Protein AF-D4LE01-F1 (afdb_monomer_lite)

Organism: Ruminococcus champanellensis (strain DSM 18848 / JCM 17042 / KCTC 15320 / 18P13) (NCBI:txid213810)

Foldseek 3Di:
DQFLVCLVCLCLVVLQLLLQLLLVLLLLLLLLLQVLADDPDPVSSVVSLVVSLVVSLVVLVVSCVVCLVVNLVSLLVSLVVLLQVLQVVQVVLLVLVVHDGDGCVRDPVLVVLSVVLSVVLSVQLVVLSNQLSVQLSVLSVVLNVQLNVCCVVVVDPSLRSSLSSSLSSLVRNQWGQDPVRDIDGSSLSSSQSSSLSSQVSSQVSQVVRCVVSVFFKKFKADAALDDLLQLVRHLFIEGDVRDPPGHYCVNQPPPDQNGPSHGSDSMDIHTDDPPRDDRPDDPVRSVCRQQDWFDAPNDTHRRNVLVVVLLVLLVQLQSLLSSLSSLVSSLVSHPDPVSNVVSLVVNQVSLVSNVVSVVVSVSSCVRRVPDDDVSSNDRHVSDPVSNVSSVVSPVVVVVCVCCLPQPPQVNLCVVQVHRDDLAPLLSLVVSLLVQQLCLLVVFDPVDDLQSSLVSLLVSLVSSLSNSLSNHNPVVVSVVCCVVPPRDDPVVQLVVQCVPVVDDSSVSSVCSNVCSSDDDPVVNVVSPD

Radius of gyration: 32.36 Å; chains: 1; bounding box: 97×42×77 Å

Secondary structure (DSSP, 8-state):
---TTHHHHTTHHHHHHHHHHHHHHHHHHHHHHHHH---SSHHHHHHHHHHHHHHHHHHHHHHHHHHHHHHHHHHHHHHHHHHHHHHHHHHHHHHHTT-----GGG-HHHHHHHHHHHHHHHHHHHHHHHHHHHHHHHHHHHHHHHHHHHHHTTSS-HHHHHHHHHHHHHHHTTEEEPTTS-EEEHHHHHHHHHHHHHHHHHHHHHHHHHHHTT--EEEEP--TT--HHHHTTTT-EEETT--TTSB-TTTTTTTSSSSTT-TT----EEEE-TTTPPPS--HHHHHHHHS-EEEETTEEEEHHHHHHHHHHHHHHHHHHHHHHHHHHHHHHH---HHHHHHHHHHHHHHHHHHHHHHHHHHHHHHHH-PPP-GGGT--TT--HHHHHHHHHHHHHHHHHHTTS----HHHHHHHHTS---TT-HHHHHHHHHHHHHHHHHHS-TTS-HHHHHHHHHHHHHHHHHHHHHH-S-HHHHHHHHHHS----HHHHHHHHHHHHT--HHHHHHHHHHHHTPPPHHHHHHTT-

InterPro domains:
  IPR009319 Lactococcus phage , Structural protein [PF06152] (2-364)

Sequence (528 aa):
MLTPDYLLHCTDSLTELLDAYDNAVVSDIARRIVKTGYVTETAKHQLRQAQQMGLLYEDIIREIAQRANATDSMVRTLFENAGVETVETDNRLYTAAGLQTTDLRASPAMLQMLQAGYENTLGTMHNLTLTTANTAQQAYISACDLAMLQVQSGAMSYQQAIRAAIQSAASDGTRVLYPSGRTDRIEVAVRRAVLTGVAKTCRTIGEYNAASCGCDLMELSAHAGARPSHARWQGQLVSLSGKRGYLSKDDIGYGSGDGFGGYNCRHDWYPFFPGISQRNYTPEKLTQLETMTVNYNGQEIPYYDATQEQRRLERRVRDCKLRLSATDAARQETTDPKLRAQLDEDFAKQSKALRDARDKLADFQNGTGLLPDTSRTQVYGFGRSIAQKAVTARKRVDKSGKGGIIVNKEKLSKYIGKPIVETDNQHIREWYYANVGDIPNQIDRSKSREEQARQAYTLRNQYKHQARAAMSDEETAKMLEETRPVIPFDELLESKMRRKGLSKEEAMEDIIQTASKTNADVNKEFGL

Structure (mmCIF, N/CA/C/O backbone):
data_AF-D4LE01-F1
#
_entry.id   AF-D4LE01-F1
#
loop_
_atom_site.group_PDB
_atom_site.id
_atom_site.type_symbol
_atom_site.label_atom_id
_atom_site.label_alt_id
_atom_site.label_comp_id
_atom_site.label_asym_id
_atom_site.label_entity_id
_atom_site.label_seq_id
_atom_site.pdbx_PDB_ins_code
_atom_site.Cartn_x
_atom_site.Cartn_y
_atom_site.Cartn_z
_atom_site.occupancy
_atom_site.B_iso_or_equiv
_atom_site.auth_seq_id
_atom_site.auth_comp_id
_atom_site.auth_asym_id
_atom_site.auth_atom_id
_atom_site.pdbx_PDB_model_num
ATOM 1 N N . MET A 1 1 ? -19.056 -1.888 20.583 1.00 81.44 1 MET A N 1
ATOM 2 C CA . MET A 1 1 ? -18.113 -1.194 19.673 1.00 81.44 1 MET A CA 1
ATOM 3 C C . MET A 1 1 ? -17.179 -2.140 18.951 1.00 81.44 1 MET A C 1
ATOM 5 O O . MET A 1 1 ? -16.779 -3.157 19.510 1.00 81.44 1 MET A O 1
ATOM 9 N N . LEU A 1 2 ? -16.742 -1.725 17.764 1.00 88.44 2 LEU A N 1
ATOM 10 C CA . LEU A 1 2 ? -15.611 -2.341 17.084 1.00 88.44 2 LEU A CA 1
ATOM 11 C C . LEU A 1 2 ? -14.311 -1.917 17.767 1.00 88.44 2 LEU A C 1
ATOM 13 O O . LEU A 1 2 ? -14.083 -0.737 18.035 1.00 88.44 2 LEU A O 1
ATOM 17 N N . THR A 1 3 ? -13.433 -2.875 18.046 1.00 90.62 3 THR A N 1
ATOM 18 C CA . THR A 1 3 ? -12.142 -2.554 18.658 1.00 90.62 3 THR A CA 1
ATOM 19 C C . THR A 1 3 ? -11.193 -1.912 17.634 1.00 90.62 3 THR A C 1
ATOM 21 O O . THR A 1 3 ? -11.276 -2.195 16.432 1.00 90.62 3 THR A O 1
ATOM 24 N N . PRO A 1 4 ? -10.221 -1.093 18.080 1.00 90.81 4 PRO A N 1
ATOM 25 C CA . PRO A 1 4 ? -9.184 -0.569 17.189 1.00 90.81 4 PRO A CA 1
ATOM 26 C C . PRO A 1 4 ? -8.351 -1.643 16.477 1.00 90.81 4 PRO A C 1
ATOM 28 O O . PRO A 1 4 ? -7.730 -1.352 15.451 1.00 90.81 4 PRO A O 1
ATOM 31 N N . ASP A 1 5 ? -8.306 -2.851 17.043 1.00 88.94 5 ASP A N 1
ATOM 32 C CA . ASP A 1 5 ? -7.653 -4.031 16.476 1.00 88.94 5 ASP A CA 1
ATOM 33 C C . ASP A 1 5 ? -8.511 -4.676 15.378 1.00 88.94 5 ASP A C 1
ATOM 35 O O . ASP A 1 5 ? -8.033 -4.876 14.263 1.00 88.94 5 ASP A O 1
ATOM 39 N N . TYR A 1 6 ? -9.816 -4.849 15.623 1.00 89.44 6 TYR A N 1
ATOM 40 C CA . TYR A 1 6 ? -10.764 -5.288 14.597 1.00 89.44 6 TYR A CA 1
ATOM 41 C C . TYR A 1 6 ? -10.682 -4.390 13.359 1.00 89.44 6 TYR A C 1
ATOM 43 O O . TYR A 1 6 ? -10.473 -4.869 12.247 1.00 89.44 6 TYR A O 1
ATOM 51 N N . LEU A 1 7 ? -10.765 -3.068 13.546 1.00 88.06 7 LEU A N 1
ATOM 52 C CA . LEU A 1 7 ? -10.695 -2.104 12.443 1.00 88.06 7 LEU A CA 1
ATOM 53 C C . LEU A 1 7 ? -9.343 -2.111 11.717 1.00 88.06 7 LEU A C 1
ATOM 55 O O . LEU A 1 7 ? -9.278 -1.717 10.556 1.00 88.06 7 LEU A O 1
ATOM 59 N N . LEU A 1 8 ? -8.259 -2.543 12.365 1.00 84.81 8 LEU A N 1
ATOM 60 C CA . LEU A 1 8 ? -6.951 -2.664 11.722 1.00 84.81 8 LEU A CA 1
ATOM 61 C C . LEU A 1 8 ? -6.932 -3.801 10.688 1.00 84.81 8 LEU A C 1
ATOM 63 O O . LEU A 1 8 ? -6.352 -3.620 9.611 1.00 84.81 8 LEU A O 1
ATOM 67 N N . HIS A 1 9 ? -7.590 -4.916 11.015 1.00 85.06 9 HIS A N 1
ATOM 68 C CA . HIS A 1 9 ? -7.497 -6.197 10.307 1.00 85.06 9 HIS A CA 1
ATOM 69 C C . HIS A 1 9 ? -8.729 -6.562 9.471 1.00 85.06 9 HIS A C 1
ATOM 71 O O . HIS A 1 9 ? -8.679 -7.462 8.634 1.00 85.06 9 HIS A O 1
ATOM 77 N N . CYS A 1 10 ? -9.839 -5.839 9.622 1.00 82.50 10 CYS A N 1
ATOM 78 C CA . CYS A 1 10 ? -11.112 -6.182 8.985 1.00 82.50 10 CYS A CA 1
ATOM 79 C C . CYS A 1 10 ? -11.093 -6.169 7.442 1.00 82.50 10 CYS A C 1
ATOM 81 O O . CYS A 1 10 ? -11.991 -6.702 6.799 1.00 82.50 10 CYS A O 1
ATOM 83 N N . THR A 1 11 ? -10.061 -5.581 6.831 1.00 82.56 11 THR A N 1
ATOM 84 C CA . THR A 1 11 ? -9.897 -5.476 5.371 1.00 82.56 11 THR A CA 1
ATOM 85 C C . THR A 1 11 ? -8.762 -6.342 4.819 1.00 82.56 11 THR A C 1
ATOM 87 O O . THR A 1 11 ? -8.475 -6.285 3.621 1.00 82.56 11 THR A O 1
ATOM 90 N N . ASP A 1 12 ? -8.118 -7.164 5.650 1.00 81.81 12 ASP A N 1
ATOM 91 C CA . ASP A 1 12 ? -6.924 -7.915 5.251 1.00 81.81 12 ASP A CA 1
ATOM 92 C C . ASP A 1 12 ? -7.233 -8.912 4.123 1.00 81.81 12 ASP A C 1
ATOM 94 O O . ASP A 1 12 ? -6.512 -8.948 3.128 1.00 81.81 12 ASP A O 1
ATOM 98 N N . SER A 1 13 ? -8.367 -9.619 4.182 1.00 74.62 13 SER A N 1
ATOM 99 C CA . SER A 1 13 ? -8.778 -10.552 3.120 1.00 74.62 13 SER A CA 1
ATOM 100 C C . SER A 1 13 ? -9.028 -9.860 1.773 1.00 74.62 13 SER A C 1
ATOM 102 O O . SER A 1 13 ? -8.745 -10.429 0.722 1.00 74.62 13 SER A O 1
ATOM 104 N N . LEU A 1 14 ? -9.528 -8.618 1.775 1.00 77.06 14 LEU A N 1
ATOM 105 C CA . LEU A 1 14 ? -9.763 -7.848 0.546 1.00 77.06 14 LEU A CA 1
ATOM 106 C C . LEU A 1 14 ? -8.444 -7.446 -0.134 1.00 77.06 14 LEU A C 1
ATOM 108 O O . LEU A 1 14 ? -8.383 -7.324 -1.360 1.00 77.06 14 LEU A O 1
ATOM 112 N N . THR A 1 15 ? -7.384 -7.271 0.659 1.00 74.00 15 THR A N 1
ATOM 113 C CA . THR A 1 15 ? -6.059 -6.857 0.179 1.00 74.00 15 THR A CA 1
ATOM 114 C C . THR A 1 15 ? -5.516 -7.848 -0.849 1.00 74.00 15 THR A C 1
ATOM 116 O O . THR A 1 15 ? -5.007 -7.435 -1.883 1.00 74.00 15 THR A O 1
ATOM 119 N N . GLU A 1 16 ? -5.722 -9.151 -0.657 1.00 74.50 16 GLU A N 1
ATOM 120 C CA . GLU A 1 16 ? -5.216 -10.174 -1.580 1.00 74.50 16 GLU A CA 1
ATOM 121 C C . GLU A 1 16 ? -5.757 -10.030 -3.013 1.00 74.50 16 GLU A C 1
ATOM 123 O O . GLU A 1 16 ? -5.003 -10.158 -3.982 1.00 74.50 16 GLU A O 1
ATOM 128 N N . LEU A 1 17 ? -7.053 -9.737 -3.162 1.00 74.44 17 LEU A N 1
ATOM 129 C CA . LEU A 1 17 ? -7.694 -9.577 -4.471 1.00 74.44 17 LEU A CA 1
ATOM 130 C C . LEU A 1 17 ? -7.289 -8.266 -5.151 1.00 74.44 17 LEU A C 1
ATOM 132 O O . LEU A 1 17 ? -7.079 -8.244 -6.366 1.00 74.44 17 LEU A O 1
ATOM 136 N N . LEU A 1 18 ? -7.147 -7.189 -4.376 1.00 76.81 18 LEU A N 1
ATOM 137 C CA . LEU A 1 18 ? -6.701 -5.889 -4.883 1.00 76.81 18 LEU A CA 1
ATOM 138 C C . LEU A 1 18 ? -5.233 -5.930 -5.316 1.00 76.81 18 LEU A C 1
ATOM 140 O O . LEU A 1 18 ? -4.876 -5.360 -6.344 1.00 76.81 18 LEU A O 1
ATOM 144 N N . ASP A 1 19 ? -4.398 -6.664 -4.585 1.00 77.19 19 ASP A N 1
ATOM 145 C CA . ASP A 1 19 ? -2.995 -6.895 -4.924 1.00 77.19 19 ASP A CA 1
ATOM 146 C C . ASP A 1 19 ? -2.839 -7.684 -6.222 1.00 77.19 19 ASP A C 1
ATOM 148 O O . ASP A 1 19 ? -1.936 -7.413 -7.016 1.00 77.19 19 ASP A O 1
ATOM 152 N N . ALA A 1 20 ? -3.712 -8.672 -6.432 1.00 78.50 20 ALA A N 1
ATOM 153 C CA . ALA A 1 20 ? -3.747 -9.468 -7.654 1.00 78.50 20 ALA A CA 1
ATOM 154 C C . ALA A 1 20 ? -4.068 -8.596 -8.860 1.00 78.50 20 ALA A C 1
ATOM 156 O O . ALA A 1 20 ? -3.389 -8.691 -9.883 1.00 78.50 20 ALA A O 1
ATOM 157 N N . TYR A 1 21 ? -5.067 -7.732 -8.704 1.00 81.06 21 TYR A N 1
ATOM 158 C CA . TYR A 1 21 ? -5.447 -6.757 -9.709 1.00 81.06 21 TYR A CA 1
ATOM 159 C C . TYR A 1 21 ? -4.303 -5.770 -10.005 1.00 81.06 21 TYR A C 1
ATOM 161 O O . TYR A 1 21 ? -3.889 -5.658 -11.156 1.00 81.06 21 TYR A O 1
ATOM 169 N N . ASP A 1 22 ? -3.718 -5.136 -8.981 1.00 82.12 22 ASP A N 1
ATOM 170 C CA . ASP A 1 22 ? -2.593 -4.190 -9.112 1.00 82.12 22 ASP A CA 1
ATOM 171 C C . ASP A 1 22 ? -1.420 -4.806 -9.899 1.00 82.12 22 ASP A C 1
ATOM 173 O O . ASP A 1 22 ? -0.952 -4.263 -10.905 1.00 82.12 22 ASP A O 1
ATOM 177 N N . ASN A 1 23 ? -0.996 -6.011 -9.508 1.00 86.00 23 ASN A N 1
ATOM 178 C CA . ASN A 1 23 ? 0.089 -6.713 -10.182 1.00 86.00 23 ASN A CA 1
ATOM 179 C C . ASN A 1 23 ? -0.268 -7.122 -11.624 1.00 86.00 23 ASN A C 1
ATOM 181 O O . ASN A 1 23 ? 0.594 -7.035 -12.499 1.00 86.00 23 ASN A O 1
ATOM 185 N N . ALA A 1 24 ? -1.507 -7.552 -11.891 1.00 84.50 24 ALA A N 1
ATOM 186 C CA . ALA A 1 24 ? -1.952 -7.920 -13.236 1.00 84.50 24 ALA A CA 1
ATOM 187 C C . ALA A 1 24 ? -1.908 -6.721 -14.194 1.00 84.50 24 ALA A C 1
ATOM 189 O O . ALA A 1 24 ? -1.332 -6.834 -15.278 1.00 84.50 24 ALA A O 1
ATOM 190 N N . VAL A 1 25 ? -2.426 -5.564 -13.768 1.00 84.75 25 VAL A N 1
ATOM 191 C CA . VAL A 1 25 ? -2.414 -4.326 -14.562 1.00 84.75 25 VAL A CA 1
ATOM 192 C C . VAL A 1 25 ? -0.983 -3.874 -14.847 1.00 84.75 25 VAL A C 1
ATOM 194 O O . VAL A 1 25 ? -0.619 -3.657 -16.002 1.00 84.75 25 VAL A O 1
ATOM 197 N N . VAL A 1 26 ? -0.129 -3.797 -13.822 1.00 87.25 26 VAL A N 1
ATOM 198 C CA . VAL A 1 26 ? 1.275 -3.382 -13.982 1.00 87.25 26 VAL A CA 1
ATOM 199 C C . VAL A 1 26 ? 2.049 -4.326 -14.910 1.00 87.25 26 VAL A C 1
ATOM 201 O O . VAL A 1 26 ? 2.797 -3.869 -15.781 1.00 87.25 26 VAL A O 1
ATOM 204 N N . SER A 1 27 ? 1.877 -5.642 -14.758 1.00 88.31 27 SER A N 1
ATOM 205 C CA . SER A 1 27 ? 2.507 -6.624 -15.643 1.00 88.31 27 SER A CA 1
ATOM 206 C C . SER A 1 27 ? 1.989 -6.525 -17.079 1.00 88.31 27 SER A C 1
ATOM 208 O O . SER A 1 27 ? 2.779 -6.687 -18.011 1.00 88.31 27 SER A O 1
ATOM 210 N N . ASP A 1 28 ? 0.702 -6.239 -17.285 1.00 85.56 28 ASP A N 1
ATOM 211 C CA . ASP A 1 28 ? 0.134 -6.083 -18.623 1.00 85.56 28 ASP A CA 1
ATOM 212 C C . ASP A 1 28 ? 0.651 -4.830 -19.333 1.00 85.56 28 ASP A C 1
ATOM 214 O O . ASP A 1 28 ? 1.111 -4.922 -20.473 1.00 85.56 28 ASP A O 1
ATOM 218 N N . ILE A 1 29 ? 0.708 -3.691 -18.633 1.00 83.75 29 ILE A N 1
ATOM 219 C CA . ILE A 1 29 ? 1.322 -2.461 -19.152 1.00 83.75 29 ILE A CA 1
ATOM 220 C C . ILE A 1 29 ? 2.769 -2.735 -19.583 1.00 83.75 29 ILE A C 1
ATOM 222 O O . ILE A 1 29 ? 3.162 -2.376 -20.694 1.00 83.75 29 ILE A O 1
ATOM 226 N N . ALA A 1 30 ? 3.558 -3.426 -18.752 1.00 86.06 30 ALA A N 1
ATOM 227 C CA . ALA A 1 30 ? 4.948 -3.748 -19.069 1.00 86.06 30 ALA A CA 1
ATOM 228 C C . ALA A 1 30 ? 5.084 -4.624 -20.329 1.00 86.06 30 ALA A C 1
ATOM 230 O O . ALA A 1 30 ? 5.935 -4.345 -21.176 1.00 86.06 30 ALA A O 1
ATOM 231 N N . ARG A 1 31 ? 4.229 -5.647 -20.498 1.00 87.62 31 ARG A N 1
ATOM 232 C CA . ARG A 1 31 ? 4.195 -6.459 -21.731 1.00 87.62 31 ARG A CA 1
ATOM 233 C C . ARG A 1 31 ? 3.843 -5.611 -22.946 1.00 87.62 31 ARG A C 1
ATOM 235 O O . ARG A 1 31 ? 4.484 -5.729 -23.986 1.00 87.62 31 ARG A O 1
ATOM 242 N N . ARG A 1 32 ? 2.846 -4.735 -22.832 1.00 83.31 32 ARG A N 1
ATOM 243 C CA . ARG A 1 32 ? 2.391 -3.907 -23.956 1.00 83.31 32 ARG A CA 1
ATOM 244 C C . ARG A 1 32 ? 3.418 -2.876 -24.381 1.00 83.31 32 ARG A C 1
ATOM 246 O O . ARG A 1 32 ? 3.595 -2.705 -25.578 1.00 83.31 32 ARG A O 1
ATOM 253 N N . ILE A 1 33 ? 4.147 -2.265 -23.447 1.00 83.25 33 ILE A N 1
ATOM 254 C CA . ILE A 1 33 ? 5.277 -1.381 -23.779 1.00 83.25 33 ILE A CA 1
ATOM 255 C C . ILE A 1 33 ? 6.289 -2.128 -24.663 1.00 83.25 33 ILE A C 1
ATOM 257 O O . ILE A 1 33 ? 6.725 -1.603 -25.687 1.00 83.25 33 ILE A O 1
ATOM 261 N N . VAL A 1 34 ? 6.610 -3.381 -24.321 1.00 84.12 34 VAL A N 1
ATOM 262 C CA . VAL A 1 34 ? 7.506 -4.224 -25.130 1.00 84.12 34 VAL A CA 1
ATOM 263 C C . VAL A 1 34 ? 6.888 -4.579 -26.490 1.00 84.12 34 VAL A C 1
ATOM 265 O O . VAL A 1 34 ? 7.576 -4.471 -27.503 1.00 84.12 34 VAL A O 1
ATOM 268 N N . LYS A 1 35 ? 5.601 -4.956 -26.540 1.00 83.88 35 LYS A N 1
ATOM 269 C CA . LYS A 1 35 ? 4.889 -5.300 -27.789 1.00 83.88 35 LYS A CA 1
ATOM 270 C C . LYS A 1 35 ? 4.762 -4.129 -28.758 1.00 83.88 35 LYS A C 1
ATOM 272 O O . LYS A 1 35 ? 4.885 -4.320 -29.967 1.00 83.88 35 LYS A O 1
ATOM 277 N N . THR A 1 36 ? 4.481 -2.935 -28.246 1.00 77.25 36 THR A N 1
ATOM 278 C CA . THR A 1 36 ? 4.369 -1.716 -29.055 1.00 77.25 36 THR A CA 1
ATOM 279 C C . THR A 1 36 ? 5.689 -1.435 -29.752 1.00 77.25 36 THR A C 1
ATOM 281 O O . THR A 1 36 ? 5.702 -1.162 -30.958 1.00 77.25 36 THR A O 1
ATOM 284 N N . GLY A 1 37 ? 6.789 -1.597 -29.011 1.00 66.62 37 GLY A N 1
ATOM 285 C CA . GLY A 1 37 ? 8.142 -1.406 -29.506 1.00 66.62 37 GLY A CA 1
ATOM 286 C C . GLY A 1 37 ? 8.342 -0.032 -30.148 1.00 66.62 37 GLY A C 1
ATOM 287 O O . GLY A 1 37 ? 7.571 0.900 -29.925 1.00 66.62 37 GLY A O 1
ATOM 288 N N . TYR A 1 38 ? 9.377 0.103 -30.974 1.00 61.91 38 TYR A N 1
ATOM 289 C CA . TYR A 1 38 ? 9.611 1.311 -31.765 1.00 61.91 38 TYR A CA 1
ATOM 290 C C . TYR A 1 38 ? 9.401 1.003 -33.239 1.00 61.91 38 TYR A C 1
ATOM 292 O O . TYR A 1 38 ? 9.992 0.072 -33.790 1.00 61.91 38 TYR A O 1
ATOM 300 N N . VAL A 1 39 ? 8.536 1.790 -33.874 1.00 57.09 39 VAL A N 1
ATOM 301 C CA . VAL A 1 39 ? 8.308 1.753 -35.317 1.00 57.09 39 VAL A CA 1
ATOM 302 C C . VAL A 1 39 ? 8.788 3.085 -35.863 1.00 57.09 39 VAL A C 1
ATOM 304 O O . VAL A 1 39 ? 8.392 4.129 -35.357 1.00 57.09 39 VAL A O 1
ATOM 307 N N . THR A 1 40 ? 9.647 3.053 -36.880 1.00 49.94 40 THR A N 1
ATOM 308 C CA . THR A 1 40 ? 10.266 4.249 -37.474 1.00 49.94 40 THR A CA 1
ATOM 309 C C . THR A 1 40 ? 9.257 5.231 -38.065 1.00 49.94 40 THR A C 1
ATOM 311 O O . THR A 1 40 ? 9.551 6.418 -38.152 1.00 49.94 40 THR A O 1
ATOM 314 N N . GLU A 1 41 ? 8.057 4.772 -38.426 1.00 60.06 41 GLU A N 1
ATOM 315 C CA . GLU A 1 41 ? 6.967 5.654 -38.835 1.00 60.06 41 GLU A CA 1
ATOM 316 C C . GLU A 1 41 ? 6.061 5.994 -37.652 1.00 60.06 41 GLU A C 1
ATOM 318 O O . GLU A 1 41 ? 5.301 5.146 -37.173 1.00 60.06 41 GLU A O 1
ATOM 323 N N . THR A 1 42 ? 6.104 7.260 -37.230 1.00 64.06 42 THR A N 1
ATOM 324 C CA . THR A 1 42 ? 5.318 7.823 -36.121 1.00 64.06 42 THR A CA 1
ATOM 325 C C . THR A 1 42 ? 3.838 7.441 -36.185 1.00 64.06 42 THR A C 1
ATOM 327 O O . THR A 1 42 ? 3.277 7.035 -35.174 1.00 64.06 42 THR A O 1
ATOM 330 N N . ALA A 1 43 ? 3.224 7.451 -37.374 1.00 56.78 43 ALA A N 1
ATOM 331 C CA . ALA A 1 43 ? 1.823 7.063 -37.555 1.00 56.78 43 ALA A CA 1
ATOM 332 C C . ALA A 1 43 ? 1.559 5.573 -37.256 1.00 56.78 43 ALA A C 1
ATOM 334 O O . ALA A 1 43 ? 0.564 5.228 -36.623 1.00 56.78 43 ALA A O 1
ATOM 335 N N . LYS A 1 44 ? 2.466 4.667 -37.653 1.00 67.69 44 LYS A N 1
ATOM 336 C CA . LYS A 1 44 ? 2.359 3.234 -37.323 1.00 67.69 44 LYS A CA 1
ATOM 337 C C . LYS A 1 44 ? 2.596 2.986 -35.835 1.00 67.69 44 LYS A C 1
ATOM 339 O O . LYS A 1 44 ? 1.961 2.101 -35.264 1.00 67.69 44 LYS A O 1
ATOM 344 N N . HIS A 1 45 ? 3.489 3.754 -35.212 1.00 68.69 45 HIS A N 1
ATOM 345 C CA . HIS A 1 45 ? 3.708 3.702 -33.769 1.00 68.69 45 HIS A CA 1
ATOM 346 C C . HIS A 1 45 ? 2.461 4.164 -33.000 1.00 68.69 45 HIS A C 1
ATOM 348 O O . HIS A 1 45 ? 1.973 3.422 -32.153 1.00 68.69 45 HIS A O 1
ATOM 354 N N . GLN A 1 46 ? 1.878 5.307 -33.375 1.00 67.25 46 GLN A N 1
ATOM 355 C CA . GLN A 1 46 ? 0.635 5.832 -32.797 1.00 67.25 46 GLN A CA 1
ATOM 356 C C . GLN A 1 46 ? -0.548 4.868 -32.982 1.00 67.25 46 GLN A C 1
ATOM 358 O O . GLN A 1 46 ? -1.294 4.623 -32.038 1.00 67.25 46 GLN A O 1
ATOM 363 N N . LEU A 1 47 ? -0.689 4.239 -34.157 1.00 74.88 47 LEU A N 1
ATOM 364 C CA . LEU A 1 47 ? -1.723 3.223 -34.398 1.00 74.88 47 LEU A CA 1
ATOM 365 C C . LEU A 1 47 ? -1.556 1.992 -33.493 1.00 74.88 47 LEU A C 1
ATOM 367 O O . LEU A 1 47 ? -2.533 1.517 -32.915 1.00 74.88 47 LEU A O 1
ATOM 371 N N . ARG A 1 48 ? -0.327 1.482 -33.330 1.00 76.25 48 ARG A N 1
ATOM 372 C CA . ARG A 1 48 ? -0.056 0.360 -32.413 1.00 76.25 48 ARG A CA 1
ATOM 373 C C . ARG A 1 48 ? -0.292 0.748 -30.959 1.00 76.25 48 ARG A C 1
ATOM 375 O O . ARG A 1 48 ? -0.880 -0.037 -30.220 1.00 76.25 48 ARG A O 1
ATOM 382 N N . GLN A 1 49 ? 0.132 1.943 -30.559 1.00 79.62 49 GLN A N 1
ATOM 383 C CA . GLN A 1 49 ? -0.100 2.478 -29.222 1.00 79.62 49 GLN A CA 1
ATOM 384 C C . GLN A 1 49 ? -1.603 2.558 -28.927 1.00 79.62 49 GLN A C 1
ATOM 386 O O . GLN A 1 49 ? -2.032 2.029 -27.904 1.00 79.62 49 GLN A O 1
ATOM 391 N N . ALA A 1 50 ? -2.401 3.108 -29.847 1.00 74.88 50 ALA A N 1
ATOM 392 C CA . ALA A 1 50 ? -3.856 3.192 -29.727 1.00 74.88 50 ALA A CA 1
ATOM 393 C C . ALA A 1 50 ? -4.521 1.806 -29.652 1.00 74.88 50 ALA A C 1
ATOM 395 O O . ALA A 1 50 ? -5.388 1.580 -28.808 1.00 74.88 50 ALA A O 1
ATOM 396 N N . GLN A 1 51 ? -4.077 0.847 -30.471 1.00 80.06 51 GLN A N 1
ATOM 397 C CA . GLN A 1 51 ? -4.580 -0.528 -30.421 1.00 80.06 51 GLN A CA 1
ATOM 398 C C . GLN A 1 51 ? -4.278 -1.194 -29.070 1.00 80.06 51 GLN A C 1
ATOM 400 O O . GLN A 1 51 ? -5.162 -1.792 -28.459 1.00 80.06 51 GLN A O 1
ATOM 405 N N . GLN A 1 52 ? -3.039 -1.087 -28.580 1.00 83.19 52 GLN A N 1
ATOM 406 C CA . GLN A 1 52 ? -2.658 -1.657 -27.285 1.00 83.19 52 GLN A CA 1
ATOM 407 C C . GLN A 1 52 ? -3.358 -0.962 -26.114 1.00 83.19 52 GLN A C 1
ATOM 409 O O . GLN A 1 52 ? -3.701 -1.632 -25.147 1.00 83.19 52 GLN A O 1
ATOM 414 N N . MET A 1 53 ? -3.607 0.344 -26.213 1.00 80.81 53 MET A N 1
ATOM 415 C CA . MET A 1 53 ? -4.365 1.123 -25.232 1.00 80.81 53 MET A CA 1
ATOM 416 C C . MET A 1 53 ? -5.825 0.655 -25.126 1.00 80.81 53 MET A C 1
ATOM 418 O O . MET A 1 53 ? -6.333 0.509 -24.013 1.00 80.81 53 MET A O 1
ATOM 422 N N . GLY A 1 54 ? -6.498 0.410 -26.256 1.00 73.62 54 GLY A N 1
ATOM 423 C CA . GLY A 1 54 ? -7.868 -0.116 -26.266 1.00 73.62 54 GLY A CA 1
ATOM 424 C C . GLY A 1 54 ? -7.949 -1.499 -25.619 1.00 73.62 54 GLY A C 1
ATOM 425 O O . GLY A 1 54 ? -8.731 -1.710 -24.696 1.00 73.62 54 GLY A O 1
ATOM 426 N N . LEU A 1 55 ? -7.049 -2.403 -26.019 1.00 83.38 55 LEU A N 1
ATOM 427 C CA . LEU A 1 55 ? -6.961 -3.748 -25.446 1.00 83.38 55 LEU A CA 1
ATOM 428 C C . LEU A 1 55 ? -6.613 -3.734 -23.947 1.00 83.38 55 LEU A C 1
ATOM 430 O O . LEU A 1 55 ? -7.180 -4.514 -23.191 1.00 83.38 55 LEU A O 1
ATOM 434 N N . LEU A 1 56 ? -5.706 -2.849 -23.507 1.00 82.38 56 LEU A N 1
ATOM 435 C CA . LEU A 1 56 ? -5.362 -2.683 -22.090 1.00 82.38 56 LEU A CA 1
ATOM 436 C C . LEU A 1 56 ? -6.603 -2.333 -21.267 1.00 82.38 56 LEU A C 1
ATOM 438 O O . LEU A 1 56 ? -6.819 -2.909 -20.210 1.00 82.38 56 LEU A O 1
ATOM 442 N N . TYR A 1 57 ? -7.430 -1.413 -21.753 1.00 80.69 57 TYR A N 1
ATOM 443 C CA . TYR A 1 57 ? -8.646 -1.021 -21.050 1.00 80.69 57 TYR A CA 1
ATOM 444 C C . TYR A 1 57 ? -9.679 -2.135 -21.003 1.00 80.69 57 TYR A C 1
ATOM 446 O O . TYR A 1 57 ? -10.196 -2.421 -19.929 1.00 80.69 57 TYR A O 1
ATOM 454 N N . GLU A 1 58 ? -9.935 -2.813 -22.121 1.00 80.69 58 GLU A N 1
ATOM 455 C CA . GLU A 1 58 ? -10.848 -3.961 -22.144 1.00 80.69 58 GLU A CA 1
ATOM 456 C C . GLU A 1 58 ? -10.399 -5.075 -21.188 1.00 80.69 58 GLU A C 1
ATOM 458 O O . GLU A 1 58 ? -11.223 -5.639 -20.463 1.00 80.69 58 GLU A O 1
ATOM 463 N N . ASP A 1 59 ? -9.098 -5.371 -21.145 1.00 84.19 59 ASP A N 1
ATOM 464 C CA . ASP A 1 59 ? -8.544 -6.389 -20.254 1.00 84.19 59 ASP A CA 1
ATOM 465 C C . ASP A 1 59 ? -8.588 -5.945 -18.780 1.00 84.19 59 ASP A C 1
ATOM 467 O O . ASP A 1 59 ? -8.932 -6.755 -17.920 1.00 84.19 59 ASP A O 1
ATOM 471 N N . ILE A 1 60 ? -8.352 -4.661 -18.475 1.00 80.75 60 ILE A N 1
ATOM 472 C CA . ILE A 1 60 ? -8.538 -4.110 -17.123 1.00 80.75 60 ILE A CA 1
ATOM 473 C C . ILE A 1 60 ? -10.002 -4.227 -16.683 1.00 80.75 60 ILE A C 1
ATOM 475 O O . ILE A 1 60 ? -10.273 -4.706 -15.582 1.00 80.75 60 ILE A O 1
ATOM 479 N N . ILE A 1 61 ? -10.955 -3.830 -17.532 1.00 80.62 61 ILE A N 1
ATOM 480 C CA . ILE A 1 61 ? -12.389 -3.949 -17.233 1.00 80.62 61 ILE A CA 1
ATOM 481 C C . ILE A 1 61 ? -12.769 -5.415 -17.001 1.00 80.62 61 ILE A C 1
ATOM 483 O O . ILE A 1 61 ? -13.533 -5.714 -16.082 1.00 80.62 61 ILE A O 1
ATOM 487 N N . ARG A 1 62 ? -12.199 -6.348 -17.774 1.00 83.00 62 ARG A N 1
ATOM 488 C CA . ARG A 1 62 ? -12.407 -7.786 -17.573 1.00 83.00 62 ARG A CA 1
ATOM 489 C C . ARG A 1 62 ? -11.839 -8.270 -16.237 1.00 83.00 62 ARG A C 1
ATOM 491 O O . ARG A 1 62 ? -12.526 -9.020 -15.548 1.00 83.00 62 ARG A O 1
ATOM 498 N N . GLU A 1 63 ? -10.638 -7.843 -15.850 1.00 81.88 63 GLU A N 1
ATOM 499 C CA . GLU A 1 63 ? -10.042 -8.175 -14.545 1.00 81.88 63 GLU A CA 1
ATOM 500 C C . GLU A 1 63 ? -10.872 -7.628 -13.376 1.00 81.88 63 GLU A C 1
ATOM 502 O O . GLU A 1 63 ? -11.082 -8.339 -12.391 1.00 81.88 63 GLU A O 1
ATOM 507 N N . ILE A 1 64 ? -11.401 -6.402 -13.493 1.00 78.12 64 ILE A N 1
ATOM 508 C CA . ILE A 1 64 ? -12.337 -5.837 -12.508 1.00 78.12 64 ILE A CA 1
ATOM 509 C C . ILE A 1 64 ? -13.588 -6.719 -12.432 1.00 78.12 64 ILE A C 1
ATOM 511 O O . ILE A 1 64 ? -13.954 -7.175 -11.350 1.00 78.12 64 ILE A O 1
ATOM 515 N N . ALA A 1 65 ? -14.219 -7.019 -13.571 1.00 80.12 65 ALA A N 1
ATOM 516 C CA . ALA A 1 65 ? -15.458 -7.795 -13.625 1.00 80.12 65 ALA A CA 1
ATOM 517 C C . ALA A 1 65 ? -15.299 -9.222 -13.070 1.00 80.12 65 ALA A C 1
ATOM 519 O O . ALA A 1 65 ? -16.175 -9.711 -12.360 1.00 80.12 65 ALA A O 1
ATOM 520 N N . GLN A 1 66 ? -14.170 -9.887 -13.342 1.00 82.06 66 GLN A N 1
ATOM 521 C CA . GLN A 1 66 ? -13.875 -11.229 -12.823 1.00 82.06 66 GLN A CA 1
ATOM 522 C C . GLN A 1 66 ? -13.759 -11.270 -11.295 1.00 82.06 66 GLN A C 1
ATOM 524 O O . GLN A 1 66 ? -13.998 -12.315 -10.690 1.00 82.06 66 GLN A O 1
ATOM 529 N N . ARG A 1 67 ? -13.378 -10.152 -10.669 1.00 80.06 67 ARG A N 1
ATOM 530 C CA . ARG A 1 67 ? -13.137 -10.059 -9.221 1.00 80.06 67 ARG A CA 1
ATOM 531 C C . ARG A 1 67 ? -14.280 -9.392 -8.465 1.00 80.06 67 ARG A C 1
ATOM 533 O O . ARG A 1 67 ? -14.425 -9.674 -7.279 1.00 80.06 67 ARG A O 1
ATOM 540 N N . ALA A 1 68 ? -15.109 -8.604 -9.153 1.00 77.19 68 ALA A N 1
ATOM 541 C CA . ALA A 1 68 ? -16.201 -7.819 -8.581 1.00 77.19 68 ALA A CA 1
ATOM 542 C C . ALA A 1 68 ? -17.129 -8.649 -7.681 1.00 77.19 68 ALA A C 1
ATOM 544 O O . ALA A 1 68 ? -17.318 -8.308 -6.521 1.00 77.19 68 ALA A O 1
ATOM 545 N N . ASN A 1 69 ? -17.627 -9.799 -8.149 1.00 81.25 69 ASN A N 1
ATOM 546 C CA . ASN A 1 69 ? -18.544 -10.624 -7.347 1.00 81.25 69 ASN A CA 1
ATOM 547 C C . ASN A 1 69 ? -17.916 -11.110 -6.030 1.00 81.25 69 ASN A C 1
ATOM 549 O O . ASN A 1 69 ? -18.571 -11.117 -4.987 1.00 81.25 69 ASN A O 1
ATOM 553 N N . ALA A 1 70 ? -16.642 -11.514 -6.070 1.00 82.19 70 ALA A N 1
ATOM 554 C CA . ALA A 1 70 ? -15.931 -11.956 -4.876 1.00 82.19 70 ALA A CA 1
ATOM 555 C C . ALA A 1 70 ? -15.692 -10.779 -3.920 1.00 82.19 70 ALA A C 1
ATOM 557 O O . ALA A 1 70 ? -15.973 -10.898 -2.728 1.00 82.19 70 ALA A O 1
ATOM 558 N N . THR A 1 71 ? -15.242 -9.630 -4.436 1.00 81.00 71 THR A N 1
ATOM 559 C CA . THR A 1 71 ? -15.016 -8.432 -3.617 1.00 81.00 71 THR A CA 1
ATOM 560 C C . THR A 1 71 ? -16.309 -7.907 -3.002 1.00 81.00 71 THR A C 1
ATOM 562 O O . THR A 1 71 ? -16.322 -7.592 -1.815 1.00 81.00 71 THR A O 1
ATOM 565 N N . ASP A 1 72 ? -17.408 -7.890 -3.753 1.00 86.25 72 ASP A N 1
ATOM 566 C CA . ASP A 1 72 ? -18.708 -7.408 -3.286 1.00 86.25 72 ASP A CA 1
ATOM 567 C C . ASP A 1 72 ? -19.246 -8.309 -2.164 1.00 86.25 72 ASP A C 1
ATOM 569 O O . ASP A 1 72 ? -19.653 -7.820 -1.109 1.00 86.25 72 ASP A O 1
ATOM 573 N N . SER A 1 73 ? -19.143 -9.634 -2.328 1.00 87.12 73 SER A N 1
ATOM 574 C CA . SER A 1 73 ? -19.515 -10.603 -1.289 1.00 87.12 73 SER A CA 1
ATOM 575 C C . SER A 1 73 ? -18.671 -10.457 -0.018 1.00 87.12 73 SER A C 1
ATOM 577 O O . SER A 1 73 ? -19.194 -10.593 1.092 1.00 87.12 73 SER A O 1
ATOM 579 N N . MET A 1 74 ? -17.370 -10.187 -0.151 1.00 85.06 74 MET A N 1
ATOM 580 C CA . MET A 1 74 ? -16.477 -9.976 0.993 1.00 85.06 74 MET A CA 1
ATOM 581 C C . MET A 1 74 ? -16.814 -8.685 1.735 1.00 85.06 74 MET A C 1
ATOM 583 O O . MET A 1 74 ? -16.889 -8.693 2.962 1.00 85.06 74 MET A O 1
ATOM 587 N N . VAL A 1 75 ? -17.077 -7.595 1.006 1.00 86.12 75 VAL A N 1
ATOM 588 C CA . VAL A 1 75 ? -17.517 -6.326 1.598 1.00 86.12 75 VAL A CA 1
ATOM 589 C C . VAL A 1 75 ? -18.864 -6.512 2.296 1.00 86.12 75 VAL A C 1
ATOM 591 O O . VAL A 1 75 ? -19.010 -6.086 3.436 1.00 86.12 75 VAL A O 1
ATOM 594 N N . ARG A 1 76 ? -19.823 -7.220 1.690 1.00 88.00 76 ARG A N 1
ATOM 595 C CA . ARG A 1 76 ? -21.117 -7.520 2.322 1.00 88.00 76 ARG A CA 1
ATOM 596 C C . ARG A 1 76 ? -20.951 -8.267 3.644 1.00 88.00 76 ARG A C 1
ATOM 598 O O . ARG A 1 76 ? -21.475 -7.833 4.664 1.00 88.00 76 ARG A O 1
ATOM 605 N N . THR A 1 77 ? -20.167 -9.343 3.630 1.00 88.25 77 THR A N 1
ATOM 606 C CA . THR A 1 77 ? -19.879 -10.156 4.825 1.00 88.25 77 THR A CA 1
ATOM 607 C C . THR A 1 77 ? -19.210 -9.322 5.916 1.00 88.25 77 THR A C 1
ATOM 609 O O . THR A 1 77 ? -19.532 -9.449 7.095 1.00 88.25 77 THR A O 1
ATOM 612 N N . LEU A 1 78 ? -18.294 -8.434 5.528 1.00 88.81 78 LEU A N 1
ATOM 613 C CA . LEU A 1 78 ? -17.626 -7.529 6.451 1.00 88.81 78 LEU A CA 1
ATOM 614 C C . LEU A 1 78 ? -18.614 -6.565 7.125 1.00 88.81 78 LEU A C 1
ATOM 616 O O . LEU A 1 78 ? -18.557 -6.397 8.340 1.00 88.81 78 LEU A O 1
ATOM 620 N N . PHE A 1 79 ? -19.531 -5.964 6.363 1.00 90.69 79 PHE A N 1
ATOM 621 C CA . PHE A 1 79 ? -20.579 -5.104 6.917 1.00 90.69 79 PHE A CA 1
ATOM 622 C C . PHE A 1 79 ? -21.490 -5.873 7.876 1.00 90.69 79 PHE A C 1
ATOM 624 O O . PHE A 1 79 ? -21.723 -5.408 8.988 1.00 90.69 79 PHE A O 1
ATOM 631 N N . GLU A 1 80 ? -21.966 -7.052 7.476 1.00 90.12 80 GLU A N 1
ATOM 632 C CA . GLU A 1 80 ? -22.830 -7.894 8.309 1.00 90.12 80 GLU A CA 1
ATOM 633 C C . GLU A 1 80 ? -22.153 -8.266 9.634 1.00 90.12 80 GLU A C 1
ATOM 635 O O . GLU A 1 80 ? -22.728 -8.041 10.697 1.00 90.12 80 GLU A O 1
ATOM 640 N N . ASN A 1 81 ? -20.912 -8.758 9.588 1.00 89.56 81 ASN A N 1
ATOM 641 C CA . ASN A 1 81 ? -20.167 -9.147 10.786 1.00 89.56 81 ASN A CA 1
ATOM 642 C C . ASN A 1 81 ? -19.890 -7.953 11.706 1.00 89.56 81 ASN A C 1
ATOM 644 O O . ASN A 1 81 ? -20.072 -8.056 12.916 1.00 89.56 81 ASN A O 1
ATOM 648 N N . ALA A 1 82 ? -19.468 -6.818 11.142 1.00 89.62 82 ALA A N 1
ATOM 649 C CA . ALA A 1 82 ? -19.194 -5.614 11.916 1.00 89.62 82 ALA A CA 1
ATOM 650 C C . ALA A 1 82 ? -20.472 -5.049 12.557 1.00 89.62 82 ALA A C 1
ATOM 652 O O . ALA A 1 82 ? -20.466 -4.677 13.728 1.00 89.62 82 ALA A O 1
ATOM 653 N N . GLY A 1 83 ? -21.583 -5.035 11.815 1.00 89.62 83 GLY A N 1
ATOM 654 C CA . GLY A 1 83 ? -22.878 -4.591 12.323 1.00 89.62 83 GLY A CA 1
ATOM 655 C C . GLY A 1 83 ? -23.376 -5.460 13.477 1.00 89.62 83 GLY A C 1
ATOM 656 O O . GLY A 1 83 ? -23.831 -4.921 14.485 1.00 89.62 83 GLY A O 1
ATOM 657 N N . VAL A 1 84 ? -23.256 -6.789 13.355 1.00 91.38 84 VAL A N 1
ATOM 658 C CA . VAL A 1 84 ? -23.625 -7.732 14.425 1.00 91.38 84 VAL A CA 1
ATOM 659 C C . VAL A 1 84 ? -22.766 -7.491 15.665 1.00 91.38 84 VAL A C 1
ATOM 661 O O . VAL A 1 84 ? -23.316 -7.279 16.741 1.00 91.38 84 VAL A O 1
ATOM 664 N N . GLU A 1 85 ? -21.441 -7.428 15.513 1.00 90.44 85 GLU A N 1
ATOM 665 C CA . GLU A 1 85 ? -20.508 -7.198 16.626 1.00 90.44 85 GLU A CA 1
ATOM 666 C C . GLU A 1 85 ? -20.809 -5.886 17.371 1.00 90.44 85 GLU A C 1
ATOM 668 O O . GLU A 1 85 ? -20.829 -5.848 18.607 1.00 90.44 85 GLU A O 1
ATOM 673 N N . THR A 1 86 ? -21.080 -4.802 16.635 1.00 90.31 86 THR A N 1
ATOM 674 C CA . THR A 1 86 ? -21.449 -3.510 17.225 1.00 90.31 86 THR A CA 1
ATOM 675 C C . THR A 1 86 ? -22.728 -3.619 18.044 1.00 90.31 86 THR A C 1
ATOM 677 O O . THR A 1 86 ? -22.716 -3.257 19.222 1.00 90.31 86 THR A O 1
ATOM 680 N N . VAL A 1 87 ? -23.808 -4.141 17.455 1.00 92.19 87 VAL A N 1
ATOM 681 C CA . VAL A 1 87 ? -25.115 -4.222 18.122 1.00 92.19 87 VAL A CA 1
ATOM 682 C C . VAL A 1 87 ? -25.070 -5.162 19.322 1.00 92.19 87 VAL A C 1
ATOM 684 O O . VAL A 1 87 ? -25.569 -4.802 20.384 1.00 92.19 87 VAL A O 1
ATOM 687 N N . GLU A 1 88 ? -24.440 -6.332 19.205 1.00 91.56 88 GLU A N 1
ATOM 688 C CA . GLU A 1 88 ? -24.307 -7.272 20.322 1.00 91.56 88 GLU A CA 1
ATOM 689 C C . GLU A 1 88 ? -23.526 -6.668 21.489 1.00 91.56 88 GLU A C 1
ATOM 691 O O . GLU A 1 88 ? -23.929 -6.807 22.646 1.00 91.56 88 GLU A O 1
ATOM 696 N N . THR A 1 89 ? -22.422 -5.975 21.202 1.00 88.25 89 THR A N 1
ATOM 697 C CA . THR A 1 89 ? -21.605 -5.347 22.244 1.00 88.25 89 THR A CA 1
ATOM 698 C C . THR A 1 89 ? -22.369 -4.243 22.965 1.00 88.25 89 THR A C 1
ATOM 700 O O . THR A 1 89 ? -22.340 -4.182 24.195 1.00 88.25 89 THR A O 1
ATOM 703 N N . ASP A 1 90 ? -23.070 -3.389 22.222 1.00 90.75 90 ASP A N 1
ATOM 704 C CA . ASP A 1 90 ? -23.825 -2.276 22.796 1.00 90.75 90 ASP A CA 1
ATOM 705 C C . ASP A 1 90 ? -25.043 -2.798 23.587 1.00 90.75 90 ASP A C 1
ATOM 707 O O . ASP A 1 90 ? -25.294 -2.366 24.716 1.00 90.75 90 ASP A O 1
ATOM 711 N N . ASN A 1 91 ? -25.733 -3.818 23.063 1.00 91.12 91 ASN A N 1
ATOM 712 C CA . ASN A 1 91 ? -26.874 -4.460 23.717 1.00 91.12 91 ASN A CA 1
ATOM 713 C C . ASN A 1 91 ? -26.517 -5.091 25.066 1.00 91.12 91 ASN A C 1
ATOM 715 O O . ASN A 1 91 ? -27.334 -5.030 25.982 1.00 91.12 91 ASN A O 1
ATOM 719 N N . ARG A 1 92 ? -25.303 -5.629 25.251 1.00 89.50 92 ARG A N 1
ATOM 720 C CA . ARG A 1 92 ? -24.866 -6.133 26.571 1.00 89.50 92 ARG A CA 1
ATOM 721 C C . ARG A 1 92 ? -24.942 -5.048 27.650 1.00 89.50 92 ARG A C 1
ATOM 723 O O . ARG A 1 92 ? -25.373 -5.335 28.765 1.00 89.50 92 ARG A O 1
ATOM 730 N N . LEU A 1 93 ? -24.568 -3.810 27.320 1.00 88.38 93 LEU A N 1
ATOM 731 C CA . LEU A 1 93 ? -24.619 -2.680 28.254 1.00 88.38 93 LEU A CA 1
ATOM 732 C C . LEU A 1 93 ? -26.047 -2.186 28.478 1.00 88.38 93 LEU A C 1
ATOM 734 O O . LEU A 1 93 ? -26.432 -1.941 29.619 1.00 88.38 93 LEU A O 1
ATOM 738 N N . TYR A 1 94 ? -26.854 -2.094 27.421 1.00 92.00 94 TYR A N 1
ATOM 739 C CA . TYR A 1 94 ? -28.262 -1.714 27.547 1.00 92.00 94 TYR A CA 1
ATOM 740 C C . TYR A 1 94 ? -29.060 -2.719 28.385 1.00 92.00 94 TYR A C 1
ATOM 742 O O . TYR A 1 94 ? -29.809 -2.318 29.274 1.00 92.00 94 TYR A O 1
ATOM 750 N N . THR A 1 95 ? -28.852 -4.021 28.180 1.00 90.69 95 THR A N 1
ATOM 751 C CA . THR A 1 95 ? -29.490 -5.066 28.989 1.00 90.69 95 THR A CA 1
ATOM 752 C C . THR A 1 95 ? -29.027 -5.010 30.445 1.00 90.69 95 THR A C 1
ATOM 754 O O . THR A 1 95 ? -29.860 -5.115 31.343 1.00 90.69 95 THR A O 1
ATOM 757 N N . ALA A 1 96 ? -27.735 -4.776 30.708 1.00 87.56 96 ALA A N 1
ATOM 758 C CA . ALA A 1 96 ? -27.234 -4.566 32.071 1.00 87.56 96 ALA A CA 1
ATOM 759 C C . ALA A 1 96 ? -27.841 -3.317 32.740 1.00 87.56 96 ALA A C 1
ATOM 761 O O . ALA A 1 96 ? -28.012 -3.292 33.957 1.00 87.56 96 ALA A O 1
ATOM 762 N N . ALA A 1 97 ? -28.219 -2.311 31.947 1.00 87.75 97 ALA A N 1
ATOM 763 C CA . ALA A 1 97 ? -28.953 -1.133 32.398 1.00 87.75 97 ALA A CA 1
ATOM 764 C C . ALA A 1 97 ? -30.474 -1.346 32.540 1.00 87.75 97 ALA A C 1
ATOM 766 O O . ALA A 1 97 ? -31.195 -0.402 32.860 1.00 87.75 97 ALA A O 1
ATOM 767 N N . GLY A 1 98 ? -30.975 -2.568 32.323 1.00 88.50 98 GLY A N 1
ATOM 768 C CA . GLY A 1 98 ? -32.398 -2.906 32.422 1.00 88.50 98 GLY A CA 1
ATOM 769 C C . GLY A 1 98 ? -33.246 -2.414 31.244 1.00 88.50 98 GLY A C 1
ATOM 770 O O . GLY A 1 98 ? -34.470 -2.362 31.353 1.00 88.50 98 GLY A O 1
ATOM 771 N N . LEU A 1 99 ? -32.616 -2.040 30.127 1.00 91.19 99 LEU A N 1
ATOM 772 C CA . LEU A 1 99 ? -33.287 -1.511 28.943 1.00 91.19 99 LEU A CA 1
ATOM 773 C C . LEU A 1 99 ? -33.637 -2.624 27.950 1.00 91.19 99 LEU A C 1
ATOM 775 O O . LEU A 1 99 ? -32.957 -3.649 27.856 1.00 91.19 99 LEU A O 1
ATOM 779 N N . GLN A 1 100 ? -34.708 -2.399 27.188 1.00 87.81 100 GLN A N 1
ATOM 780 C CA . GLN A 1 100 ? -35.109 -3.279 26.094 1.00 87.81 100 GLN A CA 1
ATOM 781 C C . GLN A 1 100 ? -34.170 -3.084 24.906 1.00 87.81 100 GLN A C 1
ATOM 783 O O . GLN A 1 100 ? -33.982 -1.965 24.432 1.00 87.81 100 GLN A O 1
ATOM 788 N N . THR A 1 101 ? -33.595 -4.179 24.423 1.00 89.12 101 THR A N 1
ATOM 789 C CA . THR A 1 101 ? -32.651 -4.182 23.306 1.00 89.12 101 THR A CA 1
ATOM 790 C C . THR A 1 101 ? -33.280 -4.792 22.067 1.00 89.12 101 THR A C 1
ATOM 792 O O . THR A 1 101 ? -34.201 -5.602 22.145 1.00 89.12 101 THR A O 1
ATOM 795 N N . THR A 1 102 ? -32.798 -4.382 20.896 1.00 87.94 102 THR A N 1
ATOM 796 C CA . THR A 1 102 ? -33.224 -4.948 19.613 1.00 87.94 102 THR A CA 1
ATOM 797 C C . THR A 1 102 ? -31.999 -5.489 18.891 1.00 87.94 102 THR A C 1
ATOM 799 O O . THR A 1 102 ? -30.973 -4.814 18.809 1.00 87.94 102 THR A O 1
ATOM 802 N N . ASP A 1 103 ? -32.093 -6.718 18.390 1.00 90.62 103 ASP A N 1
ATOM 803 C CA . ASP A 1 103 ? -31.056 -7.302 17.540 1.00 90.62 103 ASP A CA 1
ATOM 804 C C . ASP A 1 103 ? -31.053 -6.616 16.162 1.00 90.62 103 ASP A C 1
ATOM 806 O O . ASP A 1 103 ? -32.101 -6.215 15.647 1.00 90.62 103 ASP A O 1
ATOM 810 N N . LEU A 1 104 ? -29.881 -6.531 15.535 1.00 88.69 104 LEU A N 1
ATOM 811 C CA . LEU A 1 104 ? -29.672 -5.983 14.200 1.00 88.69 104 LEU A CA 1
ATOM 812 C C . LEU A 1 104 ? -30.660 -6.590 13.199 1.00 88.69 104 LEU A C 1
ATOM 814 O O . LEU A 1 104 ? -31.310 -5.868 12.448 1.00 88.69 104 LEU A O 1
ATOM 818 N N . ARG A 1 105 ? -30.809 -7.921 13.217 1.00 88.25 105 ARG A N 1
ATOM 819 C CA . ARG A 1 105 ? -31.683 -8.654 12.285 1.00 88.25 105 ARG A CA 1
ATOM 820 C C . ARG A 1 105 ? -33.173 -8.425 12.535 1.00 88.25 105 ARG A C 1
ATOM 822 O O . ARG A 1 105 ? -33.977 -8.689 11.646 1.00 88.25 105 ARG A O 1
ATOM 829 N N . ALA A 1 106 ? -33.536 -7.948 13.722 1.00 89.88 106 ALA A N 1
ATOM 830 C CA . ALA A 1 106 ? -34.915 -7.681 14.115 1.00 89.88 106 ALA A CA 1
ATOM 831 C C . ALA A 1 106 ? -35.327 -6.213 13.903 1.00 89.88 106 ALA A C 1
ATOM 833 O O . ALA A 1 106 ? -36.509 -5.899 14.029 1.00 89.88 106 ALA A O 1
ATOM 834 N N . SER A 1 107 ? -34.389 -5.317 13.568 1.00 93.75 107 SER A N 1
ATOM 835 C CA . SER A 1 107 ? -34.660 -3.894 13.343 1.00 93.75 107 SER A CA 1
ATOM 836 C C . SER A 1 107 ? -34.608 -3.524 11.855 1.00 93.75 107 SER A C 1
ATOM 838 O O . SER A 1 107 ? -33.517 -3.405 11.288 1.00 93.75 107 SER A O 1
ATOM 840 N N . PRO A 1 108 ? -35.761 -3.245 11.211 1.00 93.69 108 PRO A N 1
ATOM 841 C CA . PRO A 1 108 ? -35.788 -2.771 9.827 1.00 93.69 108 PRO A CA 1
ATOM 842 C C . PRO A 1 108 ? -34.966 -1.493 9.611 1.00 93.69 108 PRO A C 1
ATOM 844 O O . PRO A 1 108 ? -34.317 -1.348 8.579 1.00 93.69 108 PRO A O 1
ATOM 847 N N . ALA A 1 109 ? -34.945 -0.591 10.599 1.00 92.81 109 ALA A N 1
ATOM 848 C CA . ALA A 1 109 ? -34.182 0.652 10.528 1.00 92.81 109 ALA A CA 1
ATOM 849 C C . ALA A 1 109 ? -32.667 0.396 10.501 1.00 92.81 109 ALA A C 1
ATOM 851 O O . ALA A 1 109 ? -31.965 0.957 9.661 1.00 92.81 109 ALA A O 1
ATOM 852 N N . MET A 1 110 ? -32.156 -0.487 11.369 1.00 93.31 110 MET A N 1
ATOM 853 C CA . MET A 1 110 ? -30.724 -0.809 11.385 1.00 93.31 110 MET A CA 1
ATOM 854 C C . MET A 1 110 ? -30.299 -1.578 10.132 1.00 93.31 110 MET A C 1
ATOM 856 O O . MET A 1 110 ? -29.236 -1.298 9.582 1.00 93.31 110 MET A O 1
ATOM 860 N N . LEU A 1 111 ? -31.138 -2.496 9.636 1.00 93.44 111 LEU A N 1
ATOM 861 C CA . LEU A 1 111 ? -30.893 -3.185 8.366 1.00 93.44 111 LEU A CA 1
ATOM 862 C C . LEU A 1 111 ? -30.839 -2.203 7.192 1.00 93.44 111 LEU A C 1
ATOM 864 O O . LEU A 1 111 ? -29.965 -2.325 6.337 1.00 93.44 111 LEU A O 1
ATOM 868 N N . GLN A 1 112 ? -31.717 -1.197 7.171 1.00 93.75 112 GLN A N 1
ATOM 869 C CA . GLN A 1 112 ? -31.689 -0.154 6.148 1.00 93.75 112 GLN A CA 1
ATOM 870 C C . GLN A 1 112 ? -30.409 0.691 6.225 1.00 93.75 112 GLN A C 1
ATOM 872 O O . GLN A 1 112 ? -29.808 0.980 5.191 1.00 93.75 112 GLN A O 1
ATOM 877 N N . MET A 1 113 ? -29.957 1.059 7.429 1.00 93.31 113 MET A N 1
ATOM 878 C CA . MET A 1 113 ? -28.687 1.774 7.622 1.00 93.31 113 MET A CA 1
ATOM 879 C C . MET A 1 113 ? -27.490 0.937 7.164 1.00 93.31 113 MET A C 1
ATOM 881 O O . MET A 1 113 ? -26.608 1.453 6.476 1.00 93.31 113 MET A O 1
ATOM 885 N N . LEU A 1 114 ? -27.479 -0.355 7.504 1.00 90.81 114 LEU A N 1
ATOM 886 C CA . LEU A 1 114 ? -26.443 -1.294 7.089 1.00 90.81 114 LEU A CA 1
ATOM 887 C C . LEU A 1 114 ? -26.386 -1.418 5.562 1.00 90.81 114 LEU A C 1
ATOM 889 O O . LEU A 1 114 ? -25.313 -1.288 4.972 1.00 90.81 114 LEU A O 1
ATOM 893 N N . GLN A 1 115 ? -27.548 -1.605 4.933 1.00 91.88 115 GLN A N 1
ATOM 894 C CA . GLN A 1 115 ? -27.687 -1.718 3.485 1.00 91.88 115 GLN A CA 1
ATOM 895 C C . GLN A 1 115 ? -27.226 -0.439 2.777 1.00 91.88 115 GLN A C 1
ATOM 897 O O . GLN A 1 115 ? -26.425 -0.508 1.848 1.00 91.88 115 GLN A O 1
ATOM 902 N N . ALA A 1 116 ? -27.649 0.734 3.256 1.00 91.69 116 ALA A N 1
ATOM 903 C CA . ALA A 1 116 ? -27.217 2.014 2.700 1.00 91.69 116 ALA A CA 1
ATOM 904 C C . ALA A 1 116 ? -25.699 2.223 2.846 1.00 91.69 116 ALA A C 1
ATOM 906 O O . ALA A 1 116 ? -25.040 2.722 1.933 1.00 91.69 116 ALA A O 1
ATOM 907 N N . GLY A 1 117 ? -25.115 1.843 3.985 1.00 87.94 117 GLY A N 1
ATOM 908 C CA . GLY A 1 117 ? -23.670 1.902 4.206 1.00 87.94 117 GLY A CA 1
ATOM 909 C C . GLY A 1 117 ? -22.886 1.020 3.231 1.00 87.94 117 GLY A C 1
ATOM 910 O O . GLY A 1 117 ? -21.886 1.456 2.646 1.00 87.94 117 GLY A O 1
ATOM 911 N N . TYR A 1 118 ? -23.377 -0.203 3.037 1.00 87.44 118 TYR A N 1
ATOM 912 C CA . TYR A 1 118 ? -22.840 -1.182 2.101 1.00 87.44 118 TYR A CA 1
ATOM 913 C C . TYR A 1 118 ? -22.889 -0.669 0.654 1.00 87.44 118 TYR A C 1
ATOM 915 O O . TYR A 1 118 ? -21.847 -0.592 0.001 1.00 87.44 118 TYR A O 1
ATOM 923 N N . GLU A 1 119 ? -24.055 -0.228 0.178 1.00 89.06 119 GLU A N 1
ATOM 924 C CA . GLU A 1 119 ? -24.249 0.280 -1.189 1.00 89.06 119 GLU A CA 1
ATOM 925 C C . GLU A 1 119 ? -23.359 1.493 -1.492 1.00 89.06 119 GLU A C 1
ATOM 927 O O . GLU A 1 119 ? -22.701 1.543 -2.533 1.00 89.06 119 GLU A O 1
ATOM 932 N N . ASN A 1 120 ? -23.257 2.441 -0.555 1.00 88.81 120 ASN A N 1
ATOM 933 C CA . ASN A 1 120 ? -22.391 3.613 -0.707 1.00 88.81 120 ASN A CA 1
ATOM 934 C C . ASN A 1 120 ? -20.907 3.232 -0.819 1.00 88.81 120 ASN A C 1
ATOM 936 O O . ASN A 1 120 ? -20.137 3.843 -1.572 1.00 88.81 120 ASN A O 1
ATOM 940 N N . THR A 1 121 ? -20.491 2.216 -0.065 1.00 87.12 121 THR A N 1
ATOM 941 C CA . THR A 1 121 ? -19.104 1.747 -0.047 1.00 87.12 121 THR A CA 1
ATOM 942 C C . THR A 1 121 ? -18.765 0.973 -1.312 1.00 87.12 121 THR A C 1
ATOM 944 O O . THR A 1 121 ? -17.696 1.204 -1.881 1.00 87.12 121 THR A O 1
ATOM 947 N N . LEU A 1 122 ? -19.679 0.133 -1.807 1.00 84.75 122 LEU A N 1
ATOM 948 C CA . LEU A 1 122 ? -19.526 -0.518 -3.107 1.00 84.75 122 LEU A CA 1
ATOM 949 C C . LEU A 1 122 ? -19.460 0.492 -4.245 1.00 84.75 122 LEU A C 1
ATOM 951 O O . LEU A 1 122 ? -18.522 0.438 -5.035 1.00 84.75 122 LEU A O 1
ATOM 955 N N . GLY A 1 123 ? -20.372 1.467 -4.283 1.00 85.00 123 GLY A N 1
ATOM 956 C CA . GLY A 1 123 ? -20.336 2.524 -5.294 1.00 85.00 123 GLY A CA 1
ATOM 957 C C . GLY A 1 123 ? -19.004 3.281 -5.284 1.00 85.00 123 GLY A C 1
ATOM 958 O O . GLY A 1 123 ? -18.403 3.517 -6.331 1.00 85.00 123 GLY A O 1
ATOM 959 N N . THR A 1 124 ? -18.477 3.591 -4.095 1.00 86.62 124 THR A N 1
ATOM 960 C CA . THR A 1 124 ? -17.154 4.218 -3.954 1.00 86.62 124 THR A CA 1
ATOM 961 C C . THR A 1 124 ? -16.035 3.306 -4.460 1.00 86.62 124 THR A C 1
ATOM 963 O O . THR A 1 124 ? -15.176 3.758 -5.215 1.00 86.62 124 THR A O 1
ATOM 966 N N . MET A 1 125 ? -16.032 2.029 -4.076 1.00 84.12 125 MET A N 1
ATOM 967 C CA . MET A 1 125 ? -15.038 1.048 -4.517 1.00 84.12 125 MET A CA 1
ATOM 968 C C . MET A 1 125 ? -15.047 0.881 -6.038 1.00 84.12 125 MET A C 1
ATOM 970 O O . MET A 1 125 ? -13.993 0.992 -6.664 1.00 84.12 125 MET A O 1
ATOM 974 N N . HIS A 1 126 ? -16.220 0.671 -6.640 1.00 82.75 126 HIS A N 1
ATOM 975 C CA . HIS A 1 126 ? -16.370 0.523 -8.086 1.00 82.75 126 HIS A CA 1
ATOM 976 C C . HIS A 1 126 ? -15.875 1.777 -8.811 1.00 82.75 126 HIS A C 1
ATOM 978 O O . HIS A 1 126 ? -15.060 1.658 -9.723 1.00 82.75 126 HIS A O 1
ATOM 984 N N . ASN A 1 127 ? -16.225 2.977 -8.337 1.00 84.06 127 ASN A N 1
ATOM 985 C CA . ASN A 1 127 ? -15.706 4.232 -8.891 1.00 84.06 127 ASN A CA 1
ATOM 986 C C . ASN A 1 127 ? -14.169 4.309 -8.835 1.00 84.06 127 ASN A C 1
ATOM 988 O O . ASN A 1 127 ? -13.527 4.640 -9.833 1.00 84.06 127 ASN A O 1
ATOM 992 N N . LEU A 1 128 ? -13.553 3.955 -7.703 1.00 81.44 128 LEU A N 1
ATOM 993 C CA . LEU A 1 128 ? -12.091 3.923 -7.568 1.00 81.44 128 LEU A CA 1
ATOM 994 C C . LEU A 1 128 ? -11.456 2.930 -8.558 1.00 81.44 128 LEU A C 1
ATOM 996 O O . LEU A 1 128 ? -10.489 3.267 -9.243 1.00 81.44 128 LEU A O 1
ATOM 1000 N N . THR A 1 129 ? -12.026 1.733 -8.702 1.00 76.06 129 THR A N 1
ATOM 1001 C CA . THR A 1 129 ? -11.513 0.731 -9.651 1.00 76.06 129 THR A CA 1
ATOM 1002 C C . THR A 1 129 ? -11.695 1.156 -11.111 1.00 76.06 129 THR A C 1
ATOM 1004 O O . THR A 1 129 ? -10.762 1.021 -11.898 1.00 76.06 129 THR A O 1
ATOM 1007 N N . LEU A 1 130 ? -12.825 1.774 -11.468 1.00 75.00 130 LEU A N 1
ATOM 1008 C CA . LEU A 1 130 ? -13.091 2.265 -12.824 1.00 75.00 130 LEU A CA 1
ATOM 1009 C C . LEU A 1 130 ? -12.171 3.429 -13.206 1.00 75.00 130 LEU A C 1
ATOM 1011 O O . LEU A 1 130 ? -11.649 3.465 -14.319 1.00 75.00 130 LEU A O 1
ATOM 1015 N N . THR A 1 131 ? -11.896 4.351 -12.277 1.00 76.69 131 THR A N 1
ATOM 1016 C CA . THR A 1 131 ? -10.914 5.422 -12.527 1.00 76.69 131 THR A CA 1
ATOM 1017 C C . THR A 1 131 ? -9.503 4.877 -12.748 1.00 76.69 131 THR A C 1
ATOM 1019 O O . THR A 1 131 ? -8.736 5.488 -13.491 1.00 76.69 131 THR A O 1
ATOM 1022 N N . THR A 1 132 ? -9.184 3.699 -12.198 1.00 74.31 132 THR A N 1
ATOM 1023 C CA . THR A 1 132 ? -7.885 3.041 -12.402 1.00 74.31 132 THR A CA 1
ATOM 1024 C C . THR A 1 132 ? -7.676 2.619 -13.855 1.00 74.31 132 THR A C 1
ATOM 1026 O O . THR A 1 132 ? -6.561 2.712 -14.352 1.00 74.31 132 THR A O 1
ATOM 1029 N N . ALA A 1 133 ? -8.726 2.201 -14.570 1.00 75.81 133 ALA A N 1
ATOM 1030 C CA . ALA A 1 133 ? -8.607 1.845 -15.986 1.00 75.81 133 ALA A CA 1
ATOM 1031 C C . ALA A 1 133 ? -8.148 3.045 -16.835 1.00 75.81 133 ALA A C 1
ATOM 1033 O O . ALA A 1 133 ? -7.242 2.921 -17.661 1.00 75.81 133 ALA A O 1
ATOM 1034 N N . ASN A 1 134 ? -8.713 4.225 -16.563 1.00 76.69 134 ASN A N 1
ATOM 1035 C CA . ASN A 1 134 ? -8.339 5.467 -17.240 1.00 76.69 134 ASN A CA 1
ATOM 1036 C C . ASN A 1 134 ? -6.919 5.920 -16.863 1.00 76.69 134 ASN A C 1
ATOM 1038 O O . ASN A 1 134 ? -6.139 6.302 -17.736 1.00 76.69 134 ASN A O 1
ATOM 1042 N N . THR A 1 135 ? -6.548 5.865 -15.578 1.00 77.38 135 THR A N 1
ATOM 1043 C CA . THR A 1 135 ? -5.198 6.269 -15.149 1.00 77.38 135 THR A CA 1
ATOM 1044 C C . THR A 1 135 ? -4.122 5.301 -15.638 1.00 77.38 135 THR A C 1
ATOM 1046 O O . THR A 1 135 ? -3.047 5.751 -16.029 1.00 77.38 135 THR A O 1
ATOM 1049 N N . ALA A 1 136 ? -4.415 4.001 -15.711 1.00 78.81 136 ALA A N 1
ATOM 1050 C CA . ALA A 1 136 ? -3.535 2.984 -16.283 1.00 78.81 136 ALA A CA 1
ATOM 1051 C C . ALA A 1 136 ? -3.287 3.209 -17.783 1.00 78.81 136 ALA A C 1
ATOM 1053 O O . ALA A 1 136 ? -2.138 3.160 -18.230 1.00 78.81 136 ALA A O 1
ATOM 1054 N N . GLN A 1 137 ? -4.338 3.513 -18.557 1.00 77.06 137 GLN A N 1
ATOM 1055 C CA . GLN A 1 137 ? -4.193 3.914 -19.960 1.00 77.06 137 GLN A CA 1
ATOM 1056 C C . GLN A 1 137 ? -3.316 5.159 -20.097 1.00 77.06 137 GLN A C 1
ATOM 1058 O O . GLN A 1 137 ? -2.386 5.161 -20.902 1.00 77.06 137 GLN A O 1
ATOM 1063 N N . GLN A 1 138 ? -3.567 6.193 -19.289 1.00 77.69 138 GLN A N 1
ATOM 1064 C CA . GLN A 1 138 ? -2.779 7.422 -19.336 1.00 77.69 138 GLN A CA 1
ATOM 1065 C C . GLN A 1 138 ? -1.313 7.174 -18.967 1.00 77.69 138 GLN A C 1
ATOM 1067 O O . GLN A 1 138 ? -0.423 7.710 -19.620 1.00 77.69 138 GLN A O 1
ATOM 1072 N N . ALA A 1 139 ? -1.044 6.340 -17.961 1.00 77.81 139 ALA A N 1
ATOM 1073 C CA . ALA A 1 139 ? 0.314 5.957 -17.589 1.00 77.81 139 ALA A CA 1
ATOM 1074 C C . ALA A 1 139 ? 1.023 5.219 -18.735 1.00 77.81 139 ALA A C 1
ATOM 1076 O O . ALA A 1 139 ? 2.184 5.505 -19.024 1.00 77.81 139 ALA A O 1
ATOM 1077 N N . TYR A 1 140 ? 0.321 4.316 -19.425 1.00 78.75 140 TYR A N 1
ATOM 1078 C CA . TYR A 1 140 ? 0.838 3.629 -20.607 1.00 78.75 140 TYR A CA 1
ATOM 1079 C C . TYR A 1 140 ? 1.140 4.599 -21.763 1.00 78.75 140 TYR A C 1
ATOM 1081 O O . TYR A 1 140 ? 2.229 4.527 -22.337 1.00 78.75 140 TYR A O 1
ATOM 1089 N N . ILE A 1 141 ? 0.222 5.524 -22.073 1.00 76.06 141 ILE A N 1
ATOM 1090 C CA . ILE A 1 141 ? 0.411 6.553 -23.109 1.00 76.06 141 ILE A CA 1
ATOM 1091 C C . ILE A 1 141 ? 1.632 7.405 -22.773 1.00 76.06 141 ILE A C 1
ATOM 1093 O O . ILE A 1 141 ? 2.579 7.435 -23.552 1.00 76.06 141 ILE A O 1
ATOM 1097 N N . SER A 1 142 ? 1.655 8.010 -21.582 1.00 75.38 142 SER A N 1
ATOM 1098 C CA . SER A 1 142 ? 2.738 8.891 -21.145 1.00 75.38 142 SER A CA 1
ATOM 1099 C C . SER A 1 142 ? 4.096 8.186 -21.159 1.00 75.38 142 SER A C 1
ATOM 1101 O O . SER A 1 142 ? 5.096 8.783 -21.554 1.00 75.38 142 SER A O 1
ATOM 1103 N N . ALA A 1 143 ? 4.149 6.910 -20.762 1.00 76.69 143 ALA A N 1
ATOM 1104 C CA . ALA A 1 143 ? 5.378 6.123 -20.794 1.00 76.69 143 ALA A CA 1
ATOM 1105 C C . ALA A 1 143 ? 5.861 5.858 -22.231 1.00 76.69 143 ALA A C 1
ATOM 1107 O O . ALA A 1 143 ? 7.059 5.955 -22.501 1.00 76.69 143 ALA A O 1
ATOM 1108 N N . CYS A 1 144 ? 4.946 5.554 -23.154 1.00 74.56 144 CYS A N 1
ATOM 1109 C CA . CYS A 1 144 ? 5.270 5.343 -24.566 1.00 74.56 144 CYS A CA 1
ATOM 1110 C C . CYS A 1 144 ? 5.677 6.648 -25.267 1.00 74.56 144 CYS A C 1
ATOM 1112 O O . CYS A 1 144 ? 6.686 6.656 -25.967 1.00 74.56 144 CYS A O 1
ATOM 1114 N N . ASP A 1 145 ? 4.961 7.750 -25.032 1.00 71.50 145 ASP A N 1
ATOM 1115 C CA . ASP A 1 145 ? 5.258 9.064 -25.616 1.00 71.50 145 ASP A CA 1
ATOM 1116 C C . ASP A 1 145 ? 6.616 9.584 -25.144 1.00 71.50 145 ASP A C 1
ATOM 1118 O O . ASP A 1 145 ? 7.432 10.046 -25.945 1.00 71.50 145 ASP A O 1
ATOM 1122 N N . LEU A 1 146 ? 6.903 9.450 -23.844 1.00 72.44 146 LEU A N 1
ATOM 1123 C CA . LEU A 1 146 ? 8.201 9.814 -23.288 1.00 72.44 146 LEU A CA 1
ATOM 1124 C C . LEU A 1 146 ? 9.320 8.958 -23.887 1.00 72.44 146 LEU A C 1
ATOM 1126 O O . LEU A 1 146 ? 10.359 9.496 -24.271 1.00 72.44 146 LEU A O 1
ATOM 1130 N N . ALA A 1 147 ? 9.110 7.644 -24.000 1.00 69.81 147 ALA A N 1
ATOM 1131 C CA . ALA A 1 147 ? 10.084 6.757 -24.622 1.00 69.81 147 ALA A CA 1
ATOM 1132 C C . ALA A 1 147 ? 10.323 7.127 -26.094 1.00 69.81 147 ALA A C 1
ATOM 1134 O O . ALA A 1 147 ? 11.471 7.193 -26.533 1.00 69.81 147 ALA A O 1
ATOM 1135 N N . MET A 1 148 ? 9.262 7.426 -26.845 1.00 67.94 148 MET A N 1
ATOM 1136 C CA . MET A 1 148 ? 9.348 7.869 -28.234 1.00 67.94 148 MET A CA 1
ATOM 1137 C C . MET A 1 148 ? 10.154 9.162 -28.359 1.00 67.94 148 MET A C 1
ATOM 1139 O O . MET A 1 148 ? 11.084 9.219 -29.163 1.00 67.94 148 MET A O 1
ATOM 1143 N N . LEU A 1 149 ? 9.860 10.166 -27.530 1.00 68.00 149 LEU A N 1
ATOM 1144 C CA . LEU A 1 149 ? 10.580 11.439 -27.517 1.00 68.00 149 LEU A CA 1
ATOM 1145 C C . LEU A 1 149 ? 12.068 11.251 -27.188 1.00 68.00 149 LEU A C 1
ATOM 1147 O O . LEU A 1 149 ? 12.933 11.852 -27.828 1.00 68.00 149 LEU A O 1
ATOM 1151 N N . GLN A 1 150 ? 12.389 10.401 -26.212 1.00 70.81 150 GLN A N 1
ATOM 1152 C CA . GLN A 1 150 ? 13.769 10.117 -25.807 1.00 70.81 150 GLN A CA 1
ATOM 1153 C C . GLN A 1 150 ? 14.570 9.420 -26.910 1.00 70.81 150 GLN A C 1
ATOM 1155 O O . GLN A 1 150 ? 15.752 9.716 -27.084 1.00 70.81 150 GLN A O 1
ATOM 1160 N N . VAL A 1 151 ? 13.932 8.530 -27.674 1.00 70.31 151 VAL A N 1
ATOM 1161 C CA . VAL A 1 151 ? 14.566 7.868 -28.822 1.00 70.31 151 VAL A CA 1
ATOM 1162 C C . VAL A 1 151 ? 14.725 8.838 -29.990 1.00 70.31 151 VAL A C 1
ATOM 1164 O O . VAL A 1 151 ? 15.809 8.926 -30.561 1.00 70.31 151 VAL A O 1
ATOM 1167 N N . GLN A 1 152 ? 13.681 9.600 -30.331 1.00 66.12 152 GLN A N 1
ATOM 1168 C CA . GLN A 1 152 ? 13.708 10.545 -31.454 1.00 66.12 152 GLN A CA 1
ATOM 1169 C C . GLN A 1 152 ? 14.710 11.682 -31.259 1.00 66.12 152 GLN A C 1
ATOM 1171 O O . GLN A 1 152 ? 15.384 12.076 -32.206 1.00 66.12 152 GLN A O 1
ATOM 1176 N N . SER A 1 153 ? 14.834 12.193 -30.035 1.00 66.81 153 SER A N 1
ATOM 1177 C CA . SER A 1 153 ? 15.821 13.223 -29.692 1.00 66.81 153 SER A CA 1
ATOM 1178 C C . SER A 1 153 ? 17.256 12.692 -29.606 1.00 66.81 153 SER A C 1
ATOM 1180 O O . SER A 1 153 ? 18.185 13.479 -29.440 1.00 66.81 153 SER A O 1
ATOM 1182 N N . GLY A 1 154 ? 17.456 11.371 -29.678 1.00 59.28 154 GLY A N 1
ATOM 1183 C CA . GLY A 1 154 ? 18.754 10.730 -29.463 1.00 59.28 154 GLY A CA 1
ATOM 1184 C C . GLY A 1 154 ? 19.224 10.740 -28.004 1.00 59.28 154 GLY A C 1
ATOM 1185 O O . GLY A 1 154 ? 20.342 10.311 -27.729 1.00 59.28 154 GLY A O 1
ATOM 1186 N N . ALA A 1 155 ? 18.388 11.198 -27.063 1.00 55.66 155 ALA A N 1
ATOM 1187 C CA . ALA A 1 155 ? 18.709 11.256 -25.637 1.00 55.66 155 ALA A CA 1
ATOM 1188 C C . ALA A 1 155 ? 18.873 9.862 -25.009 1.00 55.66 155 ALA A C 1
ATOM 1190 O O . ALA A 1 155 ? 19.630 9.694 -24.052 1.00 55.66 155 ALA A O 1
ATOM 1191 N N . MET A 1 156 ? 18.167 8.856 -25.533 1.00 67.00 156 MET A N 1
ATOM 1192 C CA . MET A 1 156 ? 18.299 7.462 -25.118 1.00 67.00 156 MET A CA 1
ATOM 1193 C C . MET A 1 156 ? 18.276 6.522 -26.318 1.00 67.00 156 MET A C 1
ATOM 1195 O O . MET A 1 156 ? 17.597 6.758 -27.315 1.00 67.00 156 MET A O 1
ATOM 1199 N N . SER A 1 157 ? 18.967 5.389 -26.189 1.00 72.25 157 SER A N 1
ATOM 1200 C CA . SER A 1 157 ? 18.748 4.269 -27.103 1.00 72.25 157 SER A CA 1
ATOM 1201 C C . SER A 1 157 ? 17.349 3.679 -26.914 1.00 72.25 157 SER A C 1
ATOM 1203 O O . SER A 1 157 ? 16.749 3.773 -25.841 1.00 72.25 157 SER A O 1
ATOM 1205 N N . TYR A 1 158 ? 16.863 2.993 -27.944 1.00 69.81 158 TYR A N 1
ATOM 1206 C CA . TYR A 1 158 ? 15.583 2.287 -27.922 1.00 69.81 158 TYR A CA 1
ATOM 1207 C C . TYR A 1 158 ? 15.398 1.402 -26.679 1.00 69.81 158 TYR A C 1
ATOM 1209 O O . TYR A 1 158 ? 14.381 1.482 -25.988 1.00 69.81 158 TYR A O 1
ATOM 1217 N N . GLN A 1 159 ? 16.408 0.594 -26.349 1.00 77.19 159 GLN A N 1
ATOM 1218 C CA . GLN A 1 159 ? 16.343 -0.304 -25.201 1.00 77.19 159 GLN A CA 1
ATOM 1219 C C . GLN A 1 159 ? 16.311 0.462 -23.870 1.00 77.19 159 GLN A C 1
ATOM 1221 O O . GLN A 1 159 ? 15.595 0.064 -22.954 1.00 77.19 159 GLN A O 1
ATOM 1226 N N . GLN A 1 160 ? 17.041 1.577 -23.759 1.00 74.06 160 GLN A N 1
ATOM 1227 C CA . GLN A 1 160 ? 17.027 2.427 -22.563 1.00 74.06 160 GLN A CA 1
ATOM 1228 C C . GLN A 1 160 ? 15.659 3.088 -22.350 1.00 74.06 160 GLN A C 1
ATOM 1230 O O . GLN A 1 160 ? 15.153 3.074 -21.228 1.00 74.06 160 GLN A O 1
ATOM 1235 N N . ALA A 1 161 ? 15.036 3.586 -23.418 1.00 68.88 161 ALA A N 1
ATOM 1236 C CA . ALA A 1 161 ? 13.723 4.222 -23.365 1.00 68.88 161 ALA A CA 1
ATOM 1237 C C . ALA A 1 161 ? 12.612 3.238 -22.948 1.00 68.88 161 ALA A C 1
ATOM 1239 O O . ALA A 1 161 ? 11.819 3.542 -22.058 1.00 68.88 161 ALA A O 1
ATOM 1240 N N . ILE A 1 162 ? 12.606 2.013 -23.494 1.00 79.75 162 ILE A N 1
ATOM 1241 C CA . ILE A 1 162 ? 11.669 0.956 -23.066 1.00 79.75 162 ILE A CA 1
ATOM 1242 C C . ILE A 1 162 ? 11.854 0.605 -21.589 1.00 79.75 162 ILE A C 1
ATOM 1244 O O . ILE A 1 162 ? 10.878 0.478 -20.850 1.00 79.75 162 ILE A O 1
ATOM 1248 N N . ARG A 1 163 ? 13.102 0.450 -21.133 1.00 84.75 163 ARG A N 1
ATOM 1249 C CA . ARG A 1 163 ? 13.389 0.145 -19.725 1.00 84.75 163 ARG A CA 1
ATOM 1250 C C . ARG A 1 163 ? 12.868 1.245 -18.808 1.00 84.75 163 ARG A C 1
ATOM 1252 O O . ARG A 1 163 ? 12.214 0.933 -17.815 1.00 84.75 163 ARG A O 1
ATOM 1259 N N . ALA A 1 164 ? 13.108 2.510 -19.154 1.00 80.19 164 ALA A N 1
ATOM 1260 C CA . ALA A 1 164 ? 12.600 3.658 -18.407 1.00 80.19 164 ALA A CA 1
ATOM 1261 C C . ALA A 1 164 ? 11.061 3.677 -18.361 1.00 80.19 164 ALA A C 1
ATOM 1263 O O . ALA A 1 164 ? 10.488 3.828 -17.280 1.00 80.19 164 ALA A O 1
ATOM 1264 N N . ALA A 1 165 ? 10.401 3.424 -19.495 1.00 79.81 165 ALA A N 1
ATOM 1265 C CA . ALA A 1 165 ? 8.945 3.326 -19.588 1.00 79.81 165 ALA A CA 1
ATOM 1266 C C . ALA A 1 165 ? 8.372 2.216 -18.690 1.00 79.81 165 ALA A C 1
ATOM 1268 O O . ALA A 1 165 ? 7.417 2.457 -17.954 1.00 79.81 165 ALA A O 1
ATOM 1269 N N . ILE A 1 166 ? 8.991 1.028 -18.662 1.00 84.88 166 ILE A N 1
ATOM 1270 C CA . ILE A 1 166 ? 8.582 -0.075 -17.773 1.00 84.88 166 ILE A CA 1
ATOM 1271 C C . ILE A 1 166 ? 8.715 0.326 -16.295 1.00 84.88 166 ILE A C 1
ATOM 1273 O O . ILE A 1 166 ? 7.821 0.037 -15.499 1.00 84.88 166 ILE A O 1
ATOM 1277 N N . GLN A 1 167 ? 9.803 1.004 -15.903 1.00 83.56 167 GLN A N 1
ATOM 1278 C CA . GLN A 1 167 ? 9.983 1.446 -14.510 1.00 83.56 167 GLN A CA 1
ATOM 1279 C C . GLN A 1 167 ? 8.968 2.520 -14.094 1.00 83.56 167 GLN A C 1
ATOM 1281 O O . GLN A 1 167 ? 8.502 2.508 -12.949 1.00 83.56 167 GLN A O 1
ATOM 1286 N N . SER A 1 168 ? 8.635 3.438 -15.005 1.00 79.75 168 SER A N 1
ATOM 1287 C CA . SER A 1 168 ? 7.603 4.455 -14.785 1.00 79.75 168 SER A CA 1
ATOM 1288 C C . SER A 1 168 ? 6.228 3.801 -14.648 1.00 79.75 168 SER A C 1
ATOM 1290 O O . SER A 1 168 ? 5.573 3.979 -13.624 1.00 79.75 168 SER A O 1
ATOM 1292 N N . ALA A 1 169 ? 5.854 2.923 -15.580 1.00 74.75 169 ALA A N 1
ATOM 1293 C CA . ALA A 1 169 ? 4.607 2.167 -15.523 1.00 74.75 169 ALA A CA 1
ATOM 1294 C C . ALA A 1 169 ? 4.467 1.329 -14.240 1.00 74.75 169 ALA A C 1
ATOM 1296 O O . ALA A 1 169 ? 3.408 1.321 -13.621 1.00 74.75 169 ALA A O 1
ATOM 1297 N N . ALA A 1 170 ? 5.537 0.677 -13.778 1.00 77.44 170 ALA A N 1
ATOM 1298 C CA . ALA A 1 170 ? 5.516 -0.085 -12.526 1.00 77.44 170 ALA A CA 1
ATOM 1299 C C . ALA A 1 170 ? 5.347 0.787 -11.269 1.00 77.44 170 ALA A C 1
ATOM 1301 O O . ALA A 1 170 ? 4.987 0.285 -10.200 1.00 77.44 170 ALA A O 1
ATOM 1302 N N . SER A 1 171 ? 5.647 2.081 -11.375 1.00 75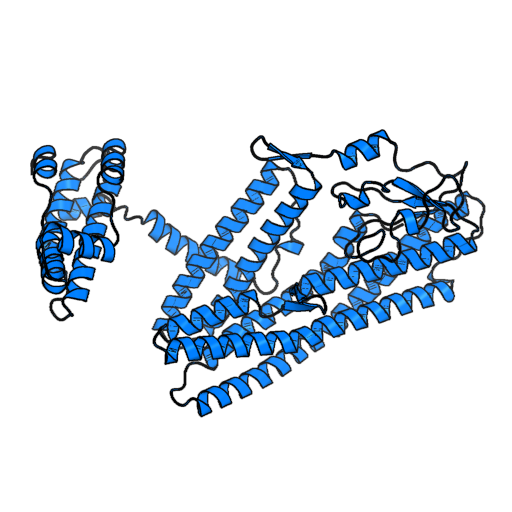.31 171 SER A N 1
ATOM 1303 C CA . SER A 1 171 ? 5.487 3.042 -10.283 1.00 75.31 171 SER A CA 1
ATOM 1304 C C . SER A 1 171 ? 4.112 3.719 -10.315 1.00 75.31 171 SER A C 1
ATOM 1306 O O . SER A 1 171 ? 3.554 3.970 -9.248 1.00 75.31 171 SER A O 1
ATOM 1308 N N . ASP A 1 172 ? 3.556 3.963 -11.507 1.00 72.06 172 ASP A N 1
ATOM 1309 C CA 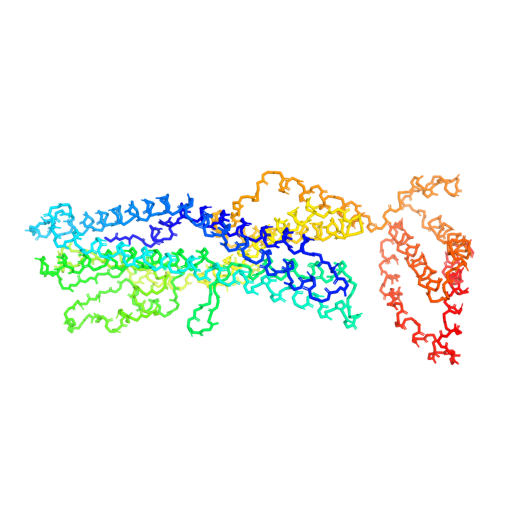. ASP A 1 172 ? 2.370 4.812 -11.690 1.00 72.06 172 ASP A CA 1
ATOM 1310 C C . ASP A 1 172 ? 1.112 4.104 -12.225 1.00 72.06 172 ASP A C 1
ATOM 1312 O O . ASP A 1 172 ? 0.026 4.677 -12.166 1.00 72.06 172 ASP A O 1
ATOM 1316 N N . GLY A 1 173 ? 1.220 2.855 -12.689 1.00 67.44 173 GLY A N 1
ATOM 1317 C CA . GLY A 1 173 ? 0.194 2.175 -13.492 1.00 67.44 173 GLY A CA 1
ATOM 1318 C C . GLY A 1 173 ? -1.161 1.905 -12.826 1.00 67.44 173 GLY A C 1
ATOM 1319 O O . GLY A 1 173 ? -2.116 1.619 -13.534 1.00 67.44 173 GLY A O 1
ATOM 1320 N N . THR A 1 174 ? -1.273 2.000 -11.500 1.00 72.25 174 THR A N 1
ATOM 1321 C CA . THR A 1 174 ? -2.498 1.676 -10.729 1.00 72.25 174 THR A CA 1
ATOM 1322 C C . THR A 1 174 ? -2.848 2.750 -9.698 1.00 72.25 174 THR A C 1
ATOM 1324 O O . THR A 1 174 ? -3.438 2.483 -8.646 1.00 72.25 174 THR A O 1
ATOM 1327 N N . ARG A 1 175 ? -2.450 3.997 -9.961 1.00 80.75 175 ARG A N 1
ATOM 1328 C CA . ARG A 1 175 ? -2.721 5.111 -9.046 1.00 80.75 175 ARG A CA 1
ATOM 1329 C C . ARG A 1 175 ? -4.121 5.671 -9.265 1.00 80.75 175 ARG A C 1
ATOM 1331 O O . ARG A 1 175 ? -4.562 5.874 -10.394 1.00 80.75 175 ARG A O 1
ATOM 1338 N N . VAL A 1 176 ? -4.785 5.978 -8.159 1.00 80.00 176 VAL A N 1
ATOM 1339 C CA . VAL A 1 176 ? -6.007 6.777 -8.103 1.00 80.00 176 VAL A CA 1
ATOM 1340 C C . VAL A 1 176 ? -5.611 8.231 -7.885 1.00 80.00 176 VAL A C 1
ATOM 1342 O O . VAL A 1 176 ? -4.847 8.536 -6.965 1.00 80.00 176 VAL A O 1
ATOM 1345 N N . LEU A 1 177 ? -6.157 9.126 -8.705 1.00 77.12 177 LEU A N 1
ATOM 1346 C CA . LEU A 1 177 ? -6.046 10.570 -8.529 1.00 77.12 177 LEU A CA 1
ATOM 1347 C C . LEU A 1 177 ? -7.302 11.099 -7.834 1.00 77.12 177 LEU A C 1
ATOM 1349 O O . LEU A 1 177 ? -8.411 10.963 -8.345 1.00 77.12 177 LEU A O 1
ATOM 1353 N N . TYR A 1 178 ? -7.124 11.715 -6.670 1.00 76.75 178 TYR A N 1
ATOM 1354 C CA . TYR A 1 178 ? -8.207 12.385 -5.959 1.00 76.75 178 TYR A CA 1
ATOM 1355 C C . TYR A 1 178 ? -8.416 13.810 -6.489 1.00 76.75 178 TYR A C 1
ATOM 1357 O O . TYR A 1 178 ? -7.448 14.438 -6.924 1.00 76.75 178 TYR A O 1
ATOM 1365 N N . PRO A 1 179 ? -9.629 14.388 -6.353 1.00 73.88 179 PRO A N 1
ATOM 1366 C CA . PRO A 1 179 ? -9.885 15.792 -6.696 1.00 73.88 179 PRO A CA 1
ATOM 1367 C C . PRO A 1 179 ? -8.956 16.790 -5.987 1.00 73.88 179 PRO A C 1
ATOM 1369 O O . PRO A 1 179 ? -8.701 17.873 -6.495 1.00 73.88 179 PRO A O 1
ATOM 1372 N N . SER A 1 180 ? -8.410 16.414 -4.825 1.00 77.44 180 SER A N 1
ATOM 1373 C CA . SER A 1 180 ? -7.425 17.203 -4.077 1.00 77.44 180 SER A CA 1
ATOM 1374 C C . SER A 1 180 ? -6.018 17.219 -4.693 1.00 77.44 180 SER A C 1
ATOM 1376 O O . SER A 1 180 ? -5.117 17.827 -4.123 1.00 77.44 180 SER A O 1
ATOM 1378 N N . GLY A 1 181 ? -5.784 16.502 -5.797 1.00 76.69 181 GLY A N 1
ATOM 1379 C CA . GLY A 1 181 ? -4.464 16.320 -6.410 1.00 76.69 181 GLY A CA 1
ATOM 1380 C C . GLY A 1 181 ? -3.603 15.246 -5.735 1.00 76.69 181 GLY A C 1
ATOM 1381 O O . GLY A 1 181 ? -2.549 14.875 -6.252 1.00 76.69 181 GLY A O 1
ATOM 1382 N N . ARG A 1 182 ? -4.045 14.696 -4.597 1.00 80.75 182 ARG A N 1
ATOM 1383 C CA . ARG A 1 182 ? -3.376 13.561 -3.954 1.00 80.75 182 ARG A CA 1
ATOM 1384 C C . ARG A 1 182 ? -3.486 12.320 -4.838 1.00 80.75 182 ARG A C 1
ATOM 1386 O O . ARG A 1 182 ? -4.546 12.046 -5.394 1.00 80.75 182 ARG A O 1
ATOM 1393 N N . THR A 1 183 ? -2.422 11.522 -4.880 1.00 80.38 183 THR A N 1
ATOM 1394 C CA . THR A 1 183 ? -2.449 10.186 -5.480 1.00 80.38 183 THR A CA 1
ATOM 1395 C C . THR A 1 183 ? -2.215 9.119 -4.422 1.00 80.38 183 THR A C 1
ATOM 1397 O O . THR A 1 183 ? -1.308 9.237 -3.599 1.00 80.38 183 THR A O 1
ATOM 1400 N N . ASP A 1 184 ? -3.018 8.063 -4.450 1.00 82.38 184 ASP A N 1
ATOM 1401 C CA . ASP A 1 184 ? -2.752 6.830 -3.708 1.00 82.38 184 ASP A CA 1
ATOM 1402 C C . ASP A 1 184 ? -2.781 5.658 -4.701 1.00 82.38 184 ASP A C 1
ATOM 1404 O O . ASP A 1 184 ? -3.317 5.782 -5.802 1.00 82.38 184 ASP A O 1
ATOM 1408 N N . ARG A 1 185 ? -2.185 4.521 -4.346 1.00 81.38 185 ARG A N 1
ATOM 1409 C CA . ARG A 1 185 ? -2.380 3.292 -5.122 1.00 81.38 185 ARG A CA 1
ATOM 1410 C C . ARG A 1 185 ? -3.795 2.728 -4.868 1.00 81.38 185 ARG A C 1
ATOM 1412 O O . ARG A 1 185 ? -4.393 3.013 -3.823 1.00 81.38 185 ARG A O 1
ATOM 1419 N N . ILE A 1 186 ? -4.347 1.975 -5.821 1.00 81.62 186 ILE A N 1
ATOM 1420 C CA . ILE A 1 186 ? -5.742 1.500 -5.792 1.00 81.62 186 ILE A CA 1
ATOM 1421 C C . ILE A 1 186 ? -6.094 0.654 -4.557 1.00 81.62 186 ILE A C 1
ATOM 1423 O O . ILE A 1 186 ? -7.137 0.862 -3.942 1.00 81.62 186 ILE A O 1
ATOM 1427 N N . GLU A 1 187 ? -5.215 -0.241 -4.128 1.00 79.81 187 GLU A N 1
ATOM 1428 C CA . GLU A 1 187 ? -5.352 -1.051 -2.917 1.00 79.81 187 GLU A CA 1
ATOM 1429 C C . GLU A 1 187 ? -5.468 -0.181 -1.662 1.00 79.81 187 GLU A C 1
ATOM 1431 O O . GLU A 1 187 ? -6.326 -0.419 -0.813 1.00 79.81 187 GLU A O 1
ATOM 1436 N N . VAL A 1 188 ? -4.658 0.880 -1.562 1.00 82.56 188 VAL A N 1
ATOM 1437 C CA . VAL A 1 188 ? -4.701 1.815 -0.427 1.00 82.56 188 VAL A CA 1
ATOM 1438 C C . VAL A 1 188 ? -6.014 2.589 -0.441 1.00 82.56 188 VAL A C 1
ATOM 1440 O O . VAL A 1 188 ? -6.641 2.774 0.605 1.00 82.56 188 VAL A O 1
ATOM 1443 N N . ALA A 1 189 ? -6.432 3.036 -1.626 1.00 86.12 189 ALA A N 1
ATOM 1444 C CA . ALA A 1 189 ? -7.666 3.775 -1.829 1.00 86.12 189 ALA A CA 1
ATOM 1445 C C . ALA A 1 189 ? -8.898 2.947 -1.435 1.00 86.12 189 ALA A C 1
ATOM 1447 O O . ALA A 1 189 ? -9.713 3.414 -0.635 1.00 86.12 189 ALA A O 1
ATOM 1448 N N . VAL A 1 190 ? -9.005 1.717 -1.946 1.00 84.25 190 VAL A N 1
ATOM 1449 C CA . VAL A 1 190 ? -10.135 0.818 -1.682 1.00 84.25 190 VAL A CA 1
ATOM 1450 C C . VAL A 1 190 ? -10.136 0.354 -0.229 1.00 84.25 190 VAL A C 1
ATOM 1452 O O . VAL A 1 190 ? -11.168 0.472 0.427 1.00 84.25 190 VAL A O 1
ATOM 1455 N N . ARG A 1 191 ? -8.994 -0.082 0.325 1.00 84.69 191 ARG A N 1
ATOM 1456 C CA . ARG A 1 191 ? -8.906 -0.493 1.737 1.00 84.69 191 ARG A CA 1
ATOM 1457 C C . ARG A 1 191 ? -9.388 0.615 2.670 1.00 84.69 191 ARG A C 1
ATOM 1459 O O . ARG A 1 191 ? -10.179 0.366 3.577 1.00 84.69 191 ARG A O 1
ATOM 1466 N N . ARG A 1 192 ? -8.937 1.851 2.429 1.00 86.75 192 ARG A N 1
ATOM 1467 C CA . ARG A 1 192 ? -9.361 3.018 3.209 1.00 86.75 192 ARG A CA 1
ATOM 1468 C C . ARG A 1 192 ? -10.857 3.280 3.063 1.00 86.75 192 ARG A C 1
ATOM 1470 O O . ARG A 1 192 ? -11.503 3.547 4.069 1.00 86.75 192 ARG A O 1
ATOM 1477 N N . ALA A 1 193 ? -11.391 3.222 1.843 1.00 88.25 193 ALA A N 1
ATOM 1478 C CA . ALA A 1 193 ? -12.814 3.439 1.594 1.00 88.25 193 ALA A CA 1
ATOM 1479 C C . ALA A 1 193 ? -13.678 2.403 2.327 1.00 88.25 193 ALA A C 1
ATOM 1481 O O . ALA A 1 193 ? -14.615 2.787 3.022 1.00 88.25 193 ALA A O 1
ATOM 1482 N N . VAL A 1 194 ? -13.315 1.119 2.248 1.00 88.25 194 VAL A N 1
ATOM 1483 C CA . VAL A 1 194 ? -14.046 0.025 2.901 1.00 88.25 194 VAL A CA 1
ATOM 1484 C C . VAL A 1 194 ? -13.978 0.134 4.422 1.00 88.25 194 VAL A C 1
ATOM 1486 O O . VAL A 1 194 ? -15.022 0.137 5.067 1.00 88.25 194 VAL A O 1
ATOM 1489 N N . LEU A 1 195 ? -12.786 0.310 5.005 1.00 88.50 195 LEU A N 1
ATOM 1490 C CA . LEU A 1 195 ? -12.628 0.489 6.454 1.00 88.50 195 LEU A CA 1
ATOM 1491 C C . LEU A 1 195 ? -13.438 1.688 6.961 1.00 88.50 195 LEU A C 1
ATOM 1493 O O . LEU A 1 195 ? -14.179 1.572 7.937 1.00 88.50 195 LEU A O 1
ATOM 1497 N N . THR A 1 196 ? -13.323 2.840 6.294 1.00 88.94 196 THR A N 1
ATOM 1498 C CA . THR A 1 196 ? -14.066 4.045 6.678 1.00 88.94 196 THR A CA 1
ATOM 1499 C C . THR A 1 196 ? -15.576 3.845 6.519 1.00 88.94 196 THR A C 1
ATOM 1501 O O . THR A 1 196 ? -16.324 4.287 7.388 1.00 88.94 196 THR A O 1
ATOM 1504 N N . GLY A 1 197 ? -16.028 3.152 5.470 1.00 88.38 197 GLY A N 1
ATOM 1505 C CA . GLY A 1 197 ? -17.436 2.829 5.235 1.00 88.38 197 GLY A CA 1
ATOM 1506 C C . GLY A 1 197 ? -18.038 1.935 6.319 1.00 88.38 197 GLY A C 1
ATOM 1507 O O . GLY A 1 197 ? -19.071 2.283 6.896 1.00 88.38 197 GLY A O 1
ATOM 1508 N N . VAL A 1 198 ? -17.355 0.836 6.657 1.00 89.38 198 VAL A N 1
ATOM 1509 C CA . VAL A 1 198 ? -17.754 -0.097 7.727 1.00 89.38 198 VAL A CA 1
ATOM 1510 C C . VAL A 1 198 ? -17.853 0.633 9.058 1.00 89.38 198 VAL A C 1
ATOM 1512 O O . VAL A 1 198 ? -18.901 0.620 9.702 1.00 89.38 198 VAL A O 1
ATOM 1515 N N . ALA A 1 199 ? -16.785 1.334 9.441 1.00 89.94 199 ALA A N 1
ATOM 1516 C CA . ALA A 1 199 ? -16.721 2.016 10.723 1.00 89.94 199 ALA A CA 1
ATOM 1517 C C . ALA A 1 199 ? -17.781 3.129 10.825 1.00 89.94 199 ALA A C 1
ATOM 1519 O O . ALA A 1 199 ? -18.418 3.285 11.863 1.00 89.94 199 ALA A O 1
ATOM 1520 N N . LYS A 1 200 ? -18.015 3.886 9.741 1.00 90.56 200 LYS A N 1
ATOM 1521 C CA . LYS A 1 200 ? -19.051 4.930 9.702 1.00 90.56 200 LYS A CA 1
ATOM 1522 C C . LYS A 1 200 ? -20.445 4.332 9.876 1.00 90.56 200 LYS A C 1
ATOM 1524 O O . LYS A 1 200 ? -21.221 4.847 10.669 1.00 90.56 200 LYS A O 1
ATOM 1529 N N . THR A 1 201 ? -20.733 3.244 9.172 1.00 91.50 201 THR A N 1
ATOM 1530 C CA . THR A 1 201 ? -22.040 2.576 9.216 1.00 91.50 201 THR A CA 1
ATOM 1531 C C . THR A 1 201 ? -22.328 2.008 10.599 1.00 91.50 201 THR A C 1
ATOM 1533 O O . THR A 1 201 ? -23.401 2.241 11.149 1.00 91.50 201 THR A O 1
ATOM 1536 N N . CYS A 1 202 ? -21.342 1.345 11.204 1.00 91.56 202 CYS A N 1
ATOM 1537 C CA . CYS A 1 202 ? -21.468 0.802 12.553 1.00 91.56 202 CYS A CA 1
ATOM 1538 C C . CYS A 1 202 ? -21.671 1.909 13.596 1.00 91.56 202 CYS A C 1
ATOM 1540 O O . CYS A 1 202 ? -22.533 1.772 14.458 1.00 91.56 202 CYS A O 1
ATOM 1542 N N . ARG A 1 203 ? -20.973 3.047 13.474 1.00 92.44 203 ARG A N 1
ATOM 1543 C CA . ARG A 1 203 ? -21.220 4.218 14.333 1.00 92.44 203 ARG A CA 1
ATOM 1544 C C . ARG A 1 203 ? -22.630 4.772 14.182 1.00 92.44 203 ARG A C 1
ATOM 1546 O O . ARG A 1 203 ? -23.255 5.059 15.193 1.00 92.44 203 ARG A O 1
ATOM 1553 N N . THR A 1 204 ? -23.147 4.888 12.958 1.00 92.12 204 THR A N 1
ATOM 1554 C CA . THR A 1 204 ? -24.527 5.343 12.720 1.00 92.12 204 THR A CA 1
ATOM 1555 C C . THR A 1 204 ? -25.554 4.398 13.353 1.00 92.12 204 THR A C 1
ATOM 1557 O O . THR A 1 204 ? -26.510 4.867 13.967 1.00 92.12 204 THR A O 1
ATOM 1560 N N . ILE A 1 205 ? -25.336 3.080 13.275 1.00 91.56 205 ILE A N 1
ATOM 1561 C CA . ILE A 1 205 ? -26.169 2.084 13.970 1.00 91.56 205 ILE A CA 1
ATOM 1562 C C . ILE A 1 205 ? -26.056 2.249 15.496 1.00 91.56 205 ILE A C 1
ATOM 1564 O O . ILE A 1 205 ? -27.073 2.266 16.186 1.00 91.56 205 ILE A O 1
ATOM 1568 N N . GLY A 1 206 ? -24.843 2.436 16.023 1.00 91.94 206 GLY A N 1
ATOM 1569 C CA . GLY A 1 206 ? -24.607 2.690 17.448 1.00 91.94 206 GLY A CA 1
ATOM 1570 C C . GLY A 1 206 ? -25.291 3.967 17.953 1.00 91.94 206 GLY A C 1
ATOM 1571 O O . GLY A 1 206 ? -25.906 3.958 19.014 1.00 91.94 206 GLY A O 1
ATOM 1572 N N . GLU A 1 207 ? -25.272 5.055 17.175 1.00 93.25 207 GLU A N 1
ATOM 1573 C CA . GLU A 1 207 ? -25.999 6.296 17.493 1.00 93.25 207 GLU A CA 1
ATOM 1574 C C . GLU A 1 207 ? -27.517 6.080 17.523 1.00 93.25 207 GLU A C 1
ATOM 1576 O O . GLU A 1 207 ? -28.196 6.585 18.419 1.00 93.25 207 GLU A O 1
ATOM 1581 N N . TYR A 1 208 ? -28.055 5.310 16.573 1.00 93.25 208 TYR A N 1
ATOM 1582 C CA . TYR A 1 208 ? -29.473 4.952 16.548 1.00 93.25 208 TYR A CA 1
ATOM 1583 C C . TYR A 1 208 ? -29.874 4.118 17.774 1.00 93.25 208 TYR A C 1
ATOM 1585 O O . TYR A 1 208 ? -30.909 4.379 18.396 1.00 93.25 208 TYR A O 1
ATOM 1593 N N . ASN A 1 209 ? -29.036 3.154 18.159 1.00 91.50 209 ASN A N 1
ATOM 1594 C CA . ASN A 1 209 ? -29.230 2.352 19.364 1.00 91.50 209 ASN A CA 1
ATOM 1595 C C . ASN A 1 209 ? -29.187 3.199 20.632 1.00 91.50 209 ASN A C 1
ATOM 1597 O O . ASN A 1 209 ? -30.078 3.083 21.475 1.00 91.50 209 ASN A O 1
ATOM 1601 N N . ALA A 1 210 ? -28.199 4.087 20.739 1.00 92.81 210 ALA A N 1
ATOM 1602 C CA . ALA A 1 210 ? -28.058 4.997 21.866 1.00 92.81 210 ALA A CA 1
ATOM 1603 C C . ALA A 1 210 ? -29.291 5.890 22.013 1.00 92.81 210 ALA A C 1
ATOM 1605 O O . ALA A 1 210 ? -29.863 5.955 23.100 1.00 92.81 210 ALA A O 1
ATOM 1606 N N . ALA A 1 211 ? -29.776 6.475 20.915 1.00 92.75 211 ALA A N 1
ATOM 1607 C CA . ALA A 1 211 ? -30.998 7.273 20.916 1.00 92.75 211 ALA A CA 1
ATOM 1608 C C . ALA A 1 211 ? -32.231 6.456 21.340 1.00 92.75 211 ALA A C 1
ATOM 1610 O O . ALA A 1 211 ? -33.011 6.910 22.177 1.00 92.75 211 ALA A O 1
ATOM 1611 N N . SER A 1 212 ? -32.383 5.235 20.817 1.00 90.31 212 SER A N 1
ATOM 1612 C CA . SER A 1 212 ? -33.517 4.350 21.133 1.00 90.31 212 SER A CA 1
ATOM 1613 C C . SER A 1 212 ? -33.528 3.902 22.599 1.00 90.31 212 SER A C 1
ATOM 1615 O O . SER A 1 212 ? -34.591 3.717 23.186 1.00 90.31 212 SER A O 1
ATOM 1617 N N . CYS A 1 213 ? -32.345 3.771 23.202 1.00 90.12 213 CYS A N 1
ATOM 1618 C CA . CYS A 1 213 ? -32.156 3.380 24.597 1.00 90.12 213 CYS A CA 1
ATOM 1619 C C . CYS A 1 213 ? -31.991 4.581 25.551 1.00 90.12 213 CYS A C 1
ATOM 1621 O O . CYS A 1 213 ? -31.683 4.389 26.725 1.00 90.12 213 CYS A O 1
ATOM 1623 N N . GLY A 1 214 ? -32.154 5.823 25.077 1.00 91.19 214 GLY A N 1
ATOM 1624 C CA . GLY A 1 214 ? -31.992 7.027 25.902 1.00 91.19 214 GLY A CA 1
ATOM 1625 C C . GLY A 1 214 ? -30.575 7.228 26.460 1.00 91.19 214 GLY A C 1
ATOM 1626 O O . GLY A 1 214 ? -30.401 7.864 27.499 1.00 91.19 214 GLY A O 1
ATOM 1627 N N . CYS A 1 215 ? -29.559 6.672 25.800 1.00 93.88 215 CYS A N 1
ATOM 1628 C CA . CYS A 1 215 ? -28.158 6.815 26.169 1.00 93.88 215 CYS A CA 1
ATOM 1629 C C . CYS A 1 215 ? -27.557 8.052 25.493 1.00 93.88 215 CYS A C 1
ATOM 1631 O O . CYS A 1 215 ? -27.471 8.116 24.269 1.00 93.88 215 CYS A O 1
ATOM 1633 N N . ASP A 1 216 ? -27.142 9.035 26.294 1.00 95.31 216 ASP A N 1
ATOM 1634 C CA . ASP A 1 216 ? -26.519 10.264 25.785 1.00 95.31 216 ASP A CA 1
ATOM 1635 C C . ASP A 1 216 ? -24.986 10.208 25.784 1.00 95.31 216 ASP A C 1
ATOM 1637 O O . ASP A 1 216 ? -24.340 10.831 24.944 1.00 95.31 216 ASP A O 1
ATOM 1641 N N . LEU A 1 217 ? -24.387 9.486 26.732 1.00 96.31 217 LEU A N 1
ATOM 1642 C CA . LEU A 1 217 ? -22.939 9.471 26.906 1.00 96.31 217 LEU A CA 1
ATOM 1643 C C . LEU A 1 217 ? -22.323 8.270 26.199 1.00 96.31 217 LEU A C 1
ATOM 1645 O O . LEU A 1 217 ? -22.774 7.140 26.367 1.00 96.31 217 LEU A O 1
ATOM 1649 N N . MET A 1 218 ? -21.246 8.526 25.468 1.00 95.38 218 MET A N 1
ATOM 1650 C CA . MET A 1 218 ? -20.446 7.518 24.789 1.00 95.38 218 MET A CA 1
ATOM 1651 C C . MET A 1 218 ? -18.990 7.649 25.230 1.00 95.38 218 MET A C 1
ATOM 1653 O O . MET A 1 218 ? -18.456 8.756 25.272 1.00 95.38 218 MET A O 1
ATOM 1657 N N . GLU A 1 219 ? -18.321 6.544 25.539 1.00 95.25 219 GLU A N 1
ATOM 1658 C CA . GLU A 1 219 ? -16.881 6.554 25.806 1.00 95.25 219 GLU A CA 1
ATOM 1659 C C . GLU A 1 219 ? -16.103 6.225 24.531 1.00 95.25 219 GLU A C 1
ATOM 1661 O O . GLU A 1 219 ? -16.408 5.262 23.824 1.00 95.25 219 GLU A O 1
ATOM 1666 N N . LEU A 1 220 ? -15.093 7.039 24.220 1.00 95.50 220 LEU A N 1
ATOM 1667 C CA . LEU A 1 220 ? -14.239 6.824 23.058 1.00 95.50 220 LEU A CA 1
ATOM 1668 C C . LEU A 1 220 ? -13.221 5.718 23.331 1.00 95.50 220 LEU A C 1
ATOM 1670 O O . LEU A 1 220 ? -12.580 5.683 24.378 1.00 95.50 220 LEU A O 1
ATOM 1674 N N . SER A 1 221 ? -13.002 4.845 22.355 1.00 94.75 221 SER A N 1
ATOM 1675 C CA . SER A 1 221 ? -11.880 3.903 22.390 1.00 94.75 221 SER A CA 1
ATOM 1676 C C . SER A 1 221 ? -10.526 4.627 22.394 1.00 94.75 221 SER A C 1
ATOM 1678 O O . SER A 1 221 ? -10.393 5.768 21.943 1.00 94.75 221 SER A O 1
ATOM 1680 N N . ALA A 1 222 ? -9.500 3.943 22.895 1.00 94.12 222 ALA A N 1
ATOM 1681 C CA . ALA A 1 222 ? -8.121 4.408 22.891 1.00 94.12 222 ALA A CA 1
ATOM 1682 C C . ALA A 1 222 ? -7.179 3.303 22.401 1.00 94.12 222 ALA A C 1
ATOM 1684 O O . ALA A 1 222 ? -7.362 2.124 22.714 1.00 94.12 222 ALA A O 1
ATOM 1685 N N . HIS A 1 223 ? -6.153 3.682 21.644 1.00 92.62 223 HIS A N 1
ATOM 1686 C CA . HIS A 1 223 ? -5.106 2.787 21.174 1.00 92.62 223 HIS A CA 1
ATOM 1687 C C . HIS A 1 223 ? -3.762 3.513 21.028 1.00 92.62 223 HIS A C 1
ATOM 1689 O O . HIS A 1 223 ? -3.697 4.715 20.760 1.00 92.62 223 HIS A O 1
ATOM 1695 N N . ALA A 1 224 ? -2.670 2.754 21.134 1.00 89.81 224 ALA A N 1
ATOM 1696 C CA . ALA A 1 224 ? -1.331 3.264 20.859 1.00 89.81 224 ALA A CA 1
ATOM 1697 C C . ALA A 1 224 ? -1.186 3.625 19.371 1.00 89.81 224 ALA A C 1
ATOM 1699 O O . ALA A 1 224 ? -1.799 3.001 18.493 1.00 89.81 224 ALA A O 1
ATOM 1700 N N . GLY A 1 225 ? -0.394 4.655 19.071 1.00 86.81 225 GLY A N 1
ATOM 1701 C CA . GLY A 1 225 ? -0.161 5.099 17.691 1.00 86.81 225 GLY A CA 1
ATOM 1702 C C . GLY A 1 225 ? -1.388 5.722 17.025 1.00 86.81 225 GLY A C 1
ATOM 1703 O O . GLY A 1 225 ? -1.543 5.641 15.803 1.00 86.81 225 GLY A O 1
ATOM 1704 N N . ALA A 1 226 ? -2.295 6.303 17.812 1.00 90.06 226 ALA A N 1
ATOM 1705 C CA . ALA A 1 226 ? -3.273 7.250 17.293 1.00 90.06 226 ALA A CA 1
ATOM 1706 C C . ALA A 1 226 ? -2.567 8.489 16.733 1.00 90.06 226 ALA A C 1
ATOM 1708 O O . ALA A 1 226 ? -1.435 8.797 17.106 1.00 90.06 226 ALA A O 1
ATOM 1709 N N . ARG A 1 227 ? -3.231 9.204 15.820 1.00 88.12 227 ARG A N 1
ATOM 1710 C CA . ARG A 1 227 ? -2.692 10.479 15.335 1.00 88.12 227 ARG A CA 1
ATOM 1711 C C . ARG A 1 227 ? -2.549 11.445 16.517 1.00 88.12 227 ARG A C 1
ATOM 1713 O O . ARG A 1 227 ? -3.425 11.428 17.382 1.00 88.12 227 ARG A O 1
ATOM 1720 N N . PRO A 1 228 ? -1.545 12.338 16.526 1.00 87.44 228 PRO A N 1
ATOM 1721 C CA . PRO A 1 228 ? -1.391 13.316 17.606 1.00 87.44 228 PRO A CA 1
ATOM 1722 C C . PRO A 1 228 ? -2.663 14.139 17.867 1.00 87.44 228 PRO A C 1
ATOM 1724 O O . PRO A 1 228 ? -3.044 14.359 19.009 1.00 87.44 228 PRO A O 1
ATOM 1727 N N . SER A 1 229 ? -3.398 14.509 16.811 1.00 88.50 229 SER A N 1
ATOM 1728 C CA . SER A 1 229 ? -4.677 15.221 16.940 1.00 88.50 229 SER A CA 1
ATOM 1729 C C . SER A 1 229 ? -5.799 14.395 17.579 1.00 88.50 229 SER A C 1
ATOM 1731 O O . SER A 1 229 ? -6.751 14.974 18.097 1.00 88.50 229 SER A O 1
ATOM 1733 N N . HIS A 1 230 ? -5.711 13.063 17.530 1.00 91.06 230 HIS A N 1
ATOM 1734 C CA . HIS A 1 230 ? -6.695 12.143 18.105 1.00 91.06 230 HIS A CA 1
ATOM 1735 C C . HIS A 1 230 ? -6.406 11.858 19.577 1.00 91.06 230 HIS A C 1
ATOM 1737 O O . HIS A 1 230 ? -7.341 11.650 20.343 1.00 91.06 230 HIS A O 1
ATOM 1743 N N . ALA A 1 231 ? -5.135 11.911 19.991 1.00 87.50 231 ALA A N 1
ATOM 1744 C CA . ALA A 1 231 ? -4.714 11.636 21.366 1.00 87.50 231 ALA A CA 1
ATOM 1745 C C . ALA A 1 231 ? -5.515 12.433 22.409 1.00 87.50 231 ALA A C 1
ATOM 1747 O O . ALA A 1 231 ? -5.934 11.863 23.412 1.00 87.50 231 ALA A O 1
ATOM 1748 N N . ARG A 1 232 ? -5.842 13.697 22.101 1.00 87.69 232 ARG A N 1
ATOM 1749 C CA . ARG A 1 232 ? -6.552 14.626 22.995 1.00 87.69 232 ARG A CA 1
ATOM 1750 C C . ARG A 1 232 ? -7.925 14.151 23.486 1.00 87.69 232 ARG A C 1
ATOM 1752 O O . ARG A 1 232 ? -8.376 14.602 24.533 1.00 87.69 232 ARG A O 1
ATOM 1759 N N . TRP A 1 233 ? -8.618 13.308 22.719 1.00 92.94 233 TRP A N 1
ATOM 1760 C CA . TRP A 1 233 ? -9.985 12.875 23.034 1.00 92.94 233 TRP A CA 1
ATOM 1761 C C . TRP A 1 233 ? -10.111 11.370 23.281 1.00 92.94 233 TRP A C 1
ATOM 1763 O O . TRP A 1 233 ? -11.166 10.916 23.716 1.00 92.94 233 TRP A O 1
ATOM 1773 N N . GLN A 1 234 ? -9.061 10.574 23.051 1.00 93.69 234 GLN A N 1
ATOM 1774 C CA . GLN A 1 234 ? -9.115 9.129 23.298 1.00 93.69 234 GLN A CA 1
ATOM 1775 C C . GLN A 1 234 ? -9.499 8.815 24.750 1.00 93.69 234 GLN A C 1
ATOM 1777 O O . GLN A 1 234 ? -9.010 9.452 25.684 1.00 93.69 234 GLN A O 1
ATOM 1782 N N . GLY A 1 235 ? -10.378 7.829 24.947 1.00 93.88 235 GLY A N 1
ATOM 1783 C CA . GLY A 1 235 ? -10.845 7.427 26.278 1.00 93.88 235 GLY A CA 1
ATOM 1784 C C . GLY A 1 235 ? -11.777 8.414 26.976 1.00 93.88 235 GLY A C 1
ATOM 1785 O O . GLY A 1 235 ? -12.186 8.149 28.105 1.00 93.88 235 GLY A O 1
ATOM 1786 N N . GLN A 1 236 ? -12.089 9.563 26.372 1.00 94.75 236 GLN A N 1
ATOM 1787 C CA . GLN A 1 236 ? -12.963 10.566 26.979 1.00 94.75 236 GLN A CA 1
ATOM 1788 C C . GLN A 1 236 ? -14.441 10.249 26.735 1.00 94.75 236 GLN A C 1
ATOM 1790 O O . GLN A 1 236 ? -14.798 9.510 25.817 1.00 94.75 236 GLN A O 1
ATOM 1795 N N . LEU A 1 237 ? -15.295 10.835 27.575 1.00 95.94 237 LEU A N 1
ATOM 1796 C CA . LEU A 1 237 ? -16.744 10.763 27.432 1.00 95.94 237 LEU A CA 1
ATOM 1797 C C . LEU A 1 237 ? -17.244 11.887 26.523 1.00 95.94 237 LEU A C 1
ATOM 1799 O O . LEU A 1 237 ? -16.913 13.060 26.720 1.00 95.94 237 LEU A O 1
ATOM 1803 N N . VAL A 1 238 ? -18.080 11.512 25.565 1.00 96.81 238 VAL A N 1
ATOM 1804 C CA . VAL A 1 238 ? -18.724 12.394 24.597 1.00 96.81 238 VAL A CA 1
ATOM 1805 C C . VAL A 1 238 ? -20.227 12.344 24.825 1.00 96.81 238 VAL A C 1
ATOM 1807 O O . VAL A 1 238 ? -20.798 11.262 24.924 1.00 96.81 238 VAL A O 1
ATOM 1810 N N . SER A 1 239 ? -20.873 13.503 24.898 1.00 96.88 239 SER A N 1
ATOM 1811 C CA . SER A 1 239 ? -22.330 13.610 24.893 1.00 96.88 239 SER A CA 1
ATOM 1812 C C . SER A 1 239 ? -22.834 13.771 23.463 1.00 96.88 239 SER A C 1
ATOM 1814 O O . SER A 1 239 ? -22.414 14.679 22.737 1.00 96.88 239 SER A O 1
ATOM 1816 N N . LEU A 1 240 ? -23.765 12.907 23.064 1.00 93.94 240 LEU A N 1
ATOM 1817 C CA . LEU A 1 240 ? -24.410 12.963 21.756 1.00 93.94 240 LEU A CA 1
ATOM 1818 C C . LEU A 1 240 ? -25.325 14.188 21.623 1.00 93.94 240 LEU A C 1
ATOM 1820 O O . LEU A 1 240 ? -25.457 14.710 20.515 1.00 93.94 240 LEU A O 1
ATOM 1824 N N . SER A 1 241 ? -25.908 14.669 22.727 1.00 93.50 241 SER A N 1
ATOM 1825 C CA . SER A 1 241 ? -26.744 15.872 22.790 1.00 93.50 241 SER A CA 1
ATOM 1826 C C . SER A 1 241 ? -25.967 17.163 23.084 1.00 93.50 241 SER A C 1
ATOM 1828 O O . SER A 1 241 ? -26.573 18.233 23.115 1.00 93.50 241 SER A O 1
ATOM 1830 N N . GLY A 1 242 ? -24.661 17.092 23.370 1.00 92.25 242 GLY A N 1
ATOM 1831 C CA . GLY A 1 242 ? -23.842 18.255 23.746 1.00 92.25 242 GLY A CA 1
ATOM 1832 C C . GLY A 1 242 ? -24.031 18.727 25.196 1.00 92.25 242 GLY A C 1
ATOM 1833 O O . GLY A 1 242 ? -23.911 19.916 25.500 1.00 92.25 242 GLY A O 1
ATOM 1834 N N . LYS A 1 243 ? -24.356 17.812 26.114 1.00 93.19 243 LYS A N 1
ATOM 1835 C CA . LYS A 1 243 ? -24.488 18.080 27.549 1.00 93.19 243 LYS A CA 1
ATOM 1836 C C . LYS A 1 243 ? -23.199 18.681 28.122 1.00 93.19 243 LYS A C 1
ATOM 1838 O O . LYS A 1 243 ? -22.112 18.125 27.979 1.00 93.19 243 LYS A O 1
ATOM 1843 N N . ARG A 1 244 ? -23.336 19.797 28.849 1.00 91.25 244 ARG A N 1
ATOM 1844 C CA . ARG A 1 244 ? -22.213 20.470 29.526 1.00 91.25 244 ARG A CA 1
ATOM 1845 C C . ARG A 1 244 ? -21.505 19.528 30.506 1.00 91.25 244 ARG A C 1
ATOM 1847 O O . ARG A 1 244 ? -22.162 18.809 31.256 1.00 91.25 244 ARG A O 1
ATOM 1854 N N . GLY A 1 245 ? -20.174 19.598 30.528 1.00 91.31 245 GLY A N 1
ATOM 1855 C CA . GLY A 1 245 ? -19.312 18.750 31.362 1.00 91.31 245 GLY A CA 1
ATOM 1856 C C . GLY A 1 245 ? -18.731 17.529 30.639 1.00 91.31 245 GLY A C 1
ATOM 1857 O O . GLY A 1 245 ? -17.904 16.835 31.221 1.00 91.31 245 GLY A O 1
ATOM 1858 N N . TYR A 1 246 ? -19.120 17.300 29.382 1.00 95.19 246 TYR A N 1
ATOM 1859 C CA . TYR A 1 246 ? -18.599 16.247 28.508 1.00 95.19 246 TYR A CA 1
ATOM 1860 C C . TYR A 1 246 ? -18.135 16.849 27.178 1.00 95.19 246 TYR A C 1
ATOM 1862 O O . TYR A 1 246 ? -18.511 17.976 26.851 1.00 95.19 246 TYR A O 1
ATOM 1870 N N . LEU A 1 247 ? -17.333 16.105 26.411 1.00 96.25 247 LEU A N 1
ATOM 1871 C CA . LEU A 1 247 ? -16.985 16.511 25.049 1.00 96.25 247 LEU A CA 1
ATOM 1872 C C . LEU A 1 247 ? -18.225 16.445 24.150 1.00 96.25 247 LEU A C 1
ATOM 1874 O O . LEU A 1 247 ? -19.091 15.589 24.324 1.00 96.25 247 LEU A O 1
ATOM 1878 N N . SER A 1 248 ? -18.305 17.330 23.171 1.00 95.94 248 SER A N 1
ATOM 1879 C CA . SER A 1 248 ? -19.310 17.302 22.113 1.00 95.94 248 SER A CA 1
ATOM 1880 C C . SER A 1 248 ? -18.782 16.603 20.856 1.00 95.94 248 SER A C 1
ATOM 1882 O O . SER A 1 248 ? -17.589 16.321 20.716 1.00 95.94 248 SER A O 1
ATOM 1884 N N . LYS A 1 249 ? -19.682 16.353 19.900 1.00 94.88 249 LYS A N 1
ATOM 1885 C CA . LYS A 1 249 ? -19.321 15.878 18.554 1.00 94.88 249 LYS A CA 1
ATOM 1886 C C . LYS A 1 249 ? -18.362 16.836 17.839 1.00 94.88 249 LYS A C 1
ATOM 1888 O O . LYS A 1 249 ? -17.458 16.376 17.140 1.00 94.88 249 LYS A O 1
ATOM 1893 N N . ASP A 1 250 ? -18.505 18.137 18.068 1.00 94.31 250 ASP A N 1
ATOM 1894 C CA . ASP A 1 250 ? -17.648 19.157 17.463 1.00 94.31 250 ASP A CA 1
ATOM 1895 C C . ASP A 1 250 ? -16.241 19.150 18.079 1.00 94.31 250 ASP A C 1
ATOM 1897 O O . ASP A 1 250 ? -15.247 19.229 17.354 1.00 94.31 250 ASP A O 1
ATOM 1901 N N . ASP A 1 251 ? -16.129 18.939 19.396 1.00 95.00 251 ASP A N 1
ATOM 1902 C CA . ASP A 1 251 ? -14.838 18.894 20.106 1.00 95.00 251 ASP A CA 1
ATOM 1903 C C . ASP A 1 251 ? -13.914 17.778 19.600 1.00 95.00 251 ASP A C 1
ATOM 1905 O O . ASP A 1 251 ? -12.683 17.882 19.674 1.00 95.00 251 ASP A O 1
ATOM 1909 N N . ILE A 1 252 ? -14.496 16.708 19.060 1.00 94.88 252 ILE A N 1
ATOM 1910 C CA . ILE A 1 252 ? -13.773 15.557 18.506 1.00 94.88 252 ILE A CA 1
ATOM 1911 C C . ILE A 1 252 ? -13.712 15.576 16.970 1.00 94.88 252 ILE A C 1
ATOM 1913 O O . ILE A 1 252 ? -13.115 14.682 16.364 1.00 94.88 252 ILE A O 1
ATOM 1917 N N . GLY A 1 253 ? -14.302 16.590 16.330 1.00 93.88 253 GLY A N 1
ATOM 1918 C CA . GLY A 1 253 ? -14.359 16.726 14.874 1.00 93.88 253 GLY A CA 1
ATOM 1919 C C . GLY A 1 253 ? -15.198 15.645 14.189 1.00 93.88 253 GLY A C 1
ATOM 1920 O O . GLY A 1 253 ? -14.853 15.204 13.093 1.00 93.88 253 GLY A O 1
ATOM 1921 N N . TYR A 1 254 ? -16.265 15.158 14.827 1.00 93.50 254 TYR A N 1
ATOM 1922 C CA . TYR A 1 254 ? -17.129 14.146 14.223 1.00 93.50 254 TYR A CA 1
ATOM 1923 C C . TYR A 1 254 ? -17.753 14.670 12.925 1.00 93.50 254 TYR A C 1
ATOM 1925 O O . TYR A 1 254 ? -18.274 15.780 12.868 1.00 93.50 254 TYR A O 1
ATOM 1933 N N . GLY A 1 255 ? -17.684 13.868 11.863 1.00 87.88 255 GLY A N 1
ATOM 1934 C CA . GLY A 1 255 ? -18.138 14.262 10.527 1.00 87.88 255 GLY A CA 1
ATOM 1935 C C . GLY A 1 255 ? -17.083 14.987 9.682 1.00 87.88 255 GLY A C 1
ATOM 1936 O O . GLY A 1 255 ? -17.265 15.080 8.467 1.00 87.88 255 GLY A O 1
ATOM 1937 N N . SER A 1 256 ? -15.958 15.426 10.264 1.00 90.19 256 SER A N 1
ATOM 1938 C CA . SER A 1 256 ? -14.809 15.901 9.487 1.00 90.19 256 SER A CA 1
ATOM 1939 C C . SER A 1 256 ? -13.967 14.729 8.968 1.00 90.19 256 SER A C 1
ATOM 1941 O O . SER A 1 256 ? -13.960 13.623 9.513 1.00 90.19 256 SER A O 1
ATOM 1943 N N . GLY A 1 257 ? -13.229 14.960 7.880 1.00 85.94 257 GLY A N 1
ATOM 1944 C CA . GLY A 1 257 ? -12.375 13.930 7.286 1.00 85.94 257 GLY A CA 1
ATOM 1945 C C . GLY A 1 257 ? -11.180 13.531 8.162 1.00 85.94 257 GLY A C 1
ATOM 1946 O O . GLY A 1 257 ? -10.686 12.409 8.073 1.00 85.94 257 GLY A O 1
ATOM 1947 N N . ASP A 1 258 ? -10.694 14.431 9.007 1.00 88.00 258 ASP A N 1
ATOM 1948 C CA . ASP A 1 258 ? -9.521 14.252 9.863 1.00 88.00 258 ASP A CA 1
ATOM 1949 C C . ASP A 1 258 ? -9.851 14.023 11.348 1.00 88.00 258 ASP A C 1
ATOM 1951 O O . ASP A 1 258 ? -8.950 13.656 12.105 1.00 88.00 258 ASP A O 1
ATOM 1955 N N . GLY A 1 259 ? -11.112 14.187 11.754 1.00 92.50 259 GLY A N 1
ATOM 1956 C CA . GLY A 1 259 ? -11.599 14.004 13.120 1.00 92.50 259 GLY A CA 1
ATOM 1957 C C . GLY A 1 259 ? -12.009 12.569 13.460 1.00 92.50 259 GLY A C 1
ATOM 1958 O O . GLY A 1 259 ? -11.629 11.602 12.784 1.00 92.50 259 GLY A O 1
ATOM 1959 N N . PHE A 1 260 ? -12.763 12.421 14.553 1.00 93.94 260 PHE A N 1
ATOM 1960 C CA . PHE A 1 260 ? -13.264 11.130 15.027 1.00 93.94 260 PHE A CA 1
ATOM 1961 C C . PHE A 1 260 ? -14.127 10.444 13.959 1.00 93.94 260 PHE A C 1
ATOM 1963 O O . PHE A 1 260 ? -15.052 11.029 13.395 1.00 93.94 260 PHE A O 1
ATOM 1970 N N . GLY A 1 261 ? -13.802 9.184 13.659 1.00 88.38 261 GLY A N 1
ATOM 1971 C CA . GLY A 1 261 ? -14.485 8.406 12.627 1.00 88.38 261 GLY A CA 1
ATOM 1972 C C . GLY A 1 261 ? -14.177 8.819 11.179 1.00 88.38 261 GLY A C 1
ATOM 1973 O O . GLY A 1 261 ? -14.809 8.296 10.259 1.00 88.38 261 GLY A O 1
ATOM 1974 N N . GLY A 1 262 ? -13.209 9.718 10.969 1.00 88.62 262 GLY A N 1
ATOM 1975 C CA . GLY A 1 262 ? -12.755 10.169 9.654 1.00 88.62 262 GLY A CA 1
ATOM 1976 C C . GLY A 1 262 ? -11.874 9.159 8.899 1.00 88.62 262 GLY A C 1
ATOM 1977 O O . GLY A 1 262 ? -11.855 7.951 9.161 1.00 88.62 262 GLY A O 1
ATOM 1978 N N . TYR A 1 263 ? -11.104 9.655 7.929 1.00 84.56 263 TYR A N 1
ATOM 1979 C CA . TYR A 1 263 ? -10.305 8.848 7.005 1.00 84.56 263 TYR A CA 1
ATOM 1980 C C . TYR A 1 263 ? -9.281 7.966 7.733 1.00 84.56 263 TYR A C 1
ATOM 1982 O O . TYR A 1 263 ? -8.309 8.469 8.311 1.00 84.56 263 TYR A O 1
ATOM 1990 N N . ASN A 1 264 ? -9.432 6.642 7.610 1.00 82.00 264 ASN A N 1
ATOM 1991 C CA . ASN A 1 264 ? -8.545 5.641 8.221 1.00 82.00 264 ASN A CA 1
ATOM 1992 C C . ASN A 1 264 ? -8.427 5.755 9.761 1.00 82.00 264 ASN A C 1
ATOM 1994 O O . ASN A 1 264 ? -7.400 5.386 10.335 1.00 82.00 264 ASN A O 1
ATOM 1998 N N . CYS A 1 265 ? -9.437 6.333 10.419 1.00 89.81 265 CYS A N 1
ATOM 1999 C CA . CYS A 1 265 ? -9.545 6.374 11.874 1.00 89.81 265 CYS A CA 1
ATOM 2000 C C . CYS A 1 265 ? -9.938 4.981 12.393 1.00 89.81 265 CYS A C 1
ATOM 2002 O O . CYS A 1 265 ? -10.827 4.343 11.832 1.00 89.81 265 CYS A O 1
ATOM 2004 N N . ARG A 1 266 ? -9.265 4.512 13.450 1.00 91.00 266 ARG A N 1
ATOM 2005 C CA . ARG A 1 266 ? -9.539 3.216 14.103 1.00 91.00 266 ARG A CA 1
ATOM 2006 C C . ARG A 1 266 ? -10.239 3.382 15.448 1.00 91.00 266 ARG A C 1
ATOM 2008 O O . ARG A 1 266 ? -10.274 2.451 16.244 1.00 91.00 266 ARG A O 1
ATOM 2015 N N . HIS A 1 267 ? -10.754 4.576 15.707 1.00 93.12 267 HIS A N 1
ATOM 2016 C CA . HIS A 1 267 ? -11.537 4.850 16.892 1.00 93.12 267 HIS A CA 1
ATOM 2017 C C . HIS A 1 267 ? -13.003 4.584 16.614 1.00 93.12 267 HIS A C 1
ATOM 2019 O O . HIS A 1 267 ? -13.550 4.940 15.567 1.00 93.12 267 HIS A O 1
ATOM 2025 N N . ASP A 1 268 ? -13.616 3.982 17.608 1.00 93.38 268 ASP A N 1
ATOM 2026 C CA . ASP A 1 268 ? -15.049 3.853 17.762 1.00 93.38 268 ASP A CA 1
ATOM 2027 C C . ASP A 1 268 ? -15.456 4.332 19.164 1.00 93.38 268 ASP A C 1
ATOM 2029 O O . ASP A 1 268 ? -14.591 4.664 19.988 1.00 93.38 268 ASP A O 1
ATOM 2033 N N . TRP A 1 269 ? -16.755 4.388 19.423 1.00 93.31 269 TRP A N 1
ATOM 2034 C CA . TRP A 1 269 ? -17.325 4.727 20.723 1.00 93.31 269 TRP A CA 1
ATOM 2035 C C . TRP A 1 269 ? -18.315 3.664 21.185 1.00 93.31 269 TRP A C 1
ATOM 2037 O O . TRP A 1 269 ? -18.781 2.852 20.387 1.00 93.31 269 TRP A O 1
ATOM 2047 N N . TYR A 1 270 ? -18.637 3.647 22.472 1.00 89.88 270 TYR A N 1
ATOM 2048 C CA . TYR A 1 270 ? -19.621 2.720 23.026 1.00 89.88 270 TYR A CA 1
ATOM 2049 C C . TYR A 1 270 ? -20.459 3.375 24.125 1.00 89.88 270 TYR A C 1
ATOM 2051 O O . TYR A 1 270 ? -20.000 4.347 24.732 1.00 89.88 270 TYR A O 1
ATOM 2059 N N . PRO A 1 271 ? -21.669 2.852 24.389 1.00 94.06 271 PRO A N 1
ATOM 2060 C CA . PRO A 1 271 ? -22.592 3.424 25.364 1.00 94.06 271 PRO A CA 1
ATOM 2061 C C . PRO A 1 271 ? -22.002 3.502 26.772 1.00 94.06 271 PRO A C 1
ATOM 2063 O O . PRO A 1 271 ? -21.362 2.562 27.242 1.00 94.06 271 PRO A O 1
ATOM 2066 N N . PHE A 1 272 ? -22.266 4.601 27.475 1.00 94.50 272 PHE A N 1
ATOM 2067 C CA . PHE A 1 272 ? -21.829 4.811 28.849 1.00 94.50 272 PHE A CA 1
ATOM 2068 C C . PHE A 1 272 ? -22.994 5.271 29.734 1.00 94.50 272 PHE A C 1
ATOM 2070 O O . PHE A 1 272 ? -23.572 6.340 29.542 1.00 94.50 272 PHE A O 1
ATOM 2077 N N . PHE A 1 273 ? -23.312 4.489 30.764 1.00 91.31 273 PHE A N 1
ATOM 2078 C CA . PHE A 1 273 ? -24.341 4.804 31.752 1.00 91.31 273 PHE A CA 1
ATOM 2079 C C . PHE A 1 273 ? -23.698 5.137 33.102 1.00 91.31 273 PHE A C 1
ATOM 2081 O O . PHE A 1 273 ? -23.113 4.252 33.731 1.00 91.31 273 PHE A O 1
ATOM 2088 N N . PRO A 1 274 ? -23.811 6.383 33.598 1.00 88.38 274 PRO A N 1
ATOM 2089 C CA . PRO A 1 274 ? -23.307 6.736 34.921 1.00 88.38 274 PRO A CA 1
ATOM 2090 C C . PRO A 1 274 ? -23.871 5.816 36.013 1.00 88.38 274 PRO A C 1
ATOM 2092 O O . PRO A 1 274 ? -25.081 5.633 36.111 1.00 88.38 274 PRO A O 1
ATOM 2095 N N . GLY A 1 275 ? -22.990 5.238 36.833 1.00 84.25 275 GLY A N 1
ATOM 2096 C CA . GLY A 1 275 ? -23.360 4.317 37.916 1.00 84.25 275 GLY A CA 1
ATOM 2097 C C . GLY A 1 275 ? -23.508 2.847 37.504 1.00 84.25 275 GLY A C 1
ATOM 2098 O O . GLY A 1 275 ? -23.591 1.996 38.384 1.00 84.25 275 GLY A O 1
ATOM 2099 N N . ILE A 1 276 ? -23.490 2.541 36.203 1.00 86.62 276 ILE A N 1
ATOM 2100 C CA . ILE A 1 276 ? -23.562 1.170 35.665 1.00 86.62 276 ILE A CA 1
ATOM 2101 C C . ILE A 1 276 ? -22.278 0.846 34.900 1.00 86.62 276 ILE A C 1
ATOM 2103 O O . ILE A 1 276 ? -21.622 -0.160 35.162 1.00 86.62 276 ILE A O 1
ATOM 2107 N N . SER A 1 277 ? -21.890 1.729 33.981 1.00 88.81 277 SER A N 1
ATOM 2108 C CA . SER A 1 277 ? -20.651 1.629 33.220 1.00 88.81 277 SER A CA 1
ATOM 2109 C C . SER A 1 277 ? -19.452 2.048 34.068 1.00 88.81 277 SER A C 1
ATOM 2111 O O . SER A 1 277 ? -19.487 3.044 34.794 1.00 88.81 277 SER A O 1
ATOM 2113 N N . GLN A 1 278 ? -18.360 1.301 33.924 1.00 89.31 278 GLN A N 1
ATOM 2114 C CA . GLN A 1 278 ? -17.036 1.694 34.400 1.00 89.31 278 GLN A CA 1
ATOM 2115 C C . GLN A 1 278 ? -16.220 2.197 33.214 1.00 89.31 278 GLN A C 1
ATOM 2117 O O . GLN A 1 278 ? -16.390 1.700 32.103 1.00 89.31 278 GLN A O 1
ATOM 2122 N N . ARG A 1 279 ? -15.342 3.180 33.447 1.00 90.62 279 ARG A N 1
ATOM 2123 C CA . ARG A 1 279 ? -14.461 3.672 32.383 1.00 90.62 279 ARG A CA 1
ATOM 2124 C C . ARG A 1 279 ? -13.498 2.576 31.949 1.00 90.62 279 ARG A C 1
ATOM 2126 O O . ARG A 1 279 ? -12.835 1.986 32.803 1.00 90.62 279 ARG A O 1
ATOM 2133 N N . ASN A 1 280 ? -13.356 2.364 30.643 1.00 88.25 280 ASN A N 1
ATOM 2134 C CA . ASN A 1 280 ? -12.394 1.389 30.117 1.00 88.25 280 ASN A CA 1
ATOM 2135 C C . ASN A 1 280 ? -10.948 1.880 30.227 1.00 88.25 280 ASN A C 1
ATOM 2137 O O . ASN A 1 280 ? -10.021 1.068 30.207 1.00 88.25 280 ASN A O 1
ATOM 2141 N N . TYR A 1 281 ? -10.742 3.196 30.326 1.00 91.94 281 TYR A N 1
ATOM 2142 C CA . TYR A 1 281 ? -9.409 3.786 30.345 1.00 91.94 281 TYR A CA 1
ATOM 2143 C C . TYR A 1 281 ? -9.201 4.673 31.568 1.00 91.94 281 TYR A C 1
ATOM 2145 O O . TYR A 1 281 ? -9.897 5.671 31.770 1.00 91.94 281 TYR A O 1
ATOM 2153 N N . THR A 1 282 ? -8.193 4.326 32.367 1.00 92.00 282 THR A N 1
ATOM 2154 C CA . THR A 1 282 ? -7.721 5.194 33.448 1.00 92.00 282 THR A CA 1
ATOM 2155 C C . THR A 1 282 ? -6.865 6.331 32.876 1.00 92.00 282 THR A C 1
ATOM 2157 O O . THR A 1 282 ? -6.272 6.167 31.801 1.00 92.00 282 THR A O 1
ATOM 2160 N N . PRO A 1 283 ? -6.751 7.477 33.571 1.00 90.44 283 PRO A N 1
ATOM 2161 C CA . PRO A 1 283 ? -5.854 8.556 33.157 1.00 90.44 283 PRO A CA 1
ATOM 2162 C C . PRO A 1 283 ? -4.411 8.080 32.944 1.00 90.44 283 PRO A C 1
ATOM 2164 O O . PRO A 1 283 ? -3.784 8.442 31.955 1.00 90.44 283 PRO A O 1
ATOM 2167 N N . GLU A 1 284 ? -3.908 7.195 33.808 1.00 91.12 284 GLU A N 1
ATOM 2168 C CA . GLU A 1 284 ? -2.556 6.634 33.710 1.00 91.12 284 GLU A CA 1
ATOM 2169 C C . GLU A 1 284 ? -2.393 5.807 32.433 1.00 91.12 284 GLU A C 1
ATOM 2171 O O . GLU A 1 284 ? -1.368 5.900 31.756 1.00 91.12 284 GLU A O 1
ATOM 2176 N N . LYS A 1 285 ? -3.420 5.027 32.064 1.00 91.12 285 LYS A N 1
ATOM 2177 C CA . LYS A 1 285 ? -3.410 4.241 30.829 1.00 91.12 285 LYS A CA 1
ATOM 2178 C C . LYS A 1 285 ? -3.429 5.133 29.591 1.00 91.12 285 LYS A C 1
ATOM 2180 O O . LYS A 1 285 ? -2.730 4.827 28.629 1.00 91.12 285 LYS A O 1
ATOM 2185 N N . LEU A 1 286 ? -4.194 6.222 29.602 1.00 90.81 286 LEU A N 1
ATOM 2186 C CA . LEU A 1 286 ? -4.235 7.171 28.486 1.00 90.81 286 LEU A CA 1
ATOM 2187 C C . LEU A 1 286 ? -2.891 7.874 28.303 1.00 90.81 286 LEU A C 1
ATOM 2189 O O . LEU A 1 286 ? -2.366 7.868 27.191 1.00 90.81 286 LEU A O 1
ATOM 2193 N N . THR A 1 287 ? -2.286 8.352 29.394 1.00 89.50 287 THR A N 1
ATOM 2194 C CA . THR A 1 287 ? -0.935 8.926 29.368 1.00 89.50 287 THR A CA 1
ATOM 2195 C C . THR A 1 287 ? 0.076 7.914 28.838 1.00 89.50 287 THR A C 1
ATOM 2197 O O . THR A 1 287 ? 0.868 8.254 27.968 1.00 89.50 287 THR A O 1
ATOM 2200 N N . GLN A 1 288 ? 0.015 6.651 29.281 1.00 90.19 288 GLN A N 1
ATOM 2201 C CA . GLN A 1 288 ? 0.893 5.590 28.775 1.00 90.19 288 GLN A CA 1
ATOM 2202 C C . GLN A 1 288 ? 0.738 5.366 27.262 1.00 90.19 288 GLN A C 1
ATOM 2204 O O . GLN A 1 288 ? 1.726 5.108 26.582 1.00 90.19 288 GLN A O 1
ATOM 2209 N N . LEU A 1 289 ? -0.486 5.415 26.727 1.00 90.31 289 LEU A N 1
ATOM 2210 C CA . LEU A 1 289 ? -0.738 5.238 25.292 1.00 90.31 289 LEU A CA 1
ATOM 2211 C C . LEU A 1 289 ? -0.260 6.440 24.465 1.00 90.31 289 LEU A C 1
ATOM 2213 O O . LEU A 1 289 ? 0.181 6.252 23.330 1.00 90.31 289 LEU A O 1
ATOM 2217 N N . GLU A 1 290 ? -0.364 7.651 25.015 1.00 87.62 290 GLU A N 1
ATOM 2218 C CA . GLU A 1 290 ? 0.060 8.900 24.375 1.00 87.62 290 GLU A CA 1
ATOM 2219 C C . GLU A 1 290 ? 1.585 9.045 24.342 1.00 87.62 290 GLU A C 1
ATOM 2221 O O . GLU A 1 290 ? 2.147 9.385 23.302 1.00 87.62 290 GLU A O 1
ATOM 2226 N N . THR A 1 291 ? 2.262 8.735 25.449 1.00 88.62 291 THR A N 1
ATOM 2227 C CA . THR A 1 291 ? 3.721 8.869 25.585 1.00 88.62 291 THR A CA 1
ATOM 2228 C C . THR A 1 291 ? 4.487 7.611 25.187 1.00 88.62 291 THR A C 1
ATOM 2230 O O . THR A 1 291 ? 5.698 7.539 25.385 1.00 88.62 291 THR A O 1
ATOM 2233 N N . MET A 1 292 ? 3.809 6.611 24.615 1.00 90.06 292 MET A N 1
ATOM 2234 C CA . MET A 1 292 ? 4.446 5.369 24.191 1.00 90.06 292 MET A CA 1
ATOM 2235 C C . MET A 1 292 ? 5.529 5.650 23.144 1.00 90.06 292 MET A C 1
ATOM 2237 O O . MET A 1 292 ? 5.252 6.179 22.063 1.00 90.06 292 MET A O 1
ATOM 2241 N N . THR A 1 293 ? 6.755 5.234 23.442 1.00 92.69 293 THR A N 1
ATOM 2242 C CA . THR A 1 293 ? 7.900 5.281 22.532 1.00 92.69 293 THR A CA 1
ATOM 2243 C C . THR A 1 293 ? 8.420 3.873 22.256 1.00 92.69 293 THR A C 1
ATOM 2245 O O . THR A 1 293 ? 8.107 2.911 22.960 1.00 92.69 293 THR A O 1
ATOM 2248 N N . VAL A 1 294 ? 9.202 3.745 21.191 1.00 92.62 294 VAL A N 1
ATOM 2249 C CA . VAL A 1 294 ? 10.021 2.567 20.902 1.00 92.62 294 VAL A CA 1
ATOM 2250 C C . VAL A 1 294 ? 11.472 3.005 20.789 1.00 92.62 294 VAL A C 1
ATOM 2252 O O . VAL A 1 294 ? 11.757 4.108 20.321 1.00 92.62 294 VAL A O 1
ATOM 2255 N N . ASN A 1 295 ? 12.395 2.146 21.208 1.00 90.75 295 ASN A N 1
ATOM 2256 C CA . ASN A 1 295 ? 13.816 2.398 21.018 1.00 90.75 295 ASN A CA 1
ATOM 2257 C C . ASN A 1 295 ? 14.262 1.796 19.683 1.00 90.75 295 ASN A C 1
ATOM 2259 O O . ASN A 1 295 ? 13.942 0.648 19.386 1.00 90.75 295 ASN A O 1
ATOM 2263 N N . TYR A 1 296 ? 15.002 2.554 18.885 1.00 90.38 296 TYR A N 1
ATOM 2264 C CA . TYR A 1 296 ? 15.674 2.042 17.697 1.00 90.38 296 TYR A CA 1
ATOM 2265 C C . TYR A 1 296 ? 17.045 2.704 17.580 1.00 90.38 296 TYR A C 1
ATOM 2267 O O . TYR A 1 296 ? 17.147 3.929 17.539 1.00 90.38 296 TYR A O 1
ATOM 2275 N N . ASN A 1 297 ? 18.113 1.901 17.549 1.00 87.44 297 ASN A N 1
ATOM 2276 C CA . ASN A 1 297 ? 19.503 2.377 17.500 1.00 87.44 297 ASN A CA 1
ATOM 2277 C C . ASN A 1 297 ? 19.859 3.412 18.589 1.00 87.44 297 ASN A C 1
ATOM 2279 O O . ASN A 1 297 ? 20.614 4.351 18.337 1.00 87.44 297 ASN A O 1
ATOM 2283 N N . GLY A 1 298 ? 19.312 3.258 19.800 1.00 84.00 298 GLY A N 1
ATOM 2284 C CA . GLY A 1 298 ? 19.574 4.164 20.923 1.00 84.00 298 GLY A CA 1
ATOM 2285 C C . GLY A 1 298 ? 18.778 5.471 20.884 1.00 84.00 298 GLY A C 1
ATOM 2286 O O . GLY A 1 298 ? 18.969 6.309 21.761 1.00 84.00 298 GLY A O 1
ATOM 2287 N N . GLN A 1 299 ? 17.883 5.651 19.908 1.00 90.38 299 GLN A N 1
ATOM 2288 C CA . GLN A 1 299 ? 16.963 6.785 19.834 1.00 90.38 299 GLN A CA 1
ATOM 2289 C C . GLN A 1 299 ? 15.555 6.360 20.250 1.00 90.38 299 GLN A C 1
ATOM 2291 O O . GLN A 1 299 ? 15.046 5.337 19.789 1.00 90.38 299 GLN A O 1
ATOM 2296 N N . GLU A 1 300 ? 14.917 7.162 21.101 1.00 92.94 300 GLU A N 1
ATOM 2297 C CA . GLU A 1 300 ? 13.498 7.010 21.413 1.00 92.94 300 GLU A CA 1
ATOM 2298 C C . GLU A 1 300 ? 12.656 7.678 20.327 1.00 92.94 300 GLU A C 1
ATOM 2300 O O . GLU A 1 300 ? 12.794 8.869 20.047 1.00 92.94 300 GLU A O 1
ATOM 2305 N N . ILE A 1 301 ? 11.781 6.894 19.708 1.00 93.75 301 ILE A N 1
ATOM 2306 C CA . ILE A 1 301 ? 10.892 7.330 18.637 1.00 93.75 301 ILE A CA 1
ATOM 2307 C C . ILE A 1 301 ? 9.454 7.192 19.145 1.00 93.75 301 ILE A C 1
ATOM 2309 O O . ILE A 1 301 ? 9.103 6.123 19.654 1.00 93.75 301 ILE A O 1
ATOM 2313 N N . PRO A 1 302 ? 8.590 8.213 18.999 1.00 93.31 302 PRO A N 1
ATOM 2314 C CA . PRO A 1 302 ? 7.171 8.076 19.306 1.00 93.31 302 PRO A CA 1
ATOM 2315 C C . PRO A 1 302 ? 6.552 6.888 18.566 1.00 93.31 302 PRO A C 1
ATOM 2317 O O . PRO A 1 302 ? 6.803 6.675 17.378 1.00 93.31 302 PRO A O 1
ATOM 2320 N N . TYR A 1 303 ? 5.701 6.116 19.242 1.00 92.56 303 TYR A N 1
ATOM 2321 C CA . TYR A 1 303 ? 5.122 4.899 18.668 1.00 92.56 303 TYR A CA 1
ATOM 2322 C C . TYR A 1 303 ? 4.348 5.183 17.368 1.00 92.56 303 TYR A C 1
ATOM 2324 O O . TYR A 1 303 ? 4.422 4.411 16.412 1.00 92.56 303 TYR A O 1
ATOM 2332 N N . TYR A 1 304 ? 3.653 6.326 17.283 1.00 90.62 304 TYR A N 1
ATOM 2333 C CA . TYR A 1 304 ? 3.001 6.765 16.044 1.00 90.62 304 TYR A CA 1
ATOM 2334 C C . TYR A 1 304 ? 3.996 6.874 14.878 1.00 90.62 304 TYR A C 1
ATOM 2336 O O . TYR A 1 304 ? 3.761 6.271 13.827 1.00 90.62 304 TYR A O 1
ATOM 2344 N N . ASP A 1 305 ? 5.115 7.571 15.073 1.00 92.69 305 ASP A N 1
ATOM 2345 C CA . ASP A 1 305 ? 6.130 7.784 14.038 1.00 92.69 305 ASP A CA 1
ATOM 2346 C C . ASP A 1 305 ? 6.800 6.469 13.640 1.00 92.69 305 ASP A C 1
ATOM 2348 O O . ASP A 1 305 ? 6.950 6.184 12.451 1.00 92.69 305 ASP A O 1
ATOM 2352 N N . ALA A 1 306 ? 7.086 5.599 14.611 1.00 94.19 306 ALA A N 1
ATOM 2353 C CA . ALA A 1 306 ? 7.633 4.276 14.343 1.00 94.19 306 ALA A CA 1
ATOM 2354 C C . ALA A 1 306 ? 6.693 3.421 13.474 1.00 94.19 306 ALA A C 1
ATOM 2356 O O . ALA A 1 306 ? 7.136 2.787 12.513 1.00 94.19 306 ALA A O 1
ATOM 2357 N N . THR A 1 307 ? 5.378 3.454 13.727 1.00 91.12 307 THR A N 1
ATOM 2358 C CA . THR A 1 307 ? 4.411 2.759 12.859 1.00 91.12 307 THR A CA 1
ATOM 2359 C C . THR A 1 307 ? 4.314 3.379 11.462 1.00 91.12 307 THR A C 1
ATOM 2361 O O . THR A 1 307 ? 4.086 2.650 10.491 1.00 91.12 307 THR A O 1
ATOM 2364 N N . GLN A 1 308 ? 4.497 4.699 11.313 1.00 91.38 308 GLN A N 1
ATOM 2365 C CA . GLN A 1 308 ? 4.549 5.335 9.990 1.00 91.38 308 GLN A CA 1
ATOM 2366 C C . GLN A 1 308 ? 5.816 4.940 9.224 1.00 91.38 308 GLN A C 1
ATOM 2368 O O . GLN A 1 308 ? 5.736 4.649 8.025 1.00 91.38 308 GLN A O 1
ATOM 2373 N N . GLU A 1 309 ? 6.958 4.859 9.907 1.00 94.25 309 GLU A N 1
ATOM 2374 C CA . GLU A 1 309 ? 8.213 4.393 9.320 1.00 94.25 309 GLU A CA 1
ATOM 2375 C C . GLU A 1 309 ? 8.137 2.923 8.905 1.00 94.25 309 GLU A C 1
ATOM 2377 O O . GLU A 1 309 ? 8.466 2.602 7.758 1.00 94.25 309 GLU A O 1
ATOM 2382 N N . GLN A 1 310 ? 7.580 2.040 9.743 1.00 94.50 310 GLN A N 1
ATOM 2383 C CA . GLN A 1 310 ? 7.319 0.654 9.346 1.00 94.50 310 GLN A CA 1
ATOM 2384 C C . GLN A 1 310 ? 6.450 0.596 8.083 1.00 94.50 310 GLN A C 1
ATOM 2386 O O . GLN A 1 310 ? 6.814 -0.075 7.119 1.00 94.50 310 GLN A O 1
ATOM 2391 N N . ARG A 1 311 ? 5.353 1.365 8.019 1.00 90.25 311 ARG A N 1
ATOM 2392 C CA . ARG A 1 311 ? 4.490 1.432 6.823 1.00 90.25 311 ARG A CA 1
ATOM 2393 C C . ARG A 1 311 ? 5.227 1.941 5.587 1.00 90.25 311 ARG A C 1
ATOM 2395 O O . ARG A 1 311 ? 4.901 1.558 4.463 1.00 90.25 311 ARG A O 1
ATOM 2402 N N . ARG A 1 312 ? 6.192 2.849 5.742 1.00 92.81 312 ARG A N 1
ATOM 2403 C CA . ARG A 1 312 ? 7.038 3.319 4.635 1.00 92.81 312 ARG A CA 1
ATOM 2404 C C . ARG A 1 312 ? 7.957 2.200 4.135 1.00 92.81 312 ARG A C 1
ATOM 2406 O O . ARG A 1 312 ? 8.077 2.023 2.922 1.00 92.81 312 ARG A O 1
ATOM 2413 N N . LEU A 1 313 ? 8.559 1.429 5.039 1.00 94.88 313 LEU A N 1
ATOM 2414 C CA . LEU A 1 313 ? 9.415 0.283 4.711 1.00 94.88 313 LEU A CA 1
ATOM 2415 C C . LEU A 1 313 ? 8.619 -0.877 4.084 1.00 94.88 313 LEU A C 1
ATOM 2417 O O . LEU A 1 313 ? 9.050 -1.439 3.076 1.00 94.88 313 LEU A O 1
ATOM 2421 N N . GLU A 1 314 ? 7.428 -1.182 4.601 1.00 92.81 314 GLU A N 1
ATOM 2422 C CA . GLU A 1 314 ? 6.498 -2.176 4.041 1.00 92.81 314 GLU A CA 1
ATOM 2423 C C . GLU A 1 314 ? 6.116 -1.825 2.596 1.00 92.81 314 GLU A C 1
ATOM 2425 O O . GLU A 1 314 ? 6.281 -2.648 1.689 1.00 92.81 314 GLU A O 1
ATOM 2430 N N . ARG A 1 315 ? 5.714 -0.566 2.352 1.00 88.75 315 ARG A N 1
ATOM 2431 C CA . ARG A 1 315 ? 5.437 -0.052 0.999 1.00 88.75 315 ARG A CA 1
ATOM 2432 C C . ARG A 1 315 ? 6.645 -0.180 0.079 1.00 88.75 315 ARG A C 1
ATOM 2434 O O . ARG A 1 315 ? 6.495 -0.592 -1.066 1.00 88.75 315 ARG A O 1
ATOM 2441 N N . ARG A 1 316 ? 7.856 0.095 0.575 1.00 91.62 316 ARG A N 1
ATOM 2442 C CA . ARG A 1 316 ? 9.085 -0.057 -0.217 1.00 91.62 316 ARG A CA 1
ATOM 2443 C C . ARG A 1 316 ? 9.321 -1.507 -0.647 1.00 91.62 316 ARG A C 1
ATOM 2445 O O . ARG A 1 316 ? 9.691 -1.740 -1.796 1.00 91.62 316 ARG A O 1
ATOM 2452 N N . VAL A 1 317 ? 9.112 -2.478 0.245 1.00 93.50 317 VAL A N 1
ATOM 2453 C CA . VAL A 1 317 ? 9.210 -3.910 -0.091 1.00 93.50 317 VAL A CA 1
ATOM 2454 C C . VAL A 1 317 ? 8.190 -4.278 -1.167 1.00 93.50 317 VAL A C 1
ATOM 2456 O O . VAL A 1 317 ? 8.535 -4.970 -2.129 1.00 93.50 317 VAL A O 1
ATOM 2459 N N . ARG A 1 318 ? 6.955 -3.795 -1.024 1.00 88.69 318 ARG A N 1
ATOM 2460 C CA . ARG A 1 318 ? 5.871 -4.013 -1.985 1.00 88.69 318 ARG A CA 1
ATOM 2461 C C . ARG A 1 318 ? 6.194 -3.424 -3.363 1.00 88.69 318 ARG A C 1
ATOM 2463 O O . ARG A 1 318 ? 6.149 -4.151 -4.354 1.00 88.69 318 ARG A O 1
ATOM 2470 N N . ASP A 1 319 ? 6.636 -2.167 -3.423 1.00 87.94 319 ASP A N 1
ATOM 2471 C CA . ASP A 1 319 ? 7.065 -1.500 -4.660 1.00 87.94 319 ASP A CA 1
ATOM 2472 C C . ASP A 1 319 ? 8.178 -2.283 -5.372 1.00 87.94 319 ASP A C 1
ATOM 2474 O O . ASP A 1 319 ? 8.160 -2.447 -6.593 1.00 87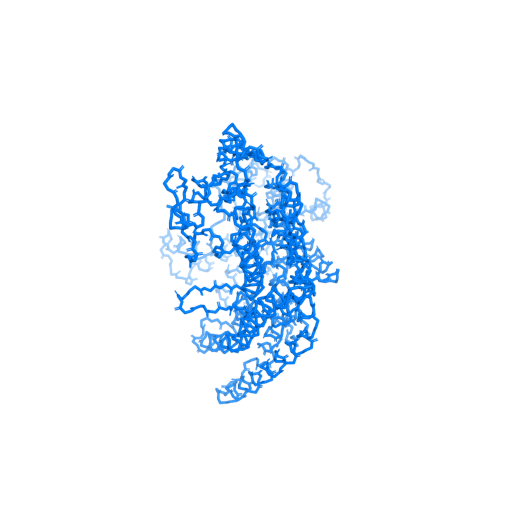.94 319 ASP A O 1
ATOM 2478 N N . CYS A 1 320 ? 9.150 -2.809 -4.619 1.00 92.31 320 CYS A N 1
ATOM 2479 C CA . CYS A 1 320 ? 10.210 -3.645 -5.178 1.00 92.31 320 CYS A CA 1
ATOM 2480 C C . CYS A 1 320 ? 9.669 -4.948 -5.790 1.00 92.31 320 CYS A C 1
ATOM 2482 O O . CYS A 1 320 ? 10.148 -5.357 -6.848 1.00 92.31 320 CYS A O 1
ATOM 2484 N N . LYS A 1 321 ? 8.682 -5.599 -5.157 1.00 91.94 321 LYS A N 1
ATOM 2485 C CA . LYS A 1 321 ? 8.039 -6.807 -5.701 1.00 91.94 321 LYS A CA 1
ATOM 2486 C C . LYS A 1 321 ? 7.273 -6.505 -6.991 1.00 91.94 321 LYS A C 1
ATOM 2488 O O . LYS A 1 321 ? 7.474 -7.215 -7.970 1.00 91.94 321 LYS A O 1
ATOM 2493 N N . LEU A 1 322 ? 6.479 -5.433 -7.021 1.00 88.50 322 LEU A N 1
ATOM 2494 C CA . LEU A 1 322 ? 5.733 -5.013 -8.216 1.00 88.50 322 LEU A CA 1
ATOM 2495 C C . LEU A 1 322 ? 6.664 -4.683 -9.388 1.00 88.50 322 LEU A C 1
ATOM 2497 O O . LEU A 1 322 ? 6.463 -5.164 -10.500 1.00 88.50 322 LEU A O 1
ATOM 2501 N N . ARG A 1 323 ? 7.747 -3.939 -9.133 1.00 90.56 323 ARG A N 1
ATOM 2502 C CA . ARG A 1 323 ? 8.769 -3.647 -10.152 1.00 90.56 323 ARG A CA 1
ATOM 2503 C C . ARG A 1 323 ? 9.418 -4.908 -10.710 1.00 90.56 323 ARG A C 1
ATOM 2505 O O . ARG A 1 323 ? 9.640 -4.988 -11.913 1.00 90.56 323 ARG A O 1
ATOM 2512 N N . LEU A 1 324 ? 9.699 -5.897 -9.862 1.00 92.94 324 LEU A N 1
ATOM 2513 C CA . LEU A 1 324 ? 10.225 -7.185 -10.314 1.00 92.94 324 LEU A CA 1
ATOM 2514 C C . LEU A 1 324 ? 9.213 -7.954 -11.166 1.00 92.94 324 LEU A C 1
ATOM 2516 O O . LEU A 1 324 ? 9.619 -8.537 -12.168 1.00 92.94 324 LEU A O 1
ATOM 2520 N N . SER A 1 325 ? 7.928 -7.949 -10.804 1.00 92.31 325 SER A N 1
ATOM 2521 C CA . SER A 1 325 ? 6.870 -8.557 -11.622 1.00 92.31 325 SER A CA 1
ATOM 2522 C C . SER A 1 325 ? 6.748 -7.886 -12.990 1.00 92.31 325 SER A C 1
ATOM 2524 O O . SER A 1 325 ? 6.671 -8.580 -14.002 1.00 92.31 325 SER A O 1
ATOM 2526 N N . ALA A 1 326 ? 6.792 -6.550 -13.043 1.00 91.00 326 ALA A N 1
ATOM 2527 C CA . ALA A 1 326 ? 6.773 -5.786 -14.290 1.00 91.00 326 ALA A CA 1
ATOM 2528 C C . ALA A 1 326 ? 7.969 -6.144 -15.186 1.00 91.00 326 ALA A C 1
ATOM 2530 O O . ALA A 1 326 ? 7.803 -6.486 -16.357 1.00 91.00 326 ALA A O 1
ATOM 2531 N N . THR A 1 327 ? 9.179 -6.139 -14.617 1.00 92.44 327 THR A N 1
ATOM 2532 C CA . THR A 1 327 ? 10.397 -6.505 -15.346 1.00 92.44 327 THR A CA 1
ATOM 2533 C C . THR A 1 327 ? 10.373 -7.971 -15.785 1.00 92.44 327 THR A C 1
ATOM 2535 O O . THR A 1 327 ? 10.778 -8.265 -16.904 1.00 92.44 327 THR A O 1
ATOM 2538 N N . ASP A 1 328 ? 9.895 -8.914 -14.962 1.00 94.06 328 ASP A N 1
ATOM 2539 C CA . ASP A 1 328 ? 9.782 -10.328 -15.361 1.00 94.06 328 ASP A CA 1
ATOM 2540 C C . ASP A 1 328 ? 8.790 -10.515 -16.513 1.00 94.06 328 ASP A C 1
ATOM 2542 O O . ASP A 1 328 ? 9.084 -11.268 -17.440 1.00 94.06 328 ASP A O 1
ATOM 2546 N N . ALA A 1 329 ? 7.664 -9.796 -16.497 1.00 91.81 329 ALA A N 1
ATOM 2547 C CA . ALA A 1 329 ? 6.691 -9.810 -17.584 1.00 91.81 329 ALA A CA 1
ATOM 2548 C C . ALA A 1 329 ? 7.298 -9.260 -18.888 1.00 91.81 329 ALA A C 1
ATOM 2550 O O . ALA A 1 329 ? 7.226 -9.915 -19.926 1.00 91.81 329 ALA A O 1
ATOM 2551 N N . ALA A 1 330 ? 7.993 -8.120 -18.822 1.00 90.56 330 ALA A N 1
ATOM 2552 C CA . ALA A 1 330 ? 8.697 -7.543 -19.968 1.00 90.56 330 ALA A CA 1
ATOM 2553 C C . ALA A 1 330 ? 9.797 -8.465 -20.518 1.00 90.56 330 ALA A C 1
ATOM 2555 O O . ALA A 1 330 ? 9.953 -8.600 -21.732 1.00 90.56 330 ALA A O 1
ATOM 2556 N N . ARG A 1 331 ? 10.546 -9.146 -19.637 1.00 92.81 331 ARG A N 1
ATOM 2557 C CA . ARG A 1 331 ? 11.560 -10.135 -20.032 1.00 92.81 331 ARG A CA 1
ATOM 2558 C C . ARG A 1 331 ? 10.930 -11.246 -20.849 1.00 92.81 331 ARG A C 1
ATOM 2560 O O . ARG A 1 331 ? 11.473 -11.589 -21.892 1.00 92.81 331 ARG A O 1
ATOM 2567 N N . GLN A 1 332 ? 9.832 -11.821 -20.365 1.00 91.38 332 GLN A N 1
ATOM 2568 C CA . GLN A 1 332 ? 9.142 -12.925 -21.034 1.00 91.38 332 GLN A CA 1
ATOM 2569 C C . GLN A 1 332 ? 8.570 -12.521 -22.398 1.00 91.38 332 GLN A C 1
ATOM 2571 O O . GLN A 1 332 ? 8.526 -13.360 -23.288 1.00 91.38 332 GLN A O 1
ATOM 2576 N N . GLU A 1 333 ? 8.191 -11.254 -22.559 1.00 91.81 333 GLU A N 1
ATOM 2577 C CA . GLU A 1 333 ? 7.615 -10.727 -23.797 1.00 91.81 333 GLU A CA 1
ATOM 2578 C C . GLU A 1 333 ? 8.664 -10.367 -24.865 1.00 91.81 333 GLU A C 1
ATOM 2580 O O . GLU A 1 333 ? 8.409 -10.517 -26.056 1.00 91.81 333 GLU A O 1
ATOM 2585 N N . THR A 1 334 ? 9.850 -9.884 -24.475 1.00 88.62 334 THR A N 1
ATOM 2586 C CA . THR A 1 334 ? 10.836 -9.404 -25.459 1.00 88.62 334 THR A CA 1
ATOM 2587 C C . THR A 1 334 ? 11.453 -10.536 -26.281 1.00 88.62 334 THR A C 1
ATOM 2589 O O . THR A 1 334 ? 11.971 -11.514 -25.740 1.00 88.62 334 THR A O 1
ATOM 2592 N N . THR A 1 335 ? 11.509 -10.341 -27.599 1.00 88.44 335 THR A N 1
ATOM 2593 C CA . THR A 1 335 ? 12.269 -11.186 -28.532 1.00 88.44 335 THR A CA 1
ATOM 2594 C C . THR A 1 335 ? 13.650 -10.615 -28.875 1.00 88.44 335 THR A C 1
ATOM 2596 O O . THR A 1 335 ? 14.483 -11.348 -29.402 1.00 88.44 335 THR A O 1
ATOM 2599 N N . ASP A 1 336 ? 13.928 -9.339 -28.565 1.00 84.25 336 ASP A N 1
ATOM 2600 C CA . ASP A 1 336 ? 15.239 -8.705 -28.788 1.00 84.25 336 ASP A CA 1
ATOM 2601 C C . ASP A 1 336 ? 16.262 -9.208 -27.745 1.00 84.25 336 ASP A C 1
ATOM 2603 O O . ASP A 1 336 ? 16.091 -8.934 -26.548 1.00 84.25 336 ASP A O 1
ATOM 2607 N N . PRO A 1 337 ? 17.350 -9.895 -28.159 1.00 87.25 337 PRO A N 1
ATOM 2608 C CA . PRO A 1 337 ? 18.383 -10.383 -27.245 1.00 87.25 337 PRO A CA 1
ATOM 2609 C C . PRO A 1 337 ? 19.092 -9.272 -26.461 1.00 87.25 337 PRO A C 1
ATOM 2611 O O . PRO A 1 337 ? 19.457 -9.479 -25.302 1.00 87.25 337 PRO A O 1
ATOM 2614 N N . LYS A 1 338 ? 19.282 -8.084 -27.057 1.00 86.06 338 LYS A N 1
ATOM 2615 C CA . LYS A 1 338 ? 19.942 -6.949 -26.392 1.00 86.06 338 LYS A CA 1
ATOM 2616 C C . LYS A 1 338 ? 19.052 -6.383 -25.294 1.00 86.06 338 LYS A C 1
ATOM 2618 O O . LYS A 1 338 ? 19.513 -6.204 -24.167 1.00 86.06 338 LYS A O 1
ATOM 2623 N N . LEU A 1 339 ? 17.774 -6.153 -25.599 1.00 83.00 339 LEU A N 1
ATOM 2624 C CA . LEU A 1 339 ? 16.791 -5.728 -24.604 1.00 83.00 339 LEU A CA 1
ATOM 2625 C C . LEU A 1 339 ? 16.636 -6.781 -23.499 1.00 83.00 339 LEU A C 1
ATOM 2627 O O . LEU A 1 339 ? 16.620 -6.431 -22.321 1.00 83.00 339 LEU A O 1
ATOM 2631 N N . ARG A 1 340 ? 16.606 -8.073 -23.855 1.00 90.12 340 ARG A N 1
ATOM 2632 C CA . ARG A 1 340 ? 16.526 -9.172 -22.885 1.00 90.12 340 ARG A CA 1
ATOM 2633 C C . ARG A 1 340 ? 17.695 -9.156 -21.902 1.00 90.12 340 ARG A C 1
ATOM 2635 O O . ARG A 1 340 ? 17.457 -9.233 -20.700 1.00 90.12 340 ARG A O 1
ATOM 2642 N N . ALA A 1 341 ? 18.926 -9.007 -22.391 1.00 85.88 341 ALA A N 1
ATOM 2643 C CA . ALA A 1 341 ? 20.115 -8.938 -21.544 1.00 85.88 341 ALA A CA 1
ATOM 2644 C C . ALA A 1 341 ? 20.079 -7.735 -20.584 1.00 85.88 341 ALA A C 1
ATOM 2646 O O . ALA A 1 341 ? 20.403 -7.871 -19.405 1.00 85.88 341 ALA A O 1
ATOM 2647 N N . GLN A 1 342 ? 19.628 -6.570 -21.057 1.00 86.25 342 GLN A N 1
ATOM 2648 C CA . GLN A 1 342 ? 19.500 -5.380 -20.213 1.00 86.25 342 GLN A CA 1
ATOM 2649 C C . GLN A 1 342 ? 18.383 -5.511 -19.165 1.00 86.25 342 GLN A C 1
ATOM 2651 O O . GLN A 1 342 ? 18.557 -5.099 -18.020 1.00 86.25 342 GLN A O 1
ATOM 2656 N N . LEU A 1 343 ? 17.247 -6.117 -19.521 1.00 89.00 343 LEU A N 1
ATOM 2657 C CA . LEU A 1 343 ? 16.174 -6.401 -18.567 1.00 89.00 343 LEU A CA 1
ATOM 2658 C C . LEU A 1 343 ? 16.581 -7.474 -17.545 1.00 89.00 343 LEU A C 1
ATOM 2660 O O . LEU A 1 343 ? 16.146 -7.417 -16.396 1.00 89.00 343 LEU A O 1
ATOM 2664 N N . ASP A 1 344 ? 17.420 -8.443 -17.926 1.00 89.38 344 ASP A N 1
ATOM 2665 C CA . ASP A 1 344 ? 18.017 -9.404 -16.992 1.00 89.38 344 ASP A CA 1
ATOM 2666 C C . ASP A 1 344 ? 18.925 -8.695 -15.966 1.00 89.38 344 ASP A C 1
ATOM 2668 O O . ASP A 1 344 ? 18.886 -9.030 -14.778 1.00 89.38 344 ASP A O 1
ATOM 2672 N N . GLU A 1 345 ? 19.697 -7.690 -16.396 1.00 87.50 345 GLU A N 1
ATOM 2673 C CA . GLU A 1 345 ? 20.511 -6.844 -15.514 1.00 87.50 345 GLU A CA 1
ATOM 2674 C C . GLU A 1 345 ? 19.637 -6.029 -14.546 1.00 87.50 345 GLU A C 1
ATOM 2676 O O . GLU A 1 345 ? 19.874 -6.039 -13.333 1.00 87.50 345 GLU A O 1
ATOM 2681 N N . ASP A 1 346 ? 18.590 -5.373 -15.054 1.00 88.56 346 ASP A N 1
ATOM 2682 C CA . ASP A 1 346 ? 17.640 -4.615 -14.232 1.00 88.56 346 ASP A CA 1
ATOM 2683 C C . ASP A 1 346 ? 16.935 -5.503 -13.216 1.00 88.56 346 ASP A C 1
ATOM 2685 O O . ASP A 1 346 ? 16.861 -5.159 -12.036 1.00 88.56 346 ASP A O 1
ATOM 2689 N N . PHE A 1 347 ? 16.473 -6.678 -13.643 1.00 92.88 347 PHE A N 1
ATOM 2690 C CA . PHE A 1 347 ? 15.844 -7.649 -12.759 1.00 92.88 347 PHE A CA 1
ATOM 2691 C C . PHE A 1 347 ? 16.791 -8.058 -11.628 1.00 92.88 347 PHE A C 1
ATOM 2693 O O . PHE A 1 347 ? 16.374 -8.191 -10.476 1.00 92.88 347 PHE A O 1
ATOM 2700 N N . ALA A 1 348 ? 18.085 -8.213 -11.911 1.00 88.94 348 ALA A N 1
ATOM 2701 C CA . ALA A 1 348 ? 19.071 -8.549 -10.896 1.00 88.94 348 ALA A CA 1
ATOM 2702 C C . ALA A 1 348 ? 19.342 -7.383 -9.922 1.00 88.94 348 ALA A C 1
ATOM 2704 O O . ALA A 1 348 ? 19.370 -7.600 -8.706 1.00 88.94 348 ALA A O 1
ATOM 2705 N N . LYS A 1 349 ? 19.441 -6.140 -10.418 1.00 89.25 349 LYS A N 1
ATOM 2706 C CA . LYS A 1 349 ? 19.546 -4.925 -9.582 1.00 89.25 349 LYS A CA 1
ATOM 2707 C C . LYS A 1 349 ? 18.326 -4.756 -8.676 1.00 89.25 349 LYS A C 1
ATOM 2709 O O . LYS A 1 349 ? 18.467 -4.555 -7.470 1.00 89.25 349 LYS A O 1
ATOM 2714 N N . GLN A 1 350 ? 17.127 -4.903 -9.231 1.00 92.56 350 GLN A N 1
ATOM 2715 C CA . GLN A 1 350 ? 15.872 -4.853 -8.482 1.00 92.56 350 GLN A CA 1
ATOM 2716 C C . GLN A 1 350 ? 15.776 -5.987 -7.449 1.00 92.56 350 GLN A C 1
ATOM 2718 O O . GLN A 1 350 ? 15.266 -5.778 -6.351 1.00 92.56 350 GLN A O 1
ATOM 2723 N N . SER A 1 351 ? 16.313 -7.172 -7.759 1.00 93.25 351 SER A N 1
ATOM 2724 C CA . SER A 1 351 ? 16.352 -8.307 -6.827 1.00 93.25 351 SER A CA 1
ATOM 2725 C C . SER A 1 351 ? 17.230 -8.021 -5.609 1.00 93.25 351 SER A C 1
ATOM 2727 O O . SER A 1 351 ? 16.878 -8.412 -4.493 1.00 93.25 351 SER A O 1
ATOM 2729 N N . LYS A 1 352 ? 18.351 -7.312 -5.803 1.00 90.94 352 LYS A N 1
ATOM 2730 C CA . LYS A 1 352 ? 19.180 -6.799 -4.705 1.00 90.94 352 LYS A CA 1
ATOM 2731 C C . LYS A 1 352 ? 18.424 -5.745 -3.895 1.00 90.94 352 LYS A C 1
ATOM 2733 O O . LYS A 1 352 ? 18.290 -5.906 -2.690 1.00 90.94 352 LYS A O 1
ATOM 2738 N N . ALA A 1 353 ? 17.814 -4.761 -4.555 1.00 91.94 353 ALA A N 1
ATOM 2739 C CA . ALA A 1 353 ? 17.012 -3.739 -3.880 1.00 91.94 353 ALA A CA 1
ATOM 2740 C C . ALA A 1 353 ? 15.856 -4.324 -3.043 1.00 91.94 353 ALA A C 1
ATOM 2742 O O . ALA A 1 353 ? 15.592 -3.833 -1.948 1.00 91.94 353 ALA A O 1
ATOM 2743 N N . LEU A 1 354 ? 15.190 -5.389 -3.514 1.00 95.00 354 LEU A N 1
ATOM 2744 C CA . LEU A 1 354 ? 14.171 -6.101 -2.735 1.00 95.00 354 LEU A CA 1
ATOM 2745 C C . LEU A 1 354 ? 14.765 -6.756 -1.481 1.00 95.00 354 LEU A C 1
ATOM 2747 O O . LEU A 1 354 ? 14.118 -6.773 -0.435 1.00 95.00 354 LEU A O 1
ATOM 2751 N N . ARG A 1 355 ? 15.972 -7.327 -1.579 1.00 93.62 355 ARG A N 1
ATOM 2752 C CA . ARG A 1 355 ? 16.667 -7.894 -0.419 1.00 93.62 355 ARG A CA 1
ATOM 2753 C C . ARG A 1 355 ? 17.014 -6.798 0.582 1.00 93.62 355 ARG A C 1
ATOM 2755 O O . ARG A 1 355 ? 16.625 -6.934 1.732 1.00 93.62 355 ARG A O 1
ATOM 2762 N N . ASP A 1 356 ? 17.628 -5.712 0.131 1.00 93.12 356 ASP A N 1
ATOM 2763 C CA . ASP A 1 356 ? 18.006 -4.589 0.993 1.00 93.12 356 ASP A CA 1
ATOM 2764 C C . ASP A 1 356 ? 16.775 -3.972 1.678 1.00 93.12 356 ASP A C 1
ATOM 2766 O O . ASP A 1 356 ? 16.814 -3.639 2.857 1.00 93.12 356 ASP A O 1
ATOM 2770 N N . ALA A 1 357 ? 15.650 -3.852 0.962 1.00 95.44 357 ALA A N 1
ATOM 2771 C CA . ALA A 1 357 ? 14.392 -3.371 1.532 1.00 95.44 357 ALA A CA 1
ATOM 2772 C C . ALA A 1 357 ? 13.833 -4.319 2.606 1.00 95.44 357 ALA A C 1
ATOM 2774 O O . ALA A 1 357 ? 13.361 -3.854 3.640 1.00 95.44 357 ALA A O 1
ATOM 2775 N N . ARG A 1 358 ? 13.898 -5.638 2.378 1.00 94.88 358 ARG A N 1
ATOM 2776 C CA . ARG A 1 358 ? 13.485 -6.649 3.364 1.00 94.88 358 ARG A CA 1
ATOM 2777 C C . ARG A 1 358 ? 14.389 -6.654 4.588 1.00 94.88 358 ARG A C 1
ATOM 2779 O O . ARG A 1 358 ? 13.873 -6.749 5.691 1.00 94.88 358 ARG A O 1
ATOM 2786 N N . ASP A 1 359 ? 15.697 -6.545 4.386 1.00 94.56 359 ASP A N 1
ATOM 2787 C CA . ASP A 1 359 ? 16.674 -6.552 5.472 1.00 94.56 359 ASP A CA 1
ATOM 2788 C C . ASP A 1 359 ? 16.511 -5.294 6.335 1.00 94.56 359 ASP A C 1
ATOM 2790 O O . ASP A 1 359 ? 16.464 -5.410 7.551 1.00 94.56 359 ASP A O 1
ATOM 2794 N N . LYS A 1 360 ? 16.283 -4.121 5.726 1.00 95.25 360 LYS A N 1
ATOM 2795 C CA . LYS A 1 360 ? 15.940 -2.887 6.457 1.00 95.25 360 LYS A CA 1
ATOM 2796 C C . LYS A 1 360 ? 14.626 -2.988 7.230 1.00 95.25 360 LYS A C 1
ATOM 2798 O O . LYS A 1 360 ? 14.552 -2.511 8.353 1.00 95.25 360 LYS A O 1
ATOM 2803 N N . LEU A 1 361 ? 13.586 -3.574 6.632 1.00 95.81 361 LEU A N 1
ATOM 2804 C CA . LEU A 1 361 ? 12.311 -3.780 7.323 1.00 95.81 361 LEU A CA 1
ATOM 2805 C C . LEU A 1 361 ? 12.481 -4.728 8.517 1.00 95.81 361 LEU A C 1
ATOM 2807 O O . LEU A 1 361 ? 11.987 -4.424 9.596 1.00 95.81 361 LEU A O 1
ATOM 2811 N N . ALA A 1 362 ? 13.199 -5.836 8.329 1.00 94.62 362 ALA A N 1
ATOM 2812 C CA . ALA A 1 362 ? 13.461 -6.809 9.383 1.00 94.62 362 ALA A CA 1
ATOM 2813 C C . ALA A 1 362 ? 14.320 -6.217 10.507 1.00 94.62 362 ALA A C 1
ATOM 2815 O O . ALA A 1 362 ? 14.007 -6.419 11.672 1.00 94.62 362 ALA A O 1
ATOM 2816 N N . ASP A 1 363 ? 15.364 -5.460 10.171 1.00 95.00 363 ASP A N 1
ATOM 2817 C CA . ASP A 1 363 ? 16.188 -4.733 11.139 1.00 95.00 363 ASP A CA 1
ATOM 2818 C C . ASP A 1 363 ? 15.350 -3.748 11.963 1.00 95.00 363 ASP A C 1
ATOM 2820 O O . ASP A 1 363 ? 15.390 -3.777 13.190 1.00 95.00 363 ASP A O 1
ATOM 2824 N N . PHE A 1 364 ? 14.505 -2.953 11.301 1.00 94.50 364 PHE A N 1
ATOM 2825 C CA . PHE A 1 364 ? 13.614 -2.016 11.978 1.00 94.50 364 PHE A CA 1
ATOM 2826 C C . PHE A 1 364 ? 12.605 -2.725 12.892 1.00 94.50 364 PHE A C 1
ATOM 2828 O O . PHE A 1 364 ? 12.425 -2.321 14.037 1.00 94.50 364 PHE A O 1
ATOM 2835 N N . GLN A 1 365 ? 11.970 -3.802 12.424 1.00 93.75 365 GLN A N 1
ATOM 2836 C CA . GLN A 1 365 ? 11.010 -4.588 13.211 1.00 93.75 365 GLN A CA 1
ATOM 2837 C C . GLN A 1 365 ? 11.674 -5.265 14.414 1.00 93.75 365 GLN A C 1
ATOM 2839 O O . GLN A 1 365 ? 11.156 -5.183 15.523 1.00 93.75 365 GLN A O 1
ATOM 2844 N N . ASN A 1 366 ? 12.846 -5.872 14.221 1.00 92.50 366 ASN A N 1
ATOM 2845 C CA . ASN A 1 366 ? 13.604 -6.504 15.299 1.00 92.50 366 ASN A CA 1
ATOM 2846 C C . ASN A 1 366 ? 14.106 -5.476 16.319 1.00 92.50 366 ASN A C 1
ATOM 2848 O O . ASN A 1 366 ? 14.050 -5.734 17.516 1.00 92.50 366 ASN A O 1
ATOM 2852 N N . GLY A 1 367 ? 14.581 -4.319 15.853 1.00 91.25 367 GLY A N 1
ATOM 2853 C CA . GLY A 1 367 ? 15.082 -3.255 16.718 1.00 91.25 367 GLY A CA 1
ATOM 2854 C C . GLY A 1 367 ? 13.979 -2.576 17.530 1.00 91.25 367 GLY A C 1
ATOM 2855 O O . GLY A 1 367 ? 14.195 -2.264 18.693 1.00 91.25 367 GLY A O 1
ATOM 2856 N N . THR A 1 368 ? 12.794 -2.384 16.943 1.00 91.88 368 THR A N 1
ATOM 2857 C CA . THR A 1 368 ? 11.662 -1.688 17.588 1.00 91.88 368 THR A CA 1
ATOM 2858 C C . THR A 1 368 ? 10.708 -2.619 18.341 1.00 91.88 368 THR A C 1
ATOM 2860 O O . THR A 1 368 ? 9.902 -2.147 19.141 1.00 91.88 368 THR A O 1
ATOM 2863 N N . GLY A 1 369 ? 10.746 -3.926 18.065 1.00 89.75 369 GLY A N 1
ATOM 2864 C CA . GLY A 1 369 ? 9.787 -4.909 18.577 1.00 89.75 369 GLY A CA 1
ATOM 2865 C C . GLY A 1 369 ? 8.400 -4.840 17.923 1.00 89.75 369 GLY A C 1
ATOM 2866 O O . GLY A 1 369 ? 7.474 -5.510 18.382 1.00 89.75 369 GLY A O 1
ATOM 2867 N N . LEU A 1 370 ? 8.223 -4.035 16.869 1.00 89.88 370 LEU A N 1
ATOM 2868 C CA . LEU A 1 370 ? 6.949 -3.941 16.161 1.00 89.88 370 LEU A CA 1
ATOM 2869 C C . LEU A 1 370 ? 6.654 -5.222 15.371 1.00 89.88 370 LEU A C 1
ATOM 2871 O O . LEU A 1 370 ? 7.515 -5.775 14.683 1.00 89.88 370 LEU A O 1
ATOM 2875 N N . LEU A 1 371 ? 5.399 -5.673 15.437 1.00 88.50 371 LEU A N 1
ATOM 2876 C CA . LEU A 1 371 ? 4.978 -6.909 14.787 1.00 88.50 371 LEU A CA 1
ATOM 2877 C C . LEU A 1 371 ? 4.924 -6.762 13.255 1.00 88.50 371 LEU A C 1
ATOM 2879 O O . LEU A 1 371 ? 4.478 -5.729 12.736 1.00 88.50 371 LEU A O 1
ATOM 2883 N N . PRO A 1 372 ? 5.341 -7.799 12.508 1.00 85.25 372 PRO A N 1
ATOM 2884 C CA . PRO A 1 372 ? 5.239 -7.806 11.059 1.00 85.25 372 PRO A CA 1
ATOM 2885 C C . PRO A 1 372 ? 3.791 -7.975 10.593 1.00 85.25 372 PRO A C 1
ATOM 2887 O O . PRO A 1 372 ? 3.085 -8.874 11.040 1.00 85.25 372 PRO A O 1
ATOM 2890 N N . ASP A 1 373 ? 3.380 -7.160 9.618 1.00 82.50 373 ASP A N 1
ATOM 2891 C CA . ASP A 1 373 ? 2.095 -7.292 8.930 1.00 82.50 373 ASP A CA 1
ATOM 2892 C C . ASP A 1 373 ? 2.330 -7.802 7.498 1.00 82.50 373 ASP A C 1
ATOM 2894 O O . ASP A 1 373 ? 2.759 -7.074 6.593 1.00 82.50 373 ASP A O 1
ATOM 2898 N N . THR A 1 374 ? 2.101 -9.102 7.294 1.00 79.50 374 THR A N 1
ATOM 2899 C CA . THR A 1 374 ? 2.378 -9.755 6.005 1.00 79.50 374 THR A CA 1
ATOM 2900 C C . THR A 1 374 ? 1.461 -9.255 4.892 1.00 79.50 374 THR A C 1
ATOM 2902 O O . THR A 1 374 ? 1.946 -9.092 3.765 1.00 79.50 374 THR A O 1
ATOM 2905 N N . SER A 1 375 ? 0.212 -8.895 5.218 1.00 77.50 375 SER A N 1
ATOM 2906 C CA . SER A 1 375 ? -0.781 -8.371 4.269 1.00 77.50 375 SER A CA 1
ATOM 2907 C C . SER A 1 375 ? -0.278 -7.117 3.543 1.00 77.50 375 SER A C 1
ATOM 2909 O O . SER A 1 375 ? -0.530 -6.923 2.360 1.00 77.50 375 SER A O 1
ATOM 2911 N N . ARG A 1 376 ? 0.541 -6.294 4.211 1.00 80.50 376 ARG A N 1
ATOM 2912 C CA . ARG A 1 376 ? 1.056 -5.025 3.664 1.00 80.50 376 ARG A CA 1
ATOM 2913 C C . ARG A 1 376 ? 2.261 -5.170 2.754 1.00 80.50 376 ARG A C 1
ATOM 2915 O O . ARG A 1 376 ? 2.596 -4.241 2.019 1.00 80.50 376 ARG A O 1
ATOM 2922 N N . THR A 1 377 ? 2.944 -6.309 2.811 1.00 86.75 377 THR A N 1
ATOM 2923 C CA . THR A 1 377 ? 4.112 -6.567 1.958 1.00 86.75 377 THR A CA 1
ATOM 2924 C C . THR A 1 377 ? 3.815 -7.567 0.855 1.00 86.75 377 THR A C 1
ATOM 2926 O O . THR A 1 377 ? 4.626 -7.696 -0.067 1.00 86.75 377 THR A O 1
ATOM 2929 N N . GLN A 1 378 ? 2.720 -8.321 0.949 1.00 81.31 378 GLN A N 1
ATOM 2930 C CA . GLN A 1 378 ? 2.303 -9.281 -0.064 1.00 81.31 378 GLN A CA 1
ATOM 2931 C C . GLN A 1 378 ? 2.039 -8.571 -1.399 1.00 81.31 378 GLN A C 1
ATOM 2933 O O . GLN A 1 378 ? 1.730 -7.388 -1.447 1.00 81.31 378 GLN A O 1
ATOM 2938 N N . VAL A 1 379 ? 2.314 -9.283 -2.490 1.00 82.00 379 VAL A N 1
ATOM 2939 C CA . VAL A 1 379 ? 1.971 -8.874 -3.856 1.00 82.00 379 VAL A CA 1
ATOM 2940 C C . VAL A 1 379 ? 1.536 -10.151 -4.544 1.00 82.00 379 VAL A C 1
ATOM 2942 O O . VAL A 1 379 ? 2.353 -11.050 -4.770 1.00 82.00 379 VAL A O 1
ATOM 2945 N N . TYR A 1 380 ? 0.243 -10.279 -4.800 1.00 75.00 380 TYR A N 1
ATOM 2946 C CA . TYR A 1 380 ? -0.298 -11.466 -5.442 1.00 75.00 380 TYR A CA 1
ATOM 2947 C C . TYR A 1 380 ? 0.208 -11.546 -6.892 1.00 75.00 380 TYR A C 1
ATOM 2949 O O . TYR A 1 380 ? 0.378 -10.534 -7.564 1.00 75.00 380 TYR A O 1
ATOM 2957 N N . GLY A 1 381 ? 0.563 -12.744 -7.359 1.00 75.19 381 GLY A N 1
ATOM 2958 C CA . GLY A 1 381 ? 1.310 -12.938 -8.613 1.00 75.19 381 GLY A CA 1
ATOM 2959 C C . GLY A 1 381 ? 2.839 -12.856 -8.468 1.00 75.19 381 GLY A C 1
ATOM 2960 O O . GLY A 1 381 ? 3.552 -13.497 -9.243 1.00 75.19 381 GLY A O 1
ATOM 2961 N N . PHE A 1 382 ? 3.373 -12.230 -7.407 1.00 83.69 382 PHE A N 1
ATOM 2962 C CA . PHE A 1 382 ? 4.773 -12.410 -6.987 1.00 83.69 382 PHE A CA 1
ATOM 2963 C C . PHE A 1 382 ? 4.930 -13.746 -6.234 1.00 83.69 382 PHE A C 1
ATOM 2965 O O . PHE A 1 382 ? 5.168 -13.808 -5.027 1.00 83.69 382 PHE A O 1
ATOM 2972 N N . GLY A 1 383 ? 4.736 -14.851 -6.954 1.00 83.62 383 GLY A N 1
ATOM 2973 C CA . GLY A 1 383 ? 4.771 -16.200 -6.393 1.00 83.62 383 GLY A CA 1
ATOM 2974 C C . GLY A 1 383 ? 6.182 -16.770 -6.216 1.00 83.62 383 GLY A C 1
ATOM 2975 O O . GLY A 1 383 ? 7.201 -16.129 -6.497 1.00 83.62 383 GLY A O 1
ATOM 2976 N N . ARG A 1 384 ? 6.244 -18.049 -5.820 1.00 85.69 384 ARG A N 1
ATOM 2977 C CA . ARG A 1 384 ? 7.501 -18.796 -5.617 1.00 85.69 384 ARG A CA 1
ATOM 2978 C C . ARG A 1 384 ? 8.426 -18.755 -6.838 1.00 85.69 384 ARG A C 1
ATOM 2980 O O . ARG A 1 384 ? 9.637 -18.685 -6.666 1.00 85.69 384 ARG A O 1
ATOM 2987 N N . SER A 1 385 ? 7.870 -18.749 -8.053 1.00 89.75 385 SER A N 1
ATOM 2988 C CA . SER A 1 385 ? 8.641 -18.681 -9.303 1.00 89.75 385 SER A CA 1
ATOM 2989 C C . SER A 1 385 ? 9.453 -17.385 -9.418 1.00 89.75 385 SER A C 1
ATOM 2991 O O . SER A 1 385 ? 10.683 -17.436 -9.473 1.00 89.75 385 SER A O 1
ATOM 2993 N N . ILE A 1 386 ? 8.798 -16.216 -9.377 1.00 89.81 386 ILE A N 1
ATOM 2994 C CA . ILE A 1 386 ? 9.482 -14.915 -9.485 1.00 89.81 386 ILE A CA 1
ATOM 2995 C C . ILE A 1 386 ? 10.416 -14.709 -8.290 1.00 89.81 386 ILE A C 1
ATOM 2997 O O . ILE A 1 386 ? 11.560 -14.289 -8.470 1.00 89.81 386 ILE A O 1
ATOM 3001 N N . ALA A 1 387 ? 9.988 -15.092 -7.083 1.00 90.31 387 ALA A N 1
ATOM 3002 C CA . ALA A 1 387 ? 10.827 -15.021 -5.891 1.00 90.31 387 ALA A CA 1
ATOM 3003 C C . ALA A 1 387 ? 12.118 -15.849 -6.040 1.00 90.31 387 ALA A C 1
ATOM 3005 O O . ALA A 1 387 ? 13.207 -15.360 -5.733 1.00 90.31 387 ALA A O 1
ATOM 3006 N N . GLN A 1 388 ? 12.025 -17.075 -6.565 1.00 91.31 388 GLN A N 1
ATOM 3007 C CA . GLN A 1 388 ? 13.184 -17.934 -6.804 1.00 91.31 388 GLN A CA 1
ATOM 3008 C C . GLN A 1 388 ? 14.092 -17.372 -7.904 1.00 91.31 388 GLN A C 1
ATOM 3010 O O . GLN A 1 388 ? 15.316 -17.373 -7.746 1.00 91.31 388 GLN A O 1
ATOM 3015 N N . LYS A 1 389 ? 13.518 -16.853 -8.999 1.00 92.25 389 LYS A N 1
ATOM 3016 C CA . LYS A 1 389 ? 14.278 -16.156 -10.048 1.00 92.25 389 LYS A CA 1
ATOM 3017 C C . LYS A 1 389 ? 15.040 -14.966 -9.465 1.00 92.25 389 LYS A C 1
ATOM 3019 O O . LYS A 1 389 ? 16.221 -14.819 -9.765 1.00 92.25 389 LYS A O 1
ATOM 3024 N N . ALA A 1 390 ? 14.400 -14.162 -8.615 1.00 91.00 390 ALA A N 1
ATOM 3025 C CA . ALA A 1 390 ? 15.007 -12.994 -7.981 1.00 91.00 390 ALA A CA 1
ATOM 3026 C C . ALA A 1 390 ? 16.181 -13.387 -7.074 1.00 91.00 390 ALA A C 1
ATOM 3028 O O . ALA A 1 390 ? 17.268 -12.821 -7.172 1.00 91.00 390 ALA A O 1
ATOM 3029 N N . VAL A 1 391 ? 16.013 -14.429 -6.253 1.00 90.75 391 VAL A N 1
ATOM 3030 C CA . VAL A 1 391 ? 17.104 -14.977 -5.429 1.00 90.75 391 VAL A CA 1
ATOM 3031 C C . VAL A 1 391 ? 18.267 -15.459 -6.298 1.00 90.75 391 VAL A C 1
ATOM 3033 O O . VAL A 1 391 ? 19.421 -15.168 -5.989 1.00 90.75 391 VAL A O 1
ATOM 3036 N N . THR A 1 392 ? 17.991 -16.174 -7.389 1.00 88.88 392 THR A N 1
ATOM 3037 C CA . THR A 1 392 ? 19.030 -16.668 -8.305 1.00 88.88 392 THR A CA 1
ATOM 3038 C C . THR A 1 392 ? 19.751 -15.525 -9.022 1.00 88.88 392 THR A C 1
ATOM 3040 O O . THR A 1 392 ? 20.980 -15.524 -9.068 1.00 88.88 392 THR A O 1
ATOM 3043 N N . ALA A 1 393 ? 19.016 -14.542 -9.548 1.00 86.88 393 ALA A N 1
ATOM 3044 C CA . ALA A 1 393 ? 19.574 -13.371 -10.222 1.00 86.88 393 ALA A CA 1
ATOM 3045 C C . ALA A 1 393 ? 20.450 -12.552 -9.268 1.00 86.88 393 ALA A C 1
ATOM 3047 O O . ALA A 1 393 ? 21.594 -12.242 -9.596 1.00 86.88 393 ALA A O 1
ATOM 3048 N N . ARG A 1 394 ? 19.967 -12.313 -8.042 1.00 85.62 394 ARG A N 1
ATOM 3049 C CA . ARG A 1 394 ? 20.754 -11.679 -6.983 1.00 85.62 394 ARG A CA 1
ATOM 3050 C C . ARG A 1 394 ? 22.004 -12.483 -6.669 1.00 85.62 394 ARG A C 1
ATOM 3052 O O . ARG A 1 394 ? 23.074 -11.916 -6.691 1.00 85.62 394 ARG A O 1
ATOM 3059 N N . LYS A 1 395 ? 21.916 -13.800 -6.454 1.00 79.56 395 LYS A N 1
ATOM 3060 C CA . LYS A 1 395 ? 23.100 -14.639 -6.189 1.00 79.56 395 LYS A CA 1
ATOM 3061 C C . LYS A 1 395 ? 24.127 -14.585 -7.319 1.00 79.56 395 LYS A C 1
ATOM 3063 O O . LYS A 1 395 ? 25.309 -14.711 -7.036 1.00 79.56 395 LYS A O 1
ATOM 3068 N N . ARG A 1 396 ? 23.715 -14.417 -8.580 1.00 74.19 396 ARG A N 1
ATOM 3069 C CA . ARG A 1 396 ? 24.649 -14.189 -9.696 1.00 74.19 396 ARG A CA 1
ATOM 3070 C C . ARG A 1 396 ? 25.341 -12.835 -9.564 1.00 74.19 396 ARG A C 1
ATOM 3072 O O . ARG A 1 396 ? 26.555 -12.798 -9.702 1.00 74.19 396 ARG A O 1
ATOM 3079 N N . VAL A 1 397 ? 24.599 -11.783 -9.212 1.00 66.12 397 VAL A N 1
ATOM 3080 C CA . VAL A 1 397 ? 25.152 -10.443 -8.952 1.00 66.12 397 VAL A CA 1
ATOM 3081 C C . VAL A 1 397 ? 26.009 -10.398 -7.691 1.00 66.12 397 VAL A C 1
ATOM 3083 O O . VAL A 1 397 ? 27.047 -9.764 -7.686 1.00 66.12 397 VAL A O 1
ATOM 3086 N N . ASP A 1 398 ? 25.637 -11.104 -6.629 1.00 61.91 398 ASP A N 1
ATOM 3087 C CA . ASP A 1 398 ? 26.420 -11.236 -5.404 1.00 61.91 398 ASP A CA 1
ATOM 3088 C C . ASP A 1 398 ? 27.651 -12.103 -5.656 1.00 61.91 398 ASP A C 1
ATOM 3090 O O . ASP A 1 398 ? 28.676 -11.871 -5.045 1.00 61.91 398 ASP A O 1
ATOM 3094 N N . LYS A 1 399 ? 27.603 -13.086 -6.561 1.00 54.16 399 LYS A N 1
ATOM 3095 C CA . LYS A 1 399 ? 28.803 -13.807 -7.016 1.00 54.16 399 LYS A CA 1
ATOM 3096 C C . LYS A 1 399 ? 29.676 -12.945 -7.924 1.00 54.16 399 LYS A C 1
ATOM 3098 O O . LYS A 1 399 ? 30.887 -13.103 -7.891 1.00 54.16 399 LYS A O 1
ATOM 3103 N N . SER A 1 400 ? 29.090 -12.028 -8.694 1.00 46.34 400 SER A N 1
ATOM 3104 C CA . SER A 1 400 ? 29.835 -11.032 -9.470 1.00 46.34 400 SER A CA 1
ATOM 3105 C C . SER A 1 400 ? 30.213 -9.785 -8.658 1.00 46.34 400 SER A C 1
ATOM 3107 O O . SER A 1 400 ? 30.999 -8.991 -9.139 1.00 46.34 400 SER A O 1
ATOM 3109 N N . GLY A 1 401 ? 29.678 -9.607 -7.442 1.00 37.69 401 GLY A N 1
ATOM 3110 C CA . GLY A 1 401 ? 29.879 -8.459 -6.541 1.00 37.69 401 GLY A CA 1
ATOM 3111 C C . GLY A 1 401 ? 30.697 -8.792 -5.283 1.00 37.69 401 GLY A C 1
ATOM 3112 O O . GLY A 1 401 ? 31.523 -7.994 -4.870 1.00 37.69 401 GLY A O 1
ATOM 3113 N N . LYS A 1 402 ? 30.601 -10.025 -4.764 1.00 34.00 402 LYS A N 1
ATOM 3114 C CA . LYS A 1 402 ? 31.727 -10.765 -4.142 1.00 34.00 402 LYS A CA 1
ATOM 3115 C C . LYS A 1 402 ? 32.762 -11.195 -5.190 1.00 34.00 402 LYS A C 1
ATOM 3117 O O . LYS A 1 402 ? 33.810 -11.727 -4.856 1.00 34.00 402 LYS A O 1
ATOM 3122 N N . GLY A 1 403 ? 32.431 -10.956 -6.455 1.00 35.47 403 GLY A N 1
ATOM 3123 C CA . GLY A 1 403 ? 33.346 -10.785 -7.566 1.00 35.47 403 GLY A CA 1
ATOM 3124 C C . GLY A 1 403 ? 33.669 -9.309 -7.824 1.00 35.47 403 GLY A C 1
ATOM 3125 O O . GLY A 1 403 ? 33.965 -8.962 -8.960 1.00 35.47 403 GLY A O 1
ATOM 3126 N N . GLY A 1 404 ? 33.688 -8.433 -6.806 1.00 33.84 404 GLY A N 1
ATOM 3127 C CA . GLY A 1 404 ? 34.802 -7.481 -6.772 1.00 33.84 404 GLY A CA 1
ATOM 3128 C C . GLY A 1 404 ? 36.027 -8.365 -6.900 1.00 33.84 404 GLY A C 1
ATOM 3129 O O . GLY A 1 404 ? 36.140 -9.276 -6.094 1.00 33.84 404 GLY A O 1
ATOM 3130 N N . ILE A 1 405 ? 36.719 -8.298 -8.037 1.00 38.53 405 ILE A N 1
ATOM 3131 C CA . ILE A 1 405 ? 37.374 -9.477 -8.598 1.00 38.53 405 ILE A CA 1
ATOM 3132 C C . ILE A 1 405 ? 38.329 -10.106 -7.575 1.00 38.53 405 ILE A C 1
ATOM 3134 O O . ILE A 1 405 ? 39.486 -9.715 -7.484 1.00 38.53 405 ILE A O 1
ATOM 3138 N N . ILE A 1 406 ? 37.860 -11.119 -6.842 1.00 41.97 406 ILE A N 1
ATOM 3139 C CA . ILE A 1 406 ? 38.730 -12.030 -6.126 1.00 41.97 406 ILE A CA 1
ATOM 3140 C C . ILE A 1 406 ? 39.287 -12.881 -7.248 1.00 41.97 406 ILE A C 1
ATOM 3142 O O . ILE A 1 406 ? 38.660 -13.841 -7.715 1.00 41.97 406 ILE A O 1
ATOM 3146 N N . VAL A 1 407 ? 40.434 -12.462 -7.777 1.00 51.84 407 VAL A N 1
ATOM 3147 C CA . VAL A 1 407 ? 41.219 -13.363 -8.596 1.00 51.84 407 VAL A CA 1
ATOM 3148 C C . VAL A 1 407 ? 41.575 -14.510 -7.663 1.00 51.84 407 VAL A C 1
ATOM 3150 O O . VAL A 1 407 ? 42.302 -14.331 -6.691 1.00 51.84 407 VAL A O 1
ATOM 3153 N N . ASN A 1 408 ? 40.985 -15.680 -7.908 1.00 57.94 408 ASN A N 1
ATOM 3154 C CA . ASN A 1 408 ? 41.350 -16.887 -7.184 1.00 57.94 408 ASN A CA 1
ATOM 3155 C C . ASN A 1 408 ? 42.877 -17.049 -7.308 1.00 57.94 408 ASN A C 1
ATOM 3157 O O . ASN A 1 408 ? 43.394 -17.061 -8.430 1.00 57.94 408 ASN A O 1
ATOM 3161 N N . LYS A 1 409 ? 43.588 -17.161 -6.179 1.00 63.19 409 LYS A N 1
ATOM 3162 C CA . LYS A 1 409 ? 45.045 -17.355 -6.144 1.00 63.19 409 LYS A CA 1
ATOM 3163 C C . LYS A 1 409 ? 45.489 -18.563 -6.974 1.00 63.19 409 LYS A C 1
ATOM 3165 O O . LYS A 1 409 ? 46.562 -18.522 -7.557 1.00 63.19 409 LYS A O 1
ATOM 3170 N N . GLU A 1 410 ? 44.625 -19.563 -7.166 1.00 63.22 410 GLU A N 1
ATOM 3171 C CA . GLU A 1 410 ? 44.844 -20.697 -8.080 1.00 63.22 410 GLU A CA 1
ATOM 3172 C C . GLU A 1 410 ? 44.870 -20.316 -9.570 1.00 63.22 410 GLU A C 1
ATOM 3174 O O . GLU A 1 410 ? 45.462 -21.015 -10.389 1.00 63.22 410 GLU A O 1
ATOM 3179 N N . LYS A 1 411 ? 44.186 -19.239 -9.974 1.00 65.31 411 LYS A N 1
ATOM 3180 C CA . LYS A 1 411 ? 44.265 -18.713 -11.346 1.00 65.31 411 LYS A CA 1
ATOM 3181 C C . LYS A 1 411 ? 45.504 -17.841 -11.532 1.00 65.31 411 LYS A C 1
ATOM 3183 O O . LYS A 1 411 ? 46.112 -17.901 -12.595 1.00 65.31 411 LYS A O 1
ATOM 3188 N N . LEU A 1 412 ? 45.880 -17.069 -10.509 1.00 65.38 412 LEU A N 1
ATOM 3189 C CA . LEU A 1 412 ? 47.122 -16.287 -10.494 1.00 65.38 412 LEU A CA 1
ATOM 3190 C C . LEU A 1 412 ? 48.353 -17.206 -10.522 1.00 65.38 412 LEU A C 1
ATOM 3192 O O . LEU A 1 412 ? 49.268 -16.978 -11.309 1.00 65.38 412 LEU A O 1
ATOM 3196 N N . SER A 1 413 ? 48.350 -18.285 -9.734 1.00 66.19 413 SER A N 1
ATOM 3197 C CA . SER A 1 413 ? 49.458 -19.244 -9.662 1.00 66.19 413 SER A CA 1
ATOM 3198 C C . SER A 1 413 ? 49.741 -19.925 -10.999 1.00 66.19 413 SER A C 1
ATOM 3200 O O . SER A 1 413 ? 50.897 -20.168 -11.333 1.00 66.19 413 SER A O 1
ATOM 3202 N N . LYS A 1 414 ? 48.707 -20.163 -11.817 1.00 68.31 414 LYS A N 1
ATOM 3203 C CA . LYS A 1 414 ? 48.855 -20.672 -13.192 1.00 68.31 414 LYS A CA 1
ATOM 3204 C C . LYS A 1 414 ? 49.571 -19.699 -14.126 1.00 68.31 414 LYS A C 1
ATOM 3206 O O . LYS A 1 414 ? 50.213 -20.149 -15.065 1.00 68.31 414 LYS A O 1
ATOM 3211 N N . TYR A 1 415 ? 49.449 -18.394 -13.888 1.00 66.56 415 TYR A N 1
ATOM 3212 C CA . TYR A 1 415 ? 50.105 -17.364 -14.694 1.00 66.56 415 TYR A CA 1
ATOM 3213 C C . TYR A 1 415 ? 51.574 -17.182 -14.295 1.00 66.56 415 TYR A C 1
ATOM 3215 O O . TYR A 1 415 ? 52.437 -17.051 -15.153 1.00 66.56 415 TYR A O 1
ATOM 3223 N N . ILE A 1 416 ? 51.856 -17.206 -12.990 1.00 65.81 416 ILE A N 1
ATOM 3224 C CA . ILE A 1 416 ? 53.209 -17.017 -12.439 1.00 65.81 416 ILE A CA 1
ATOM 3225 C C . ILE A 1 416 ? 54.013 -18.333 -12.443 1.00 65.81 416 ILE A C 1
ATOM 3227 O O . ILE A 1 416 ? 55.235 -18.330 -12.328 1.00 65.81 416 ILE A O 1
ATOM 3231 N N . GLY A 1 417 ? 53.340 -19.481 -12.569 1.00 68.88 417 GLY A N 1
ATOM 3232 C CA . GLY A 1 417 ? 53.965 -20.803 -12.492 1.00 68.88 417 GLY A CA 1
ATOM 3233 C C . GLY A 1 417 ? 54.404 -21.195 -11.076 1.00 68.88 417 GLY A C 1
ATOM 3234 O O . GLY A 1 417 ? 55.181 -22.133 -10.918 1.00 68.88 417 GLY A O 1
ATOM 3235 N N . LYS A 1 418 ? 53.921 -20.487 -10.046 1.00 71.44 418 LYS A N 1
ATOM 3236 C CA . LYS A 1 418 ? 54.263 -20.696 -8.630 1.00 71.44 418 LYS A CA 1
ATOM 3237 C C . LYS A 1 418 ? 53.006 -20.660 -7.752 1.00 71.44 418 LYS A C 1
ATOM 3239 O O . LYS A 1 418 ? 52.117 -19.853 -8.029 1.00 71.44 418 LYS A O 1
ATOM 3244 N N . PRO A 1 419 ? 52.898 -21.502 -6.707 1.00 71.88 419 PRO A N 1
ATOM 3245 C CA . PRO A 1 419 ? 51.807 -21.411 -5.736 1.00 71.88 419 PRO A CA 1
ATOM 3246 C C . PRO A 1 419 ? 51.873 -20.071 -4.987 1.00 71.88 419 PRO A C 1
ATOM 3248 O O . PRO A 1 419 ? 52.957 -19.646 -4.607 1.00 71.88 419 PRO A O 1
ATOM 3251 N N . ILE A 1 420 ? 50.722 -19.415 -4.796 1.00 70.56 420 ILE A N 1
ATOM 3252 C CA . ILE A 1 420 ? 50.611 -18.108 -4.124 1.00 70.56 420 ILE A CA 1
ATOM 3253 C C . ILE A 1 420 ? 49.883 -18.304 -2.794 1.00 70.56 420 ILE A C 1
ATOM 3255 O O . ILE A 1 420 ? 48.732 -18.752 -2.790 1.00 70.56 420 ILE A O 1
ATOM 3259 N N . VAL A 1 421 ? 50.527 -17.950 -1.682 1.00 69.62 421 VAL A N 1
ATOM 3260 C CA . VAL A 1 421 ? 49.970 -18.033 -0.322 1.00 69.62 421 VAL A CA 1
ATOM 3261 C C . VAL A 1 421 ? 49.454 -16.677 0.186 1.00 69.62 421 VAL A C 1
ATOM 3263 O O . VAL A 1 421 ? 49.369 -15.682 -0.538 1.00 69.62 421 VAL A O 1
ATOM 3266 N N . GLU A 1 422 ? 49.013 -16.622 1.441 1.00 61.00 422 GLU A N 1
ATOM 3267 C CA . GLU A 1 422 ? 48.524 -15.410 2.116 1.00 61.00 422 GLU A CA 1
ATOM 3268 C C . GLU A 1 422 ? 49.610 -14.394 2.471 1.00 61.00 422 GLU A C 1
ATOM 3270 O O . GLU A 1 422 ? 49.304 -13.381 3.064 1.00 61.00 422 GLU A O 1
ATOM 3275 N N . THR A 1 423 ? 50.864 -14.577 2.078 1.00 66.38 423 THR A N 1
ATOM 3276 C CA . THR A 1 423 ? 51.938 -13.600 2.346 1.00 66.38 423 THR A CA 1
ATOM 3277 C C . THR A 1 423 ? 52.604 -13.074 1.068 1.00 66.38 423 THR A C 1
ATOM 3279 O O . THR A 1 423 ? 53.539 -12.285 1.135 1.00 66.38 423 THR A O 1
ATOM 3282 N N . ASP A 1 424 ? 52.115 -13.473 -0.111 1.00 74.19 424 ASP A N 1
ATOM 3283 C CA . ASP A 1 424 ? 52.788 -13.286 -1.406 1.00 74.19 424 ASP A CA 1
ATOM 3284 C C . ASP A 1 424 ? 52.391 -12.000 -2.164 1.00 74.19 424 ASP A C 1
ATOM 3286 O O . ASP A 1 424 ? 52.031 -12.031 -3.346 1.00 74.19 424 ASP A O 1
ATOM 3290 N N . ASN A 1 425 ? 52.484 -10.834 -1.516 1.00 78.94 425 ASN A N 1
ATOM 3291 C CA . ASN A 1 425 ? 52.186 -9.541 -2.162 1.00 78.94 425 ASN A CA 1
ATOM 3292 C C . ASN A 1 425 ? 53.090 -9.249 -3.380 1.00 78.94 425 ASN A C 1
ATOM 3294 O O . ASN A 1 425 ? 52.638 -8.645 -4.355 1.00 78.94 425 ASN A O 1
ATOM 3298 N N . GLN A 1 426 ? 54.335 -9.738 -3.366 1.00 80.50 426 GLN A N 1
ATOM 3299 C CA . GLN A 1 426 ? 55.279 -9.630 -4.485 1.00 80.50 426 GLN A CA 1
ATOM 3300 C C . GLN A 1 426 ? 54.764 -10.327 -5.756 1.00 80.50 426 GLN A C 1
ATOM 3302 O O . GLN A 1 426 ? 54.713 -9.717 -6.822 1.00 80.50 426 GLN A O 1
ATOM 3307 N N . HIS A 1 427 ? 54.296 -11.571 -5.648 1.00 79.88 427 HIS A N 1
ATOM 3308 C CA . HIS A 1 427 ? 53.779 -12.326 -6.794 1.00 79.88 427 HIS A CA 1
ATOM 3309 C C . HIS A 1 427 ? 52.479 -11.707 -7.348 1.00 79.88 427 HIS A C 1
ATOM 3311 O O . HIS A 1 427 ? 52.252 -11.648 -8.557 1.00 79.88 427 HIS A O 1
ATOM 3317 N N . ILE A 1 428 ? 51.629 -11.151 -6.482 1.00 82.12 428 ILE A N 1
ATOM 3318 C CA . ILE A 1 428 ? 50.436 -10.403 -6.916 1.00 82.12 428 ILE A CA 1
ATOM 3319 C C . ILE A 1 428 ? 50.835 -9.144 -7.699 1.00 82.12 428 ILE A C 1
ATOM 3321 O O . ILE A 1 428 ? 50.191 -8.794 -8.696 1.00 82.12 428 ILE A O 1
ATOM 3325 N N . ARG A 1 429 ? 51.927 -8.485 -7.293 1.00 83.81 429 ARG A N 1
ATOM 3326 C CA . ARG A 1 429 ? 52.485 -7.334 -8.005 1.00 83.81 429 ARG A CA 1
ATOM 3327 C C . ARG A 1 429 ? 53.103 -7.720 -9.351 1.00 83.81 429 ARG A C 1
ATOM 3329 O O . ARG A 1 429 ? 52.864 -7.005 -10.323 1.00 83.81 429 ARG A O 1
ATOM 3336 N N . GLU A 1 430 ? 53.821 -8.836 -9.433 1.00 79.38 430 GLU A N 1
ATOM 3337 C CA . GLU A 1 430 ? 54.361 -9.404 -10.682 1.00 79.38 430 GLU A CA 1
ATOM 3338 C C . GLU A 1 430 ? 53.251 -9.670 -11.701 1.00 79.38 430 GLU A C 1
ATOM 3340 O O . GLU A 1 430 ? 53.328 -9.251 -12.859 1.00 79.38 430 GLU A O 1
ATOM 3345 N N . TRP A 1 431 ? 52.162 -10.294 -11.251 1.00 83.81 431 TRP A N 1
ATOM 3346 C CA . TRP A 1 431 ? 50.995 -10.533 -12.089 1.00 83.81 431 TRP A CA 1
ATOM 3347 C C . TRP A 1 431 ? 50.351 -9.226 -12.566 1.00 83.81 431 TRP A C 1
ATOM 3349 O O . TRP A 1 431 ? 50.052 -9.084 -13.754 1.00 83.81 431 TRP A O 1
ATOM 3359 N N . TYR A 1 432 ? 50.176 -8.245 -11.674 1.00 85.62 432 TYR A N 1
ATOM 3360 C CA . TYR A 1 432 ? 49.654 -6.928 -12.044 1.00 85.62 432 TYR A CA 1
ATOM 3361 C C . TYR A 1 432 ? 50.538 -6.247 -13.092 1.00 85.62 432 TYR A C 1
ATOM 3363 O O . TYR A 1 432 ? 50.028 -5.712 -14.075 1.00 85.62 432 TYR A O 1
ATOM 3371 N N . TYR A 1 433 ? 51.858 -6.292 -12.900 1.00 82.56 433 TYR A N 1
ATOM 3372 C CA . TYR A 1 433 ? 52.831 -5.714 -13.817 1.00 82.56 433 TYR A CA 1
ATOM 3373 C C . TYR A 1 433 ? 52.705 -6.311 -15.221 1.00 82.56 433 TYR A C 1
ATOM 3375 O O . TYR A 1 433 ? 52.578 -5.569 -16.196 1.00 82.56 433 TYR A O 1
ATOM 3383 N N . ALA A 1 434 ? 52.663 -7.638 -15.319 1.00 79.38 434 ALA A N 1
ATOM 3384 C CA . ALA A 1 434 ? 52.613 -8.333 -16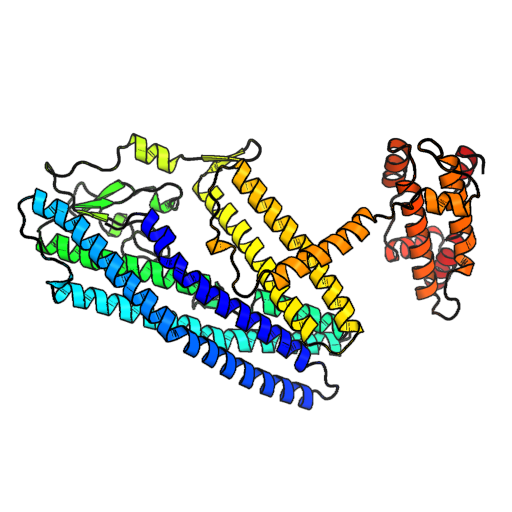.596 1.00 79.38 434 ALA A CA 1
ATOM 3385 C C . ALA A 1 434 ? 51.281 -8.115 -17.343 1.00 79.38 434 ALA A C 1
ATOM 3387 O O . ALA A 1 434 ? 51.278 -7.866 -18.547 1.00 79.38 434 ALA A O 1
ATOM 3388 N N . ASN A 1 435 ? 50.148 -8.109 -16.630 1.00 81.19 435 ASN A N 1
ATOM 3389 C CA . ASN A 1 435 ? 48.832 -7.865 -17.234 1.00 81.19 435 ASN A CA 1
ATOM 3390 C C . ASN A 1 435 ? 48.652 -6.413 -17.682 1.00 81.19 435 ASN A C 1
ATOM 3392 O O . ASN A 1 435 ? 48.067 -6.156 -18.731 1.00 81.19 435 ASN A O 1
ATOM 3396 N N . VAL A 1 436 ? 49.177 -5.455 -16.912 1.00 85.81 436 VAL A N 1
ATOM 3397 C CA . VAL A 1 436 ? 49.185 -4.047 -17.317 1.00 85.81 436 VAL A CA 1
ATOM 3398 C C . VAL A 1 436 ? 50.071 -3.848 -18.547 1.00 85.81 436 VAL A C 1
ATOM 3400 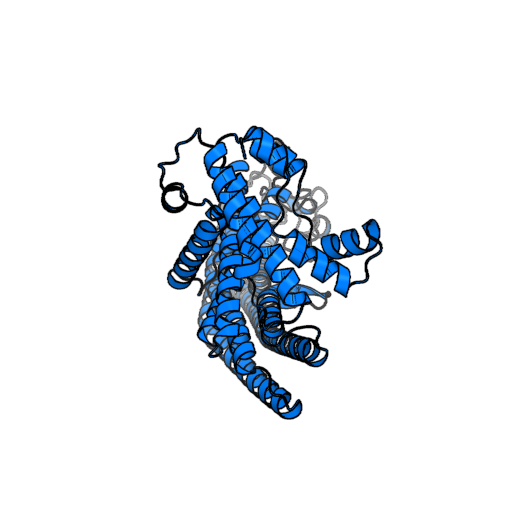O O . VAL A 1 436 ? 49.650 -3.178 -19.488 1.00 85.81 436 VAL A O 1
ATOM 3403 N N . GLY A 1 437 ? 51.252 -4.469 -18.585 1.00 83.19 437 GLY A N 1
ATOM 3404 C CA . GLY A 1 437 ? 52.153 -4.416 -19.739 1.00 83.19 437 GLY A CA 1
ATOM 3405 C C . GLY A 1 437 ? 51.520 -4.925 -21.041 1.00 83.19 437 GLY A C 1
ATOM 3406 O O . GLY A 1 437 ? 51.813 -4.382 -22.105 1.00 83.19 437 GLY A O 1
ATOM 3407 N N . ASP A 1 438 ? 50.608 -5.898 -20.953 1.00 84.31 438 ASP A N 1
ATOM 3408 C CA . ASP A 1 438 ? 49.951 -6.541 -22.099 1.00 84.31 438 ASP A CA 1
ATOM 3409 C C . ASP A 1 438 ? 48.662 -5.843 -22.589 1.00 84.31 438 ASP A C 1
ATOM 3411 O O . ASP A 1 438 ? 48.140 -6.174 -23.652 1.00 84.31 438 ASP A O 1
ATOM 3415 N N . ILE A 1 439 ? 48.167 -4.812 -21.890 1.00 85.06 439 ILE A N 1
ATOM 3416 C CA . ILE A 1 439 ? 46.975 -4.039 -22.307 1.00 85.06 439 ILE A CA 1
ATOM 3417 C C . ILE A 1 439 ? 46.985 -3.640 -23.804 1.00 85.06 439 ILE A C 1
ATOM 3419 O O . ILE A 1 439 ? 45.939 -3.770 -24.445 1.00 85.06 439 ILE A O 1
ATOM 3423 N N . PRO A 1 440 ? 48.109 -3.208 -24.419 1.00 86.56 440 PRO A N 1
ATOM 3424 C CA . PRO A 1 440 ? 48.145 -2.838 -25.840 1.00 86.56 440 PRO A CA 1
ATOM 3425 C C . PRO A 1 440 ? 47.821 -3.975 -26.826 1.00 86.56 440 PRO A C 1
ATOM 3427 O O . PRO A 1 440 ? 47.546 -3.696 -27.999 1.00 86.56 440 PRO A O 1
ATOM 3430 N N . ASN A 1 441 ? 47.875 -5.233 -26.378 1.00 81.06 441 ASN A N 1
ATOM 3431 C CA . ASN A 1 441 ? 47.521 -6.421 -27.159 1.00 81.06 441 ASN A CA 1
ATOM 3432 C C . ASN A 1 441 ? 46.070 -6.874 -26.925 1.00 81.06 441 ASN A C 1
ATOM 3434 O O . ASN A 1 441 ? 45.555 -7.686 -27.688 1.00 81.06 441 ASN A O 1
ATOM 3438 N N . GLN A 1 442 ? 45.402 -6.342 -25.897 1.00 78.88 442 GLN A N 1
ATOM 3439 C CA . GLN A 1 442 ? 44.037 -6.716 -25.509 1.00 78.88 442 GLN A CA 1
ATOM 3440 C C . GLN A 1 442 ? 42.968 -5.728 -25.989 1.00 78.88 442 GLN A C 1
ATOM 3442 O O . GLN A 1 442 ? 41.775 -6.033 -25.965 1.00 78.88 442 GLN A O 1
ATOM 3447 N N . ILE A 1 443 ? 43.383 -4.532 -26.403 1.00 81.38 443 ILE A N 1
ATOM 3448 C CA . ILE A 1 443 ? 42.493 -3.517 -26.968 1.00 81.38 443 ILE A CA 1
ATOM 3449 C C . ILE A 1 443 ? 42.220 -3.784 -28.452 1.00 81.38 443 ILE A C 1
ATOM 3451 O O . ILE A 1 443 ? 43.098 -4.206 -29.205 1.00 81.38 443 ILE A O 1
ATOM 3455 N N . ASP A 1 444 ? 40.995 -3.499 -28.889 1.00 84.81 444 ASP A N 1
ATOM 3456 C CA . ASP A 1 444 ? 40.582 -3.699 -30.276 1.00 84.81 444 ASP A CA 1
ATOM 3457 C C . ASP A 1 444 ? 41.017 -2.508 -31.138 1.00 84.81 444 ASP A C 1
ATOM 3459 O O . ASP A 1 444 ? 40.381 -1.452 -31.149 1.00 84.81 444 ASP A O 1
ATOM 3463 N N . ARG A 1 445 ? 42.110 -2.691 -31.884 1.00 87.25 445 ARG A N 1
ATOM 3464 C CA . ARG A 1 445 ? 42.712 -1.642 -32.723 1.00 87.25 445 ARG A CA 1
ATOM 3465 C C . ARG A 1 445 ? 41.844 -1.217 -33.912 1.00 87.25 445 ARG A C 1
ATOM 3467 O O . ARG A 1 445 ? 42.163 -0.210 -34.538 1.00 87.25 445 ARG A O 1
ATOM 3474 N N . SER A 1 446 ? 40.775 -1.954 -34.228 1.00 84.25 446 SER A N 1
ATOM 3475 C CA . SER A 1 446 ? 39.848 -1.609 -35.314 1.00 84.25 446 SER A CA 1
ATOM 3476 C C . SER A 1 446 ? 38.819 -0.538 -34.926 1.00 84.25 446 SER A C 1
ATOM 3478 O O . SER A 1 446 ? 38.164 0.031 -35.798 1.00 84.25 446 SER A O 1
ATOM 3480 N N . LYS A 1 447 ? 38.680 -0.246 -33.626 1.00 86.88 447 LYS A N 1
ATOM 3481 C CA . LYS A 1 447 ? 37.702 0.709 -33.087 1.00 86.88 447 LYS A CA 1
ATOM 3482 C C . LYS A 1 447 ? 38.179 2.154 -33.125 1.00 86.88 447 LYS A C 1
ATOM 3484 O O . LYS A 1 447 ? 39.355 2.433 -33.353 1.00 86.88 447 LYS A O 1
ATOM 3489 N N . SER A 1 448 ? 37.272 3.087 -32.839 1.00 90.62 448 SER A N 1
ATOM 3490 C CA . SER A 1 448 ? 37.631 4.500 -32.686 1.00 90.62 448 SER A CA 1
ATOM 3491 C C . SER A 1 448 ? 38.649 4.710 -31.555 1.00 90.62 448 SER A C 1
ATOM 3493 O O . SER A 1 448 ? 38.709 3.936 -30.597 1.00 90.62 448 SER A O 1
ATOM 3495 N N . ARG A 1 449 ? 39.448 5.784 -31.630 1.00 84.81 449 ARG A N 1
ATOM 3496 C CA . ARG A 1 449 ? 40.435 6.116 -30.582 1.00 84.81 449 ARG A CA 1
ATOM 3497 C C . ARG A 1 449 ? 39.789 6.337 -29.215 1.00 84.81 449 ARG A C 1
ATOM 3499 O O . ARG A 1 449 ? 40.369 5.945 -28.207 1.00 84.81 449 ARG A O 1
ATOM 3506 N N . GLU A 1 450 ? 38.575 6.885 -29.175 1.00 87.50 450 GLU A N 1
ATOM 3507 C CA . GLU A 1 450 ? 37.819 7.028 -27.929 1.00 87.50 450 GLU A CA 1
ATOM 3508 C C . GLU A 1 450 ? 37.454 5.664 -27.327 1.00 87.50 450 GLU A C 1
ATOM 3510 O O . GLU A 1 450 ? 37.663 5.435 -26.136 1.00 87.50 450 GLU A O 1
ATOM 3515 N N . GLU A 1 451 ? 36.960 4.728 -28.138 1.00 83.25 451 GLU A N 1
ATOM 3516 C CA . GLU A 1 451 ? 36.636 3.379 -27.669 1.00 83.25 451 GLU A CA 1
ATOM 3517 C C . GLU A 1 451 ? 37.885 2.608 -27.234 1.00 83.25 451 GLU A C 1
ATOM 3519 O O . GLU A 1 451 ? 37.851 1.942 -26.200 1.00 83.25 451 GLU A O 1
ATOM 3524 N N . GLN A 1 452 ? 38.999 2.742 -27.959 1.00 86.69 452 GLN A N 1
ATOM 3525 C CA . GLN A 1 452 ? 40.287 2.162 -27.569 1.00 86.69 452 GLN A CA 1
ATOM 3526 C C . GLN A 1 452 ? 40.781 2.732 -26.230 1.00 86.69 452 GLN A C 1
ATOM 3528 O O . GLN A 1 452 ? 41.198 1.976 -25.352 1.00 86.69 452 GLN A O 1
ATOM 3533 N N . ALA A 1 453 ? 40.671 4.048 -26.021 1.00 88.31 453 ALA A N 1
ATOM 3534 C CA . ALA A 1 453 ? 41.033 4.693 -24.760 1.00 88.31 453 ALA A CA 1
ATOM 3535 C C . ALA A 1 453 ? 40.130 4.242 -23.602 1.00 88.31 453 ALA A C 1
ATOM 3537 O O . ALA A 1 453 ? 40.627 3.964 -22.506 1.00 88.31 453 ALA A O 1
ATOM 3538 N N . ARG A 1 454 ? 38.818 4.097 -23.835 1.00 85.19 454 ARG A N 1
ATOM 3539 C CA . ARG A 1 454 ? 37.868 3.564 -22.843 1.00 85.19 454 ARG A CA 1
ATOM 3540 C C . ARG A 1 454 ? 38.154 2.096 -22.514 1.00 85.19 454 ARG A C 1
ATOM 3542 O O . ARG A 1 454 ? 38.084 1.721 -21.342 1.00 85.19 454 ARG A O 1
ATOM 3549 N N . GLN A 1 455 ? 38.529 1.277 -23.499 1.00 81.12 455 GLN A N 1
ATOM 3550 C CA . GLN A 1 455 ? 38.953 -0.112 -23.283 1.00 81.12 455 GLN A CA 1
ATOM 3551 C C . GLN A 1 455 ? 40.240 -0.185 -22.452 1.00 81.12 455 GLN A C 1
ATOM 3553 O O . GLN A 1 455 ? 40.263 -0.873 -21.432 1.00 81.12 455 GLN A O 1
ATOM 3558 N N . ALA A 1 456 ? 41.273 0.575 -22.824 1.00 84.50 456 ALA A N 1
ATOM 3559 C CA . ALA A 1 456 ? 42.545 0.629 -22.104 1.00 84.50 456 ALA A CA 1
ATOM 3560 C C . ALA A 1 456 ? 42.368 1.109 -20.650 1.00 84.50 456 ALA A C 1
ATOM 3562 O O . ALA A 1 456 ? 42.917 0.516 -19.720 1.00 84.50 456 ALA A O 1
ATOM 3563 N N . TYR A 1 457 ? 41.550 2.146 -20.437 1.00 87.94 457 TYR A N 1
ATOM 3564 C CA . TYR A 1 457 ? 41.176 2.636 -19.108 1.00 87.94 457 TYR A CA 1
ATOM 3565 C C . TYR A 1 457 ? 40.462 1.562 -18.279 1.00 87.94 457 TYR A C 1
ATOM 3567 O O . TYR A 1 457 ? 40.810 1.337 -17.118 1.00 87.94 457 TYR A O 1
ATOM 3575 N N . THR A 1 458 ? 39.487 0.876 -18.879 1.00 81.50 458 THR A N 1
ATOM 3576 C CA . THR A 1 458 ? 38.695 -0.155 -18.197 1.00 81.50 458 THR A CA 1
ATOM 3577 C C . THR A 1 458 ? 39.573 -1.330 -17.776 1.00 81.50 458 THR A C 1
ATOM 3579 O O . THR A 1 458 ? 39.562 -1.697 -16.602 1.00 81.50 458 THR A O 1
ATOM 3582 N N . LEU A 1 459 ? 40.391 -1.862 -18.692 1.00 79.12 459 LEU A N 1
ATOM 3583 C CA . LEU A 1 459 ? 41.314 -2.971 -18.422 1.00 79.12 459 LEU A CA 1
ATOM 3584 C C . LEU A 1 459 ? 42.317 -2.616 -17.321 1.00 79.12 459 LEU A C 1
ATOM 3586 O O . LEU A 1 459 ? 42.510 -3.381 -16.378 1.00 79.12 459 LEU A O 1
ATOM 3590 N N . ARG A 1 460 ? 42.908 -1.417 -17.370 1.00 84.88 460 ARG A N 1
ATOM 3591 C CA . ARG A 1 460 ? 43.863 -0.971 -16.348 1.00 84.88 460 ARG A CA 1
ATOM 3592 C C . ARG A 1 460 ? 43.241 -0.914 -14.955 1.00 84.88 460 ARG A C 1
ATOM 3594 O O . ARG A 1 460 ? 43.843 -1.386 -13.991 1.00 84.88 460 ARG A O 1
ATOM 3601 N N . ASN A 1 461 ? 42.054 -0.325 -14.835 1.00 81.81 461 ASN A N 1
ATOM 3602 C CA . ASN A 1 461 ? 41.373 -0.220 -13.545 1.00 81.81 461 ASN A CA 1
ATOM 3603 C C . ASN A 1 461 ? 40.907 -1.589 -13.049 1.00 81.81 461 ASN A C 1
ATOM 3605 O O . ASN A 1 461 ? 41.001 -1.871 -11.856 1.00 81.81 461 ASN A O 1
ATOM 3609 N N . GLN A 1 462 ? 40.498 -2.470 -13.961 1.00 79.62 462 GLN A N 1
ATOM 3610 C CA . GLN A 1 462 ? 40.176 -3.854 -13.648 1.00 79.62 462 GLN A CA 1
ATOM 3611 C C . GLN A 1 462 ? 41.380 -4.584 -13.033 1.00 79.62 462 GLN A C 1
ATOM 3613 O O . GLN A 1 462 ? 41.247 -5.136 -11.941 1.00 79.62 462 GLN A O 1
ATOM 3618 N N . TYR A 1 463 ? 42.560 -4.524 -13.660 1.00 81.75 463 TYR A N 1
ATOM 3619 C CA . TYR A 1 463 ? 43.781 -5.138 -13.123 1.00 81.75 463 TYR A CA 1
ATOM 3620 C C . TYR A 1 463 ? 44.215 -4.529 -11.789 1.00 81.75 463 TYR A C 1
ATOM 3622 O O . TYR A 1 463 ? 44.659 -5.240 -10.890 1.00 81.75 463 TYR A O 1
ATOM 3630 N N . LYS A 1 464 ? 44.042 -3.216 -11.628 1.00 83.62 464 LYS A N 1
ATOM 3631 C CA . LYS A 1 464 ? 44.351 -2.497 -10.386 1.00 83.62 464 LYS A CA 1
ATOM 3632 C C . LYS A 1 464 ? 43.480 -2.977 -9.224 1.00 83.62 464 LYS A C 1
ATOM 3634 O O . LYS A 1 464 ? 44.009 -3.257 -8.151 1.00 83.62 464 LYS A O 1
ATOM 3639 N N . HIS A 1 465 ? 42.174 -3.123 -9.441 1.00 78.12 465 HIS A N 1
ATOM 3640 C CA . HIS A 1 465 ? 41.266 -3.676 -8.434 1.00 78.12 465 HIS A CA 1
ATOM 3641 C C . HIS A 1 465 ? 41.553 -5.153 -8.150 1.00 78.12 465 HIS A C 1
ATOM 3643 O O . HIS A 1 465 ? 41.560 -5.558 -6.993 1.00 78.12 465 HIS A O 1
ATOM 3649 N N . GLN A 1 466 ? 41.844 -5.936 -9.190 1.00 77.06 466 GLN A N 1
ATOM 3650 C CA . GLN A 1 466 ? 42.208 -7.350 -9.076 1.00 77.06 466 GLN A CA 1
ATOM 3651 C C . GLN A 1 466 ? 43.448 -7.570 -8.209 1.00 77.06 466 GLN A C 1
ATOM 3653 O O . GLN A 1 466 ? 43.448 -8.447 -7.351 1.00 77.06 466 GLN A O 1
ATOM 3658 N N . ALA A 1 467 ? 44.484 -6.756 -8.410 1.00 80.50 467 ALA A N 1
ATOM 3659 C CA . ALA A 1 467 ? 45.705 -6.825 -7.622 1.00 80.50 467 ALA A CA 1
ATOM 3660 C C . ALA A 1 467 ? 45.437 -6.483 -6.151 1.00 80.50 467 ALA A C 1
ATOM 3662 O O . ALA A 1 467 ? 45.797 -7.257 -5.274 1.00 80.50 467 ALA A O 1
ATOM 3663 N N . ARG A 1 468 ? 44.735 -5.374 -5.881 1.00 81.31 468 ARG A N 1
ATOM 3664 C CA . ARG A 1 468 ? 44.411 -4.932 -4.511 1.00 81.31 468 ARG A CA 1
ATOM 3665 C C . ARG A 1 468 ? 43.555 -5.937 -3.749 1.00 81.31 468 ARG A C 1
ATOM 3667 O O . ARG A 1 468 ? 43.811 -6.178 -2.582 1.00 81.31 468 ARG A O 1
ATOM 3674 N N . ALA A 1 469 ? 42.576 -6.545 -4.415 1.00 74.50 469 ALA A N 1
ATOM 3675 C CA . ALA A 1 469 ? 41.718 -7.560 -3.812 1.00 74.50 469 ALA A CA 1
ATOM 3676 C C . ALA A 1 469 ? 42.446 -8.888 -3.540 1.00 74.50 469 ALA A C 1
ATOM 3678 O O . ALA A 1 469 ? 41.967 -9.693 -2.747 1.00 74.50 469 ALA A O 1
ATOM 3679 N N . ALA A 1 470 ? 43.567 -9.141 -4.221 1.00 73.75 470 ALA A N 1
ATOM 3680 C CA . ALA A 1 470 ? 44.379 -10.333 -4.014 1.00 73.75 470 ALA A CA 1
ATOM 3681 C C . ALA A 1 470 ? 45.476 -10.135 -2.953 1.00 73.75 470 ALA A C 1
ATOM 3683 O O . ALA A 1 470 ? 45.958 -11.141 -2.425 1.00 73.75 470 ALA A O 1
ATOM 3684 N N . MET A 1 471 ? 45.862 -8.882 -2.656 1.00 76.44 471 MET A N 1
ATOM 3685 C CA . MET A 1 471 ? 46.843 -8.535 -1.620 1.00 76.44 471 MET A CA 1
ATOM 3686 C C . MET A 1 471 ? 46.383 -9.039 -0.258 1.00 76.44 471 MET A C 1
ATOM 3688 O O . MET A 1 471 ? 45.214 -8.924 0.098 1.00 76.44 471 MET A O 1
ATOM 3692 N N . SER A 1 472 ? 47.315 -9.600 0.499 1.00 71.56 472 SER A N 1
ATOM 3693 C CA . SER A 1 472 ? 47.052 -10.049 1.862 1.00 71.56 472 SER A CA 1
ATOM 3694 C C . SER A 1 472 ? 47.310 -8.989 2.921 1.00 71.56 472 SER A C 1
ATOM 3696 O O . SER A 1 472 ? 46.798 -9.093 4.029 1.00 71.56 472 SER A O 1
ATOM 3698 N N . ASP A 1 473 ? 48.088 -7.966 2.575 1.00 76.94 473 ASP A N 1
ATOM 3699 C CA . ASP A 1 473 ? 48.247 -6.776 3.400 1.00 76.94 473 ASP A CA 1
ATOM 3700 C C . ASP A 1 473 ? 47.064 -5.832 3.150 1.00 76.94 473 ASP A C 1
ATOM 3702 O O . ASP A 1 473 ? 47.060 -5.020 2.215 1.00 76.94 473 ASP A O 1
ATOM 3706 N N . GLU A 1 474 ? 46.025 -6.002 3.968 1.00 72.31 474 GLU A N 1
ATOM 3707 C CA . GLU A 1 474 ? 44.792 -5.220 3.897 1.00 72.31 474 GLU A CA 1
ATOM 3708 C C . GLU A 1 474 ? 45.025 -3.730 4.199 1.00 72.31 474 GLU A C 1
ATOM 3710 O O . GLU A 1 474 ? 44.349 -2.880 3.612 1.00 72.31 474 GLU A O 1
ATOM 3715 N N . GLU A 1 475 ? 45.998 -3.388 5.054 1.00 74.44 475 GLU A N 1
ATOM 3716 C CA . GLU A 1 475 ? 46.334 -1.997 5.383 1.00 74.44 475 GLU A CA 1
ATOM 3717 C C . GLU A 1 475 ? 46.963 -1.288 4.182 1.00 74.44 475 GLU A C 1
ATOM 3719 O O . GLU A 1 475 ? 46.517 -0.202 3.797 1.00 74.44 475 GLU A O 1
ATOM 3724 N N . THR A 1 476 ? 47.924 -1.927 3.512 1.00 73.75 476 THR A N 1
ATOM 3725 C CA . THR A 1 476 ? 48.534 -1.383 2.290 1.00 73.75 476 THR A CA 1
ATOM 3726 C C . THR A 1 476 ? 47.529 -1.323 1.140 1.00 73.75 476 THR A C 1
ATOM 3728 O O . THR A 1 476 ? 47.486 -0.332 0.404 1.00 73.75 476 THR A O 1
ATOM 3731 N N . ALA A 1 477 ? 46.667 -2.334 0.983 1.00 74.00 477 ALA A N 1
ATOM 3732 C CA . ALA A 1 477 ? 45.608 -2.317 -0.028 1.00 74.00 477 ALA A CA 1
ATOM 3733 C C . ALA A 1 477 ? 44.628 -1.148 0.189 1.00 74.00 477 ALA A C 1
ATOM 3735 O O . ALA A 1 477 ? 44.287 -0.443 -0.768 1.00 74.00 477 ALA A O 1
ATOM 3736 N N . LYS A 1 478 ? 44.232 -0.899 1.445 1.00 77.38 478 LYS A N 1
ATOM 3737 C CA . LYS A 1 478 ? 43.356 0.212 1.835 1.00 77.38 478 LYS A CA 1
ATOM 3738 C C . LYS A 1 478 ? 44.030 1.571 1.636 1.00 77.38 478 LYS A C 1
ATOM 3740 O O . LYS A 1 478 ? 43.442 2.444 1.000 1.00 77.38 478 LYS A O 1
ATOM 3745 N N . MET A 1 479 ? 45.284 1.722 2.065 1.00 81.25 479 MET A N 1
ATOM 3746 C CA . MET A 1 479 ? 46.080 2.935 1.842 1.00 81.25 479 MET A CA 1
ATOM 3747 C C . MET A 1 479 ? 46.194 3.262 0.348 1.00 81.25 479 MET A C 1
ATOM 3749 O O . MET A 1 479 ? 46.031 4.414 -0.057 1.00 81.25 479 MET A O 1
ATOM 3753 N N . LEU A 1 480 ? 46.417 2.261 -0.509 1.00 76.75 480 LEU A N 1
ATOM 3754 C CA . LEU A 1 480 ? 46.484 2.459 -1.958 1.00 76.75 480 LEU A CA 1
ATOM 3755 C C . LEU A 1 480 ? 45.132 2.869 -2.562 1.00 76.75 480 LEU A C 1
ATOM 3757 O O . LEU A 1 480 ? 45.114 3.609 -3.551 1.00 76.75 480 LEU A O 1
ATOM 3761 N N . GLU A 1 481 ? 44.012 2.386 -2.028 1.00 76.12 481 GLU A N 1
ATOM 3762 C CA . GLU A 1 481 ? 42.671 2.795 -2.462 1.00 76.12 481 GLU A CA 1
ATOM 3763 C C . GLU A 1 481 ? 42.398 4.265 -2.116 1.00 76.12 481 GLU A C 1
ATOM 3765 O O . GLU A 1 481 ? 41.950 5.016 -2.981 1.00 76.12 481 GLU A O 1
ATOM 3770 N N . GLU A 1 482 ? 42.773 4.689 -0.907 1.00 79.31 482 GLU A N 1
ATOM 3771 C CA . GLU A 1 482 ? 42.589 6.056 -0.404 1.00 79.31 482 GLU A CA 1
ATOM 3772 C C . GLU A 1 482 ? 43.531 7.069 -1.075 1.00 79.31 482 GLU A C 1
ATOM 3774 O O . GLU A 1 482 ? 43.101 8.134 -1.514 1.00 79.31 482 GLU A O 1
ATOM 3779 N N . THR A 1 483 ? 44.816 6.738 -1.216 1.00 77.56 483 THR A N 1
ATOM 3780 C CA . THR A 1 483 ? 45.827 7.649 -1.787 1.00 77.56 483 THR A CA 1
ATOM 3781 C C . THR A 1 483 ? 45.813 7.687 -3.314 1.00 77.56 483 THR A C 1
ATOM 3783 O O . THR A 1 483 ? 46.320 8.630 -3.925 1.00 77.56 483 THR A O 1
ATOM 3786 N N . ARG A 1 484 ? 45.269 6.650 -3.964 1.00 74.94 484 ARG A N 1
ATOM 3787 C CA . ARG A 1 484 ? 45.232 6.517 -5.429 1.00 74.94 484 ARG A CA 1
ATOM 3788 C C . ARG A 1 484 ? 43.876 5.971 -5.889 1.00 74.94 484 ARG A C 1
ATOM 3790 O O . ARG A 1 484 ? 43.835 4.852 -6.435 1.00 74.94 484 ARG A O 1
ATOM 3797 N N . PRO A 1 485 ? 42.787 6.742 -5.729 1.00 76.00 485 PRO A N 1
ATOM 3798 C CA . PRO A 1 485 ? 41.455 6.323 -6.144 1.00 76.00 485 PRO A CA 1
ATOM 3799 C C . PRO A 1 485 ? 41.363 6.182 -7.669 1.00 76.00 485 PRO A C 1
ATOM 3801 O O . PRO A 1 485 ? 42.199 6.685 -8.429 1.00 76.00 485 PRO A O 1
ATOM 3804 N N . VAL A 1 486 ? 40.370 5.431 -8.140 1.00 77.88 486 VAL A N 1
ATOM 3805 C CA . VAL A 1 486 ? 40.010 5.418 -9.562 1.00 77.88 486 VAL A CA 1
ATOM 3806 C C . VAL A 1 486 ? 39.141 6.637 -9.838 1.00 77.88 486 VAL A C 1
ATOM 3808 O O . VAL A 1 486 ? 38.029 6.732 -9.332 1.00 77.88 486 VAL A O 1
ATOM 3811 N N . ILE A 1 487 ? 39.653 7.564 -10.644 1.00 82.38 487 ILE A N 1
ATOM 3812 C CA . ILE A 1 487 ? 38.868 8.702 -11.130 1.00 82.38 487 ILE A CA 1
ATOM 3813 C C . ILE A 1 487 ? 38.092 8.304 -12.395 1.00 82.38 487 ILE A C 1
ATOM 3815 O O . ILE A 1 487 ? 38.630 7.521 -13.191 1.00 82.38 487 ILE A O 1
ATOM 3819 N N . PRO A 1 488 ? 36.862 8.810 -12.603 1.00 88.19 488 PRO A N 1
ATOM 3820 C CA . PRO A 1 488 ? 36.075 8.607 -13.819 1.00 88.19 488 PRO A CA 1
ATOM 3821 C C . PRO A 1 488 ? 36.849 8.903 -15.111 1.00 88.19 488 PRO A C 1
ATOM 3823 O O . PRO A 1 488 ? 37.756 9.733 -15.132 1.00 88.19 488 PRO A O 1
ATOM 3826 N N . PHE A 1 489 ? 36.481 8.233 -16.208 1.00 85.06 489 PHE A N 1
ATOM 3827 C CA . PHE A 1 489 ? 37.174 8.371 -17.496 1.00 85.06 489 PHE A CA 1
ATOM 3828 C C . PHE A 1 489 ? 37.191 9.816 -18.006 1.00 85.06 489 PHE A C 1
ATOM 3830 O O . PHE A 1 489 ? 38.243 10.302 -18.416 1.00 85.06 489 PHE A O 1
ATOM 3837 N N . ASP A 1 490 ? 36.048 10.501 -17.947 1.00 88.31 490 ASP A N 1
ATOM 3838 C CA . ASP A 1 490 ? 35.929 11.869 -18.456 1.00 88.31 490 ASP A CA 1
ATOM 3839 C C . ASP A 1 490 ? 36.776 12.844 -17.606 1.00 88.31 490 ASP A C 1
ATOM 3841 O O . ASP A 1 490 ? 37.482 13.691 -18.147 1.00 88.31 490 ASP A O 1
ATOM 3845 N N . GLU A 1 491 ? 36.846 12.628 -16.288 1.00 89.56 491 GLU A N 1
ATOM 3846 C CA . GLU A 1 491 ? 37.707 13.399 -15.379 1.00 89.56 491 GLU A CA 1
ATOM 3847 C C . GLU A 1 491 ? 39.206 13.122 -15.611 1.00 89.56 491 GLU A C 1
ATOM 3849 O O . GLU A 1 491 ? 40.039 14.035 -15.587 1.00 89.56 491 GLU A O 1
ATOM 3854 N N . LEU A 1 492 ? 39.579 11.867 -15.890 1.00 89.12 492 LEU A N 1
ATOM 3855 C CA . LEU A 1 492 ? 40.947 11.513 -16.276 1.00 89.12 492 LEU A CA 1
ATOM 3856 C C . LEU A 1 492 ? 41.346 12.198 -17.586 1.00 89.12 492 LEU A C 1
ATOM 3858 O O . LEU A 1 492 ? 42.464 12.709 -17.686 1.00 89.12 492 LEU A O 1
ATOM 3862 N N . LEU A 1 493 ? 40.450 12.201 -18.571 1.00 89.69 493 LEU A N 1
ATOM 3863 C CA . LEU A 1 493 ? 40.664 12.823 -19.872 1.00 89.69 493 LEU A CA 1
ATOM 3864 C C . LEU A 1 493 ? 40.900 14.331 -19.716 1.00 89.69 493 LEU A C 1
ATOM 3866 O O . LEU A 1 493 ? 41.932 14.837 -20.158 1.00 89.69 493 LEU A O 1
ATOM 3870 N N . GLU A 1 494 ? 40.026 15.028 -18.989 1.00 90.50 494 GLU A N 1
ATOM 3871 C CA . GLU A 1 494 ? 40.178 16.457 -18.691 1.00 90.50 494 GLU A CA 1
ATOM 3872 C C . GLU A 1 494 ? 41.460 16.765 -17.906 1.00 90.50 494 GLU A C 1
ATOM 3874 O O . GLU A 1 494 ? 42.170 17.729 -18.203 1.00 90.50 494 GLU A O 1
ATOM 3879 N N . SER A 1 495 ? 41.806 15.929 -16.924 1.00 91.50 495 SER A N 1
ATOM 3880 C CA . SER A 1 495 ? 43.042 16.063 -16.146 1.00 91.50 495 SER A CA 1
ATOM 3881 C C . SER A 1 495 ? 44.288 15.948 -17.025 1.00 91.50 495 SER A C 1
ATOM 3883 O O . SER A 1 495 ? 45.267 16.668 -16.813 1.00 91.50 495 SER A O 1
ATOM 3885 N N . LYS A 1 496 ? 44.283 15.044 -18.010 1.00 90.81 496 LYS A N 1
ATOM 3886 C CA . LYS A 1 496 ? 45.392 14.858 -18.955 1.00 90.81 496 LYS A CA 1
ATOM 3887 C C . LYS A 1 496 ? 45.508 16.035 -19.917 1.00 90.81 496 LYS A C 1
ATOM 3889 O O . LYS A 1 496 ? 46.615 16.548 -20.072 1.00 90.81 496 LYS A O 1
ATOM 3894 N N . MET A 1 497 ? 44.388 16.503 -20.469 1.00 92.38 497 MET A N 1
ATOM 3895 C CA . MET A 1 497 ? 44.340 17.704 -21.311 1.00 92.38 497 MET A CA 1
ATOM 3896 C C . MET A 1 497 ? 44.910 18.917 -20.566 1.00 92.38 497 MET A C 1
ATOM 3898 O O . MET A 1 497 ? 45.820 19.580 -21.056 1.00 92.38 497 MET A O 1
ATOM 3902 N N . ARG A 1 498 ? 44.465 19.144 -19.323 1.00 92.81 498 ARG A N 1
ATOM 3903 C CA . ARG A 1 498 ? 44.885 20.287 -18.500 1.00 92.81 498 ARG A CA 1
ATOM 3904 C C . ARG A 1 498 ? 46.352 20.224 -18.071 1.00 92.81 498 ARG A C 1
ATOM 3906 O O . ARG A 1 498 ? 47.054 21.221 -18.167 1.00 92.81 498 ARG A O 1
ATOM 3913 N N . ARG A 1 499 ? 46.824 19.074 -17.574 1.00 92.00 499 ARG A N 1
ATOM 3914 C CA . ARG A 1 499 ? 48.185 18.949 -17.011 1.00 92.00 499 ARG A CA 1
ATOM 3915 C C . ARG A 1 499 ? 49.284 18.888 -18.062 1.00 92.00 499 ARG A C 1
ATOM 3917 O O . ARG A 1 499 ? 50.418 19.234 -17.752 1.00 92.00 499 ARG A O 1
ATOM 3924 N N . LYS A 1 500 ? 48.973 18.383 -19.257 1.00 91.44 500 LYS A N 1
ATOM 3925 C CA . LYS A 1 500 ? 49.952 18.182 -20.332 1.00 91.44 500 LYS A CA 1
ATOM 3926 C C . LYS A 1 500 ? 49.749 19.121 -21.525 1.00 91.44 500 LYS A C 1
ATOM 3928 O O . LYS A 1 500 ? 50.523 19.034 -22.467 1.00 91.44 500 LYS A O 1
ATOM 3933 N N . GLY A 1 501 ? 48.732 19.986 -21.490 1.00 90.44 501 GLY A N 1
ATOM 3934 C CA . GLY A 1 501 ? 48.408 20.888 -22.598 1.00 90.44 501 GLY A CA 1
ATOM 3935 C C . GLY A 1 501 ? 48.006 20.151 -23.879 1.00 90.44 501 GLY A C 1
ATOM 3936 O O . GLY A 1 501 ? 48.313 20.625 -24.965 1.00 90.44 501 GLY A O 1
ATOM 3937 N N . LEU A 1 502 ? 47.377 18.978 -23.752 1.00 91.62 502 LEU A N 1
ATOM 3938 C CA . LEU A 1 502 ? 47.016 18.113 -24.881 1.00 91.62 502 LEU A CA 1
ATOM 3939 C C . LEU A 1 502 ? 45.614 18.440 -25.400 1.00 91.62 502 LEU A C 1
ATOM 3941 O O . LEU A 1 502 ? 44.705 18.730 -24.614 1.00 91.62 502 LEU A O 1
ATOM 3945 N N . SER A 1 503 ? 45.409 18.295 -26.707 1.00 93.00 503 SER A N 1
ATOM 3946 C CA . SER A 1 503 ? 44.069 18.208 -27.291 1.00 93.00 503 SER A CA 1
ATOM 3947 C C . SER A 1 503 ? 43.331 16.948 -26.811 1.00 93.00 503 SER A C 1
ATOM 3949 O O . SER A 1 503 ? 43.919 16.029 -26.234 1.00 93.00 503 SER A O 1
ATOM 3951 N N . LYS A 1 504 ? 42.015 16.881 -27.047 1.00 88.25 504 LYS A N 1
ATOM 3952 C CA . LYS A 1 504 ? 41.189 15.730 -26.640 1.00 88.25 504 LYS A CA 1
ATOM 3953 C C . LYS A 1 504 ? 41.680 14.419 -27.271 1.00 88.25 504 LYS A C 1
ATOM 3955 O O . LYS A 1 504 ? 41.722 13.394 -26.597 1.00 88.25 504 LYS A O 1
ATOM 3960 N N . GLU A 1 505 ? 42.079 14.465 -28.538 1.00 89.12 505 GLU A N 1
ATOM 3961 C CA . GLU A 1 505 ? 42.576 13.309 -29.294 1.00 89.12 505 GLU A CA 1
ATOM 3962 C C . GLU A 1 505 ? 43.959 12.864 -28.797 1.00 89.12 505 GLU A C 1
ATOM 3964 O O . GLU A 1 505 ? 44.175 11.679 -28.540 1.00 89.12 505 GLU A O 1
ATOM 3969 N N . GLU A 1 506 ? 44.868 13.809 -28.549 1.00 89.88 506 GLU A N 1
ATOM 3970 C CA . GLU A 1 506 ? 46.189 13.522 -27.974 1.00 89.88 506 GLU A CA 1
ATOM 3971 C C . GLU A 1 506 ? 46.095 13.006 -26.530 1.00 89.88 506 GLU A C 1
ATOM 3973 O O . GLU A 1 506 ? 46.882 12.157 -26.113 1.00 89.88 506 GLU A O 1
ATOM 3978 N N . ALA A 1 507 ? 45.113 13.471 -25.754 1.00 90.69 507 ALA A N 1
ATOM 3979 C CA . ALA A 1 507 ? 44.862 12.967 -24.410 1.00 90.69 507 ALA A CA 1
ATOM 3980 C C . ALA A 1 507 ? 44.320 11.527 -24.422 1.00 90.69 507 ALA A C 1
ATOM 3982 O O . ALA A 1 507 ? 44.697 10.731 -23.559 1.00 90.69 507 ALA A O 1
ATOM 3983 N N . MET A 1 508 ? 43.484 11.163 -25.403 1.00 92.38 508 MET A N 1
ATOM 3984 C CA . MET A 1 508 ? 43.052 9.774 -25.613 1.00 92.38 508 MET A CA 1
ATOM 3985 C C . MET A 1 508 ? 44.231 8.875 -25.994 1.00 92.38 508 MET A C 1
ATOM 3987 O O . MET A 1 508 ? 44.371 7.785 -25.438 1.00 92.38 508 MET A O 1
ATOM 3991 N N . GLU A 1 509 ? 45.114 9.351 -26.871 1.00 91.12 509 GLU A N 1
ATOM 3992 C CA . GLU A 1 509 ? 46.341 8.640 -27.235 1.00 91.12 509 GLU A CA 1
ATOM 3993 C C . GLU A 1 509 ? 47.268 8.449 -26.025 1.00 91.12 509 GLU A C 1
ATOM 3995 O O . GLU A 1 509 ? 47.755 7.346 -25.772 1.00 91.12 509 GLU A O 1
ATOM 4000 N N . ASP A 1 510 ? 47.442 9.485 -25.200 1.00 91.44 510 ASP A N 1
ATOM 4001 C CA . ASP A 1 510 ? 48.217 9.389 -23.961 1.00 91.44 510 ASP A CA 1
ATOM 4002 C C . ASP A 1 510 ? 47.597 8.388 -22.975 1.00 91.44 510 ASP A C 1
ATOM 4004 O O . ASP A 1 510 ? 48.326 7.685 -22.272 1.00 91.44 510 ASP A O 1
ATOM 4008 N N . ILE A 1 511 ? 46.267 8.273 -22.905 1.00 92.50 511 ILE A N 1
ATOM 4009 C CA . ILE A 1 511 ? 45.598 7.261 -22.071 1.00 92.50 511 ILE A CA 1
ATOM 4010 C C . ILE A 1 511 ? 45.922 5.853 -22.574 1.00 92.50 511 ILE A C 1
ATOM 4012 O O . ILE A 1 511 ? 46.295 5.011 -21.756 1.00 92.50 511 ILE A O 1
ATOM 4016 N N . ILE A 1 512 ? 45.853 5.609 -23.885 1.00 90.38 512 ILE A N 1
ATOM 4017 C CA . ILE A 1 512 ? 46.190 4.311 -24.492 1.00 90.38 512 ILE A CA 1
ATOM 4018 C C . ILE A 1 512 ? 47.655 3.951 -24.205 1.00 90.38 512 ILE A C 1
ATOM 4020 O O . ILE A 1 512 ? 47.942 2.870 -23.693 1.00 90.38 512 ILE A O 1
ATOM 4024 N N . GLN A 1 513 ? 48.585 4.879 -24.445 1.00 88.75 513 GLN A N 1
ATOM 4025 C CA . GLN A 1 513 ? 50.022 4.642 -24.265 1.00 88.75 513 GLN A CA 1
ATOM 4026 C C . GLN A 1 513 ? 50.448 4.529 -22.800 1.00 88.75 513 GLN A C 1
ATOM 4028 O O . GLN A 1 513 ? 51.395 3.817 -22.467 1.00 88.75 513 GLN A O 1
ATOM 4033 N N . THR A 1 514 ? 49.794 5.263 -21.898 1.00 90.00 514 THR A N 1
ATOM 4034 C CA . THR A 1 514 ? 50.133 5.231 -20.469 1.00 90.00 514 THR A CA 1
ATOM 4035 C C . THR A 1 514 ? 49.365 4.168 -19.701 1.00 90.00 514 THR A C 1
ATOM 4037 O O . THR A 1 514 ? 49.672 3.962 -18.523 1.00 90.00 514 THR A O 1
ATOM 4040 N N . ALA A 1 515 ? 48.398 3.485 -20.325 1.00 86.69 515 ALA A N 1
ATOM 4041 C CA . ALA A 1 515 ? 47.658 2.395 -19.702 1.00 86.69 515 ALA A CA 1
ATOM 4042 C C . ALA A 1 515 ? 48.571 1.230 -19.321 1.00 86.69 515 ALA A C 1
ATOM 4044 O O . ALA A 1 515 ? 48.384 0.682 -18.241 1.00 86.69 515 ALA A O 1
ATOM 4045 N N . SER A 1 516 ? 49.597 0.946 -20.129 1.00 86.25 516 SER A N 1
ATOM 4046 C CA . SER A 1 516 ? 50.579 -0.119 -19.893 1.00 86.25 516 SER A CA 1
ATOM 4047 C C . SER A 1 516 ? 51.729 0.253 -18.956 1.00 86.25 516 SER A C 1
ATOM 4049 O O . SER A 1 516 ? 52.588 -0.574 -18.656 1.00 86.25 516 SER A O 1
ATOM 4051 N N . LYS A 1 517 ? 51.763 1.496 -18.459 1.00 86.12 517 L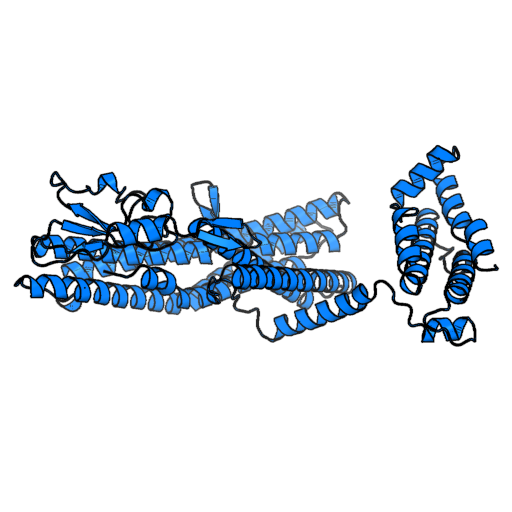YS A N 1
ATOM 4052 C CA . LYS A 1 517 ? 52.828 1.968 -17.567 1.00 86.12 517 LYS A CA 1
ATOM 4053 C C . LYS A 1 517 ? 52.447 1.738 -16.107 1.00 86.12 517 LYS A C 1
ATOM 4055 O O . LYS A 1 517 ? 51.433 2.254 -15.621 1.00 86.12 517 LYS A O 1
ATOM 4060 N N . THR A 1 518 ? 53.279 0.998 -15.384 1.00 81.25 518 THR A N 1
ATOM 4061 C CA . THR A 1 518 ? 53.189 0.838 -13.927 1.00 81.25 518 THR A CA 1
ATOM 4062 C C . THR A 1 518 ? 54.035 1.895 -13.208 1.00 81.25 518 THR A C 1
ATOM 4064 O O . THR A 1 518 ? 54.827 2.605 -13.823 1.00 81.25 518 THR A O 1
ATOM 4067 N N . ASN A 1 519 ? 53.808 2.079 -11.905 1.00 79.81 519 ASN A N 1
ATOM 4068 C CA . ASN A 1 519 ? 54.568 3.046 -11.111 1.00 79.81 519 ASN A CA 1
ATOM 4069 C C . ASN A 1 519 ? 55.892 2.412 -10.657 1.00 79.81 519 ASN A C 1
ATOM 4071 O O . ASN A 1 519 ? 55.858 1.379 -9.993 1.00 79.81 519 ASN A O 1
ATOM 4075 N N . ALA A 1 520 ? 57.011 3.052 -11.006 1.00 77.56 520 ALA A N 1
ATOM 4076 C CA . ALA A 1 520 ? 58.357 2.543 -10.758 1.00 77.56 520 ALA A CA 1
ATOM 4077 C C . ALA A 1 520 ? 58.707 2.433 -9.264 1.00 77.56 520 ALA A C 1
ATOM 4079 O O . ALA A 1 520 ? 59.305 1.441 -8.865 1.00 77.56 520 ALA A O 1
ATOM 4080 N N . ASP A 1 521 ? 58.281 3.389 -8.435 1.00 74.88 521 ASP A N 1
ATOM 4081 C CA . ASP A 1 521 ? 58.568 3.378 -6.992 1.00 74.88 521 ASP A CA 1
ATOM 4082 C C . ASP A 1 521 ? 57.896 2.184 -6.305 1.00 74.88 521 ASP A C 1
ATOM 4084 O O . ASP A 1 521 ? 58.524 1.465 -5.535 1.00 74.88 521 ASP A O 1
ATOM 4088 N N . VAL A 1 522 ? 56.640 1.914 -6.676 1.00 71.56 522 VAL A N 1
ATOM 4089 C CA . VAL A 1 522 ? 55.890 0.754 -6.172 1.00 71.56 522 VAL A CA 1
ATOM 4090 C C . VAL A 1 522 ? 56.447 -0.554 -6.742 1.00 71.56 522 VAL A C 1
ATOM 4092 O O . VAL A 1 522 ? 56.389 -1.577 -6.083 1.00 71.56 522 VAL A O 1
ATOM 4095 N N . ASN A 1 523 ? 56.986 -0.571 -7.964 1.00 77.19 523 ASN A N 1
ATOM 4096 C CA . ASN A 1 523 ? 57.638 -1.781 -8.485 1.00 77.19 523 ASN A CA 1
ATOM 4097 C C . ASN A 1 523 ? 58.904 -2.111 -7.680 1.00 77.19 523 ASN A C 1
ATOM 4099 O O . ASN A 1 523 ? 59.067 -3.248 -7.247 1.00 77.19 523 ASN A O 1
ATOM 4103 N N . LYS A 1 524 ? 59.719 -1.093 -7.380 1.00 76.75 524 LYS A N 1
ATOM 4104 C CA . LYS A 1 524 ? 60.951 -1.224 -6.597 1.00 76.75 524 LYS A CA 1
ATOM 4105 C C . LYS A 1 524 ? 60.701 -1.752 -5.182 1.00 76.75 524 LYS A C 1
ATOM 4107 O O . LYS A 1 524 ? 61.482 -2.564 -4.698 1.00 76.75 524 LYS A O 1
ATOM 4112 N N . GLU A 1 525 ? 59.614 -1.324 -4.543 1.00 75.88 525 GLU A N 1
ATOM 4113 C CA . GLU A 1 525 ? 59.190 -1.786 -3.210 1.00 75.88 525 GLU A CA 1
ATOM 4114 C C . GLU A 1 525 ? 58.895 -3.297 -3.164 1.00 75.88 525 GLU A C 1
ATOM 4116 O O . GLU A 1 525 ? 59.133 -3.943 -2.147 1.00 75.88 525 GLU A O 1
ATOM 4121 N N . PHE A 1 526 ? 58.460 -3.877 -4.287 1.00 70.94 526 PHE A N 1
ATOM 4122 C CA . PHE A 1 526 ? 58.170 -5.308 -4.430 1.00 70.94 526 PHE A CA 1
ATOM 4123 C C . PHE A 1 526 ? 59.220 -6.066 -5.269 1.00 70.94 526 PHE A C 1
ATOM 4125 O O . PHE A 1 526 ? 58.971 -7.202 -5.661 1.00 70.94 526 PHE A O 1
ATOM 4132 N N . GLY A 1 527 ? 60.389 -5.469 -5.538 1.00 68.50 527 GLY A N 1
ATOM 4133 C CA . GLY A 1 527 ? 61.511 -6.137 -6.212 1.00 68.50 527 GLY A CA 1
ATOM 4134 C C . GLY A 1 527 ? 61.384 -6.309 -7.733 1.00 68.50 527 GLY A C 1
ATOM 4135 O O . GLY A 1 527 ? 61.946 -7.266 -8.266 1.00 68.50 527 GLY A O 1
ATOM 4136 N N . LEU A 1 528 ? 60.660 -5.409 -8.417 1.00 59.44 528 LEU A N 1
ATOM 4137 C CA . LEU A 1 528 ? 60.376 -5.441 -9.865 1.00 59.44 528 LEU A CA 1
ATOM 4138 C C . LEU A 1 528 ? 60.948 -4.271 -10.663 1.00 59.44 528 LEU A C 1
ATOM 4140 O O . LEU A 1 528 ? 61.011 -3.144 -10.115 1.00 59.44 528 LEU A O 1
#

pLDDT: mean 83.82, std 10.12, range [33.84, 96.88]